Protein AF-0000000076127556 (afdb_homodimer)

Solvent-accessible surface area (backbone atoms only — not comparable to full-atom values): 36153 Å² total; per-residue (Å²): 134,84,79,78,69,67,56,73,74,70,78,69,74,76,74,78,63,84,78,66,74,71,60,83,58,64,96,48,53,73,38,52,38,41,44,49,34,52,76,65,58,58,70,52,42,26,35,33,41,25,13,70,46,88,88,57,52,42,81,45,65,37,43,57,62,50,42,33,60,45,13,58,50,43,29,56,53,56,63,67,45,83,63,72,63,41,45,44,65,38,49,86,40,52,50,73,50,49,49,44,53,49,42,24,54,46,48,75,50,60,88,73,52,81,91,42,39,67,59,41,34,52,52,24,56,73,32,47,21,58,69,58,36,52,50,40,54,57,54,50,63,73,60,62,44,64,64,38,30,45,54,48,32,53,50,17,60,75,66,65,34,62,66,56,32,51,53,31,52,52,48,41,22,72,40,28,64,62,27,50,71,27,72,34,43,43,65,50,49,69,72,54,47,37,61,57,52,66,44,50,59,40,39,64,56,49,61,59,50,48,53,33,52,50,52,26,21,37,45,48,23,54,77,69,75,40,72,79,39,48,57,50,26,44,59,65,40,48,76,47,55,44,50,46,31,67,74,63,32,58,65,69,56,38,60,72,56,52,65,72,39,64,57,58,50,70,70,54,50,51,48,49,49,33,45,73,72,43,93,60,72,63,92,62,88,42,46,76,69,76,40,56,42,59,59,66,71,51,65,81,65,77,72,68,74,68,85,78,77,85,73,83,81,71,76,87,81,83,80,122,134,83,81,78,70,68,58,73,74,68,77,70,75,76,74,76,62,86,80,64,73,72,58,85,56,64,98,47,53,75,38,54,39,41,44,50,33,53,75,64,58,57,70,51,44,27,36,33,40,24,13,67,46,88,88,59,52,41,80,44,64,39,43,58,61,50,44,34,60,46,14,57,50,43,29,56,54,55,64,67,44,83,62,72,64,42,42,45,64,36,49,86,40,52,49,74,52,49,50,44,52,48,42,23,53,45,47,76,50,60,88,73,51,82,91,41,37,67,62,41,32,51,52,25,56,73,32,46,21,58,69,57,34,53,49,38,53,55,54,53,63,74,59,62,42,63,61,38,28,43,54,49,33,53,50,18,58,74,64,65,35,61,68,57,31,51,53,33,51,52,49,40,23,71,40,28,65,63,25,48,70,28,71,33,43,41,65,51,50,68,72,55,48,37,62,57,52,68,44,51,58,41,39,63,55,49,63,59,52,49,52,34,52,48,51,26,20,37,45,48,23,53,77,68,73,41,72,80,38,47,57,49,25,43,58,64,40,48,77,46,55,44,49,46,31,64,75,63,33,58,65,67,54,40,60,71,53,53,66,72,40,63,58,58,50,70,68,55,50,51,48,49,48,33,45,72,74,43,93,61,73,62,92,60,88,43,45,74,67,75,39,55,40,57,60,67,68,52,66,79,68,76,75,71,74,70,89,78,73,84,73,81,69,80,64,76,69,92,64,132

Secondar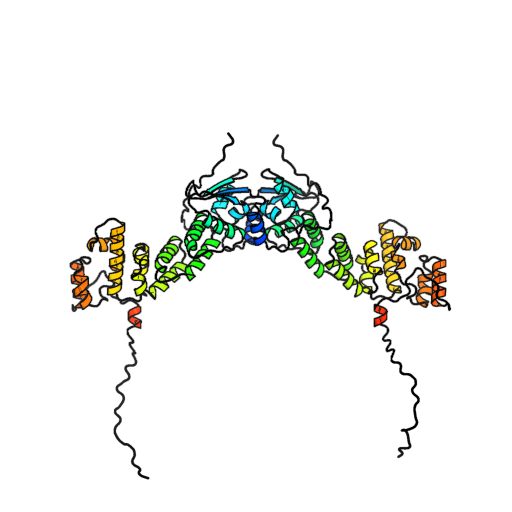y structure (DSSP, 8-state):
-----EE----------S-----TTTT--HHHHHHHHHHTTTT--EEEEE-SSGGG-EEEEE-HHHHHHH-HHHHHHHHH--SSSEEEEETTS-HHHHHHHHHHHHHS-----GGGHHHHHHHHHHTT-HHHHHHHHHHHHTT--TTTHHHHHHHHHHTT-HHHHHHHHHHHHHTHHHHTTSHHHHT--HHHHHHHHT-S---S-HHHHHHHHHHHHHHHHHHTT----HHHHHHHHGGGGGGS-GGGS-HHHIIIIITTSTTS-HHHHHHHHHHHH-SSPPP-SS--S--THHHHH-----------------------/-----EE----------S-----TTTT--HHHHHHHHHHTTTT--EEEEE-SSGGG-EEEEE-HHHHHHH-HHHHHHHHH--SSSEEEEETTS-HHHHHHHHHHHHHS-----GGGHHHHHHHHHHTT-HHHHHHHHHHHHTT--TTTHHHHHHHHHHTT-HHHHHHHHHHHHHTHHHHTTSHHHHT--HHHHHHHHT-S---S-HHHHHHHHHHHHHHHHHHTT----HHHHHHHHGGGGGGS-GGGS-HHHIIIIITTSTTS-HHHHHHHHHHHH-SS----SS--S--HHHHHH--------------SGGGTT---

Sequence (640 aa):
MSGNSVAAFDYVELENGPTVCADWRRNKTLEERHLYMFHNQICCDVSLIVGENTNTTERIDAHSFILASGGSVFEKILTEVTQQNTTINIPDIKPKIFRIVLEYLYSEKAEIAPNTISAVLNAAKKFKIYKLIDECFSLLQGYINDDSVCALLEQAVRFQNERLMGKCLRYIDKETASVIKTKSFKQVSLENILKIVSRDSLIIREDDLFDGLLEWAYAKCQTLSQPKTPQNARKMLGEAFYYIRFPMMNPQNFTNKIANISMLTDSEKIDLFRYFYGSEKPNLPFLDRPRQWNKRASGILFNKPHPDIFTQGNFGSNMFMSGNSVAAFDYVELENGPTVCADWRRNKTLEERHLYMFHNQICCDVSLIVGENTNTTERIDAHSFILASGGSVFEKILTEVTQQNTTINIPDIKPKIFRIVLEYLYSEKAEIAPNTISAVLNAAKKFKIYKLIDECFSLLQGYINDDSVCALLEQAVRFQNERLMGKCLRYIDKETASVIKTKSFKQVSLENILKIVSRDSLIIREDDLFDGLLEWAYAKCQTLSQPKTPQNARKMLGEAFYYIRFPMMNPQNFTNKIANISMLTDSEKIDLFRYFYGSEKPNLPFLDRPRQWNKRASGILFNKPHPDIFTQGNFGSNMF

Organism: Mytilus edulis (NCBI:txid6550)

Foldseek 3Di:
DPDPPDPPPPPPPPPPDPPPVPDPPPPDDQLRVLVVCQVVVPPFWEWEFAEQDPVQTDIGTHHLVLLLVQFVQSVVVVVPDPDTHYYHYHRPAHPVLVVQVRSCSRRVDGDDDPVCLVRNLVVCVVRVRPSSVVVSLVVVLVVDDLQCLLVQCQVCVVVVPVVSVVSSLVVCLVVVLSNLPYPSVLVHALVVLLVNLLALSHQDALVSVVVSLLSSLQSVCVVVVHDSALCSSLVSNDPVVQSRALLRHDPVCCVPPVLPGPNDDPVQSVLSCCCVPNPDRDDHSHDNDHGPNVVVVPPPPVPPPDPDDPPDDDPDDDPD/DPDPPDPPPPPPPPPPDPPPVPDPPPPDDQLRVLVVCQVVVPPFWEWEFAEQDPVQTDIGTHHLVLLLVQFVQSVVVVVPDPDTHYYHYHRPAHPVLVVQVRSCSRRVDGDDDPVCLLRNLVVCVVRVRPSSVVVSLVVLLVVDDLQCLLVQCVSCVVVVPVVSVVSSLVVCLVCVLSNLPYPSVLVHALVVLLVNLQALSRQDALVSVVVSLLSSLQSVCVVVVHDSALCSSLVSNDPVVQSRALLRHDPVCCVPPVLPGPNDDPVQSVLSCCCVPNPDRDDHSHDHDHRPNVVVVPPPPVPPDDPPDPDDDPDPDPDD

Nearest PDB structures (foldseek):
  8h37-assembly1_A  TM=7.660E-01  e=8.043E-12  Homo sapiens
  8h37-assembly1_P  TM=7.650E-01  e=9.959E-12  Homo sapiens
  8h37-assembly1_N  TM=7.617E-01  e=7.228E-12  Homo sapiens
  8h33-assembly1_B  TM=7.906E-01  e=1.611E-11  Homo sapiens
  7x4x-assembly3_F-2  TM=9.149E-01  e=1.030E-07  Homo sapiens

Radius of gyration: 44.25 Å; Cα contacts (8 Å, |Δi|>4): 798; chains: 2; bounding box: 128×136×64 Å

pLDDT: mean 82.69, std 23.22, range [16.91, 97.94]

Structure (mmCIF, N/CA/C/O backbone):
data_AF-0000000076127556-model_v1
#
loop_
_entity.id
_entity.type
_entity.pdbx_description
1 polymer BTBD1_2
#
loop_
_atom_site.group_PDB
_atom_site.id
_atom_site.type_symbol
_atom_site.label_atom_id
_atom_site.label_alt_id
_atom_site.label_comp_id
_atom_site.label_asym_id
_atom_site.label_entity_id
_atom_site.label_seq_id
_atom_site.pdbx_PDB_ins_code
_atom_site.Cartn_x
_atom_site.Cartn_y
_atom_site.Cartn_z
_atom_site.occupancy
_atom_site.B_iso_or_equiv
_atom_site.auth_seq_id
_atom_site.auth_comp_id
_atom_site.auth_asym_id
_atom_site.auth_atom_id
_atom_site.pdbx_PDB_model_num
ATOM 1 N N . MET A 1 1 ? 42.688 -3.988 -3.859 1 22.61 1 MET A N 1
ATOM 2 C CA . MET A 1 1 ? 42.094 -5.191 -4.445 1 22.61 1 MET A CA 1
ATOM 3 C C . MET A 1 1 ? 40.75 -5.527 -3.791 1 22.61 1 MET A C 1
ATOM 5 O O . MET A 1 1 ? 40.719 -6.215 -2.77 1 22.61 1 MET A O 1
ATOM 9 N N . SER A 1 2 ? 39.844 -4.566 -3.592 1 26.16 2 SER A N 1
ATOM 10 C CA . SER A 1 2 ? 38.688 -4.355 -2.734 1 26.16 2 SER A CA 1
ATOM 11 C C . SER A 1 2 ? 37.594 -5.391 -3.01 1 26.16 2 SER A C 1
ATOM 13 O O . SER A 1 2 ? 37.156 -5.539 -4.148 1 26.16 2 SER A O 1
ATOM 15 N N . GLY A 1 3 ? 37.594 -6.629 -2.295 1 24.02 3 GLY A N 1
ATOM 16 C CA . GLY A 1 3 ? 37 -7.945 -2.459 1 24.02 3 GLY A CA 1
ATOM 17 C C . GLY A 1 3 ? 35.5 -7.91 -2.549 1 24.02 3 GLY A C 1
ATOM 18 O O . GLY A 1 3 ? 34.812 -7.449 -1.624 1 24.02 3 GLY A O 1
ATOM 19 N N . ASN A 1 4 ? 34.875 -7.715 -3.705 1 29.73 4 ASN A N 1
ATOM 20 C CA . ASN A 1 4 ? 33.5 -7.754 -4.137 1 29.73 4 ASN A CA 1
ATOM 21 C C . ASN A 1 4 ? 32.812 -9.062 -3.734 1 29.73 4 ASN A C 1
ATOM 23 O O . ASN A 1 4 ? 33.188 -10.133 -4.211 1 29.73 4 ASN A O 1
ATOM 27 N N . SER A 1 5 ? 32.469 -9.242 -2.482 1 33.62 5 SER A N 1
ATOM 28 C CA . SER A 1 5 ? 31.875 -10.477 -1.958 1 33.62 5 SER A CA 1
ATOM 29 C C . SER A 1 5 ? 30.625 -10.867 -2.729 1 33.62 5 SER A C 1
ATOM 31 O O . SER A 1 5 ? 29.641 -10.133 -2.727 1 33.62 5 SER A O 1
ATOM 33 N N . VAL A 1 6 ? 30.75 -11.586 -3.756 1 33.78 6 VAL A N 1
ATOM 34 C CA . VAL A 1 6 ? 29.688 -12.219 -4.531 1 33.78 6 VAL A CA 1
ATOM 35 C C . VAL A 1 6 ? 29 -13.297 -3.688 1 33.78 6 VAL A C 1
ATOM 37 O O . VAL A 1 6 ? 29.656 -14.258 -3.256 1 33.78 6 VAL A O 1
ATOM 40 N N . ALA A 1 7 ? 27.984 -13.047 -3.004 1 37.03 7 ALA A N 1
ATOM 41 C CA . ALA A 1 7 ? 27.234 -14.07 -2.281 1 37.03 7 ALA A CA 1
ATOM 42 C C . ALA A 1 7 ? 26.656 -15.109 -3.242 1 37.03 7 ALA A C 1
ATOM 44 O O . ALA A 1 7 ? 25.922 -14.766 -4.172 1 37.03 7 ALA A O 1
ATOM 45 N N . ALA A 1 8 ? 27.422 -16.234 -3.441 1 32.72 8 ALA A N 1
ATOM 46 C CA . ALA A 1 8 ? 26.938 -17.391 -4.191 1 32.72 8 ALA A CA 1
ATOM 47 C C . ALA A 1 8 ? 25.641 -17.922 -3.604 1 32.72 8 ALA A C 1
ATOM 49 O O . ALA A 1 8 ? 25.5 -18.031 -2.383 1 32.72 8 ALA A O 1
ATOM 50 N N . PHE A 1 9 ? 24.594 -17.922 -4.312 1 30.95 9 PHE A N 1
ATOM 51 C CA . PHE A 1 9 ? 23.297 -18.531 -3.973 1 30.95 9 PHE A CA 1
ATOM 52 C C . PHE A 1 9 ? 23.469 -20 -3.631 1 30.95 9 PHE A C 1
ATOM 54 O O . PHE A 1 9 ? 23.734 -20.812 -4.512 1 30.95 9 PHE A O 1
ATOM 61 N N . ASP A 1 10 ? 24.141 -20.344 -2.555 1 29.06 10 ASP A N 1
ATOM 62 C CA . ASP A 1 10 ? 23.984 -21.766 -2.238 1 29.06 10 ASP A CA 1
ATOM 63 C C . ASP A 1 10 ? 22.516 -22.156 -2.189 1 29.06 10 ASP A C 1
ATOM 65 O O . ASP A 1 10 ? 21.703 -21.484 -1.554 1 29.06 10 ASP A O 1
ATOM 69 N N . TYR A 1 11 ? 22.109 -22.875 -3.141 1 27.67 11 TYR A N 1
ATOM 70 C CA . TYR A 1 11 ? 20.812 -23.531 -3.16 1 27.67 11 TYR A CA 1
ATOM 71 C C . TYR A 1 11 ? 20.5 -24.172 -1.812 1 27.67 11 TYR A C 1
ATOM 73 O O . TYR A 1 11 ? 21.141 -25.156 -1.429 1 27.67 11 TYR A O 1
ATOM 81 N N . VAL A 1 12 ? 20.344 -23.516 -0.777 1 30.92 12 VAL A N 1
ATOM 82 C CA . VAL A 1 12 ? 19.844 -24.188 0.412 1 30.92 12 VAL A CA 1
ATOM 83 C C . VAL A 1 12 ? 18.656 -25.078 0.042 1 30.92 12 VAL A C 1
ATOM 85 O O . VAL A 1 12 ? 17.672 -24.594 -0.524 1 30.92 12 VAL A O 1
ATOM 88 N N . GLU A 1 13 ? 18.828 -26.281 -0.122 1 30.84 13 GLU A N 1
ATOM 89 C CA . GLU A 1 13 ? 17.812 -27.312 -0.184 1 30.84 13 GLU A CA 1
ATOM 90 C C . GLU A 1 13 ? 16.719 -27.078 0.841 1 30.84 13 GLU A C 1
ATOM 92 O O . GLU A 1 13 ? 16.969 -27.062 2.047 1 30.84 13 GLU A O 1
ATOM 97 N N . LEU A 1 14 ? 15.797 -26.234 0.579 1 32.97 14 LEU A N 1
ATOM 98 C CA . LEU A 1 14 ? 14.602 -26.094 1.405 1 32.97 14 LEU A CA 1
ATOM 99 C C . LEU A 1 14 ? 14.055 -27.469 1.8 1 32.97 14 LEU A C 1
ATOM 101 O O . LEU A 1 14 ? 13.672 -28.25 0.937 1 32.97 14 LEU A O 1
ATOM 105 N N . GLU A 1 15 ? 14.656 -28.109 2.787 1 31.12 15 GLU A N 1
ATOM 106 C CA . GLU A 1 15 ? 14.07 -29.312 3.385 1 31.12 15 GLU A CA 1
ATOM 107 C C . GLU A 1 15 ? 12.562 -29.156 3.537 1 31.12 15 GLU A C 1
ATOM 109 O O . GLU A 1 15 ? 12.07 -28.125 3.986 1 31.12 15 GLU A O 1
ATOM 114 N N . ASN A 1 16 ? 11.742 -29.812 2.764 1 32.56 16 ASN A N 1
ATOM 115 C CA . ASN A 1 16 ? 10.328 -30.156 2.836 1 32.56 16 ASN A CA 1
ATOM 116 C C . ASN A 1 16 ? 9.914 -30.547 4.254 1 32.56 16 ASN A C 1
ATOM 118 O O . ASN A 1 16 ? 8.93 -31.266 4.441 1 32.56 16 ASN A O 1
ATOM 122 N N . GLY A 1 17 ? 10.734 -30.516 5.293 1 33.53 17 GLY A N 1
ATOM 123 C CA . GLY A 1 17 ? 10.125 -31.062 6.488 1 33.53 17 GLY A CA 1
ATOM 124 C C . GLY A 1 17 ? 8.766 -30.469 6.797 1 33.53 17 GLY A C 1
ATOM 125 O O . GLY A 1 17 ? 8.406 -29.422 6.258 1 33.53 17 GLY A O 1
ATOM 126 N N . PRO A 1 18 ? 7.812 -31.219 7.473 1 36.84 18 PRO A N 1
ATOM 127 C CA . PRO A 1 18 ? 6.438 -30.953 7.91 1 36.84 18 PRO A CA 1
ATOM 128 C C . PRO A 1 18 ? 6.262 -29.547 8.484 1 36.84 18 PRO A C 1
ATOM 130 O O . PRO A 1 18 ? 5.141 -29.031 8.523 1 36.84 18 PRO A O 1
ATOM 133 N N . THR A 1 19 ? 7.125 -29.188 9.547 1 37.41 19 THR A N 1
ATOM 134 C CA . THR A 1 19 ? 6.766 -28.016 10.359 1 37.41 19 THR A CA 1
ATOM 135 C C . THR A 1 19 ? 6.863 -26.734 9.531 1 37.41 19 THR A C 1
ATOM 137 O O . THR A 1 19 ? 7.961 -26.219 9.305 1 37.41 19 THR A O 1
ATOM 140 N N . VAL A 1 20 ? 6.383 -26.594 8.336 1 43.69 20 VAL A N 1
ATOM 141 C CA . VAL A 1 20 ? 6.383 -25.391 7.504 1 43.69 20 VAL A CA 1
ATOM 142 C C . VAL A 1 20 ? 6.285 -24.141 8.383 1 43.69 20 VAL A C 1
ATOM 144 O O . VAL A 1 20 ? 5.234 -23.875 8.969 1 43.69 20 VAL A O 1
ATOM 147 N N . CYS A 1 21 ? 7.199 -23.938 9.258 1 48.72 21 CYS A N 1
ATOM 148 C CA . CYS A 1 21 ? 7.215 -22.672 9.969 1 48.72 21 CYS A CA 1
ATOM 149 C C . CYS A 1 21 ? 6.711 -21.547 9.07 1 48.72 21 CYS A C 1
ATOM 151 O O . CYS A 1 21 ? 7.254 -21.312 7.992 1 48.72 21 CYS A O 1
ATOM 153 N N . ALA A 1 22 ? 5.453 -21.188 9.211 1 70.75 22 ALA A N 1
ATOM 154 C CA . ALA A 1 22 ? 4.609 -20.25 8.469 1 70.75 22 ALA A CA 1
ATOM 155 C C . ALA A 1 22 ? 5.336 -18.938 8.234 1 70.75 22 ALA A C 1
ATOM 157 O O . ALA A 1 22 ? 5.891 -18.344 9.172 1 70.75 22 ALA A O 1
ATOM 158 N N . ASP A 1 23 ? 6.023 -18.812 7.121 1 87.06 23 ASP A N 1
ATOM 159 C CA . ASP A 1 23 ? 6.562 -17.531 6.715 1 87.06 23 ASP A CA 1
ATOM 160 C C . ASP A 1 23 ? 5.676 -16.375 7.199 1 87.06 23 ASP A C 1
ATOM 162 O O . ASP A 1 23 ? 4.461 -16.391 6.984 1 87.06 23 ASP A O 1
ATOM 166 N N . TRP A 1 24 ? 6.289 -15.547 8.094 1 89.94 24 TRP A N 1
ATOM 167 C CA . TRP A 1 24 ? 5.547 -14.469 8.742 1 89.94 24 TRP A CA 1
ATOM 168 C C . TRP A 1 24 ? 4.844 -13.594 7.715 1 89.94 24 TRP A C 1
ATOM 170 O O . TRP A 1 24 ? 3.934 -12.836 8.055 1 89.94 24 TRP A O 1
ATOM 180 N N . ARG A 1 25 ? 5.246 -13.688 6.461 1 91.44 25 ARG A N 1
ATOM 181 C CA . ARG A 1 25 ? 4.715 -12.844 5.398 1 91.44 25 ARG A CA 1
ATOM 182 C C . ARG A 1 25 ? 3.336 -13.32 4.953 1 91.44 25 ARG A C 1
ATOM 184 O O . ARG A 1 25 ? 2.584 -12.57 4.328 1 91.44 25 ARG A O 1
ATOM 191 N N . ARG A 1 26 ? 3.133 -14.539 5.246 1 87.75 26 ARG A N 1
ATOM 192 C CA . ARG A 1 26 ? 1.89 -15.117 4.746 1 87.75 26 ARG A CA 1
ATOM 193 C C . ARG A 1 26 ? 0.678 -14.383 5.32 1 87.75 26 ARG A C 1
ATOM 195 O O . ARG A 1 26 ? 0.638 -14.086 6.516 1 87.75 26 ARG A O 1
ATOM 202 N N . ASN A 1 27 ? -0.295 -14.023 4.52 1 87.25 27 ASN A N 1
ATOM 203 C CA . ASN A 1 27 ? -1.567 -13.406 4.875 1 87.25 27 ASN A CA 1
ATOM 204 C C . ASN A 1 27 ? -1.37 -11.992 5.422 1 87.25 27 ASN A C 1
ATOM 206 O O . ASN A 1 27 ? -2.111 -11.562 6.309 1 87.25 27 ASN A O 1
ATOM 210 N N . LYS A 1 28 ? -0.293 -11.383 5.078 1 91.75 28 LYS A N 1
ATOM 211 C CA . LYS A 1 28 ? -0.054 -10.008 5.5 1 91.75 28 LYS A CA 1
ATOM 212 C C . LYS A 1 28 ? -0.125 -9.047 4.316 1 91.75 28 LYS A C 1
ATOM 214 O O . LYS A 1 28 ? 0.309 -9.383 3.213 1 91.75 28 LYS A O 1
ATOM 219 N N . THR A 1 29 ? -0.693 -7.938 4.633 1 90.88 29 THR A N 1
ATOM 220 C CA . THR A 1 29 ? -0.688 -6.867 3.643 1 90.88 29 THR A CA 1
ATOM 221 C C . THR A 1 29 ? 0.693 -6.223 3.549 1 90.88 29 THR A C 1
ATOM 223 O O . THR A 1 29 ? 1.578 -6.523 4.352 1 90.88 29 THR A O 1
ATOM 226 N N . LEU A 1 30 ? 0.878 -5.449 2.559 1 92.31 30 LEU A N 1
ATOM 227 C CA . LEU A 1 30 ? 2.137 -4.738 2.369 1 92.31 30 LEU A CA 1
ATOM 228 C C . LEU A 1 30 ? 2.492 -3.922 3.605 1 92.31 30 LEU A C 1
ATOM 230 O O . LEU A 1 30 ? 3.637 -3.945 4.062 1 92.31 30 LEU A O 1
ATOM 234 N N . GLU A 1 31 ? 1.565 -3.189 4.188 1 93.62 31 GLU A N 1
ATOM 235 C CA . GLU A 1 31 ? 1.763 -2.348 5.363 1 93.62 31 GLU A CA 1
ATOM 236 C C . GLU A 1 31 ? 2.139 -3.184 6.582 1 93.62 31 GLU A C 1
ATOM 238 O O . GLU A 1 31 ? 3.018 -2.799 7.355 1 93.62 31 GLU A O 1
ATOM 243 N N . GLU A 1 32 ? 1.411 -4.27 6.707 1 94.31 32 GLU A N 1
ATOM 244 C CA . GLU A 1 32 ? 1.68 -5.148 7.84 1 94.31 32 GLU A CA 1
ATOM 245 C C . GLU A 1 32 ? 3.094 -5.723 7.773 1 94.31 32 GLU A C 1
ATOM 247 O O . GLU A 1 32 ? 3.758 -5.875 8.797 1 94.31 32 GLU A O 1
ATOM 252 N N . ARG A 1 33 ? 3.504 -6.059 6.605 1 95.12 33 ARG A N 1
ATOM 253 C CA . ARG A 1 33 ? 4.855 -6.574 6.434 1 95.12 33 ARG A CA 1
ATOM 254 C C . ARG A 1 33 ? 5.895 -5.508 6.766 1 95.12 33 ARG A C 1
ATOM 256 O O . ARG A 1 33 ? 6.914 -5.801 7.398 1 95.12 33 ARG A O 1
ATOM 263 N N . HIS A 1 34 ? 5.609 -4.293 6.352 1 96.12 34 HIS A N 1
ATOM 264 C CA . HIS A 1 34 ? 6.508 -3.189 6.672 1 96.12 34 HIS A CA 1
ATOM 265 C C . HIS A 1 34 ? 6.633 -3 8.18 1 96.12 34 HIS A C 1
ATOM 267 O O . HIS A 1 34 ? 7.742 -2.863 8.703 1 96.12 34 HIS A O 1
ATOM 273 N N . LEU A 1 35 ? 5.504 -3.025 8.82 1 95.81 35 LEU A N 1
ATOM 274 C CA . LEU A 1 35 ? 5.504 -2.842 10.266 1 95.81 35 LEU A CA 1
ATOM 275 C C . LEU A 1 35 ? 6.219 -3.998 10.961 1 95.81 35 LEU A C 1
ATOM 277 O O . LEU A 1 35 ? 6.91 -3.797 11.961 1 95.81 35 LEU A O 1
ATOM 281 N N . TYR A 1 36 ? 5.977 -5.184 10.422 1 95.94 36 TYR A N 1
ATOM 282 C CA . TYR A 1 36 ? 6.652 -6.348 10.984 1 95.94 36 TYR A CA 1
ATOM 283 C C . TYR A 1 36 ? 8.164 -6.184 10.914 1 95.94 36 TYR A C 1
ATOM 285 O O . TYR A 1 36 ? 8.875 -6.457 11.883 1 95.94 36 TYR A O 1
ATOM 293 N N . MET A 1 37 ? 8.625 -5.754 9.781 1 95.69 37 MET A N 1
ATOM 294 C CA . MET A 1 37 ? 10.055 -5.527 9.594 1 95.69 37 MET A CA 1
ATOM 295 C C . MET A 1 37 ? 10.57 -4.465 10.562 1 95.69 37 MET A C 1
ATOM 297 O O . MET A 1 37 ? 11.656 -4.609 11.133 1 95.69 37 MET A O 1
ATOM 301 N N . PHE A 1 38 ? 9.828 -3.451 10.766 1 96.19 38 PHE A N 1
ATOM 302 C CA . PHE A 1 38 ? 10.188 -2.363 11.672 1 96.19 38 PHE A CA 1
ATOM 303 C C . PHE A 1 38 ? 10.234 -2.854 13.109 1 96.19 38 PHE A C 1
ATOM 305 O O . PHE A 1 38 ? 11.234 -2.658 13.805 1 96.19 38 PHE A O 1
ATOM 312 N N . HIS A 1 39 ? 9.219 -3.523 13.445 1 95.31 39 HIS A N 1
ATOM 313 C CA . HIS A 1 39 ? 9.094 -3.945 14.836 1 95.31 39 HIS A CA 1
ATOM 314 C C . HIS A 1 39 ? 10.133 -5.008 15.188 1 95.31 39 HIS A C 1
ATOM 316 O O . HIS A 1 39 ? 10.594 -5.082 16.328 1 95.31 39 HIS A O 1
ATOM 322 N N . ASN A 1 40 ? 10.539 -5.801 14.219 1 94.75 40 ASN A N 1
ATOM 323 C CA . ASN A 1 40 ? 11.5 -6.867 14.477 1 94.75 40 ASN A CA 1
ATOM 324 C C . ASN A 1 40 ? 12.898 -6.484 14.016 1 94.75 40 ASN A C 1
ATOM 326 O O . ASN A 1 40 ? 13.82 -7.305 14.055 1 94.75 40 ASN A O 1
ATOM 330 N N . GLN A 1 41 ? 13.07 -5.285 13.617 1 93.62 41 GLN A N 1
ATOM 331 C CA . GLN A 1 41 ? 14.344 -4.68 13.227 1 93.62 41 GLN A CA 1
ATOM 332 C C . GLN A 1 41 ? 15.062 -5.535 12.188 1 93.62 41 GLN A C 1
ATOM 334 O O . GLN A 1 41 ? 16.25 -5.852 12.344 1 93.62 41 GLN A O 1
ATOM 339 N N . ILE A 1 42 ? 14.273 -6 11.195 1 92.56 42 ILE A N 1
ATOM 340 C CA . ILE A 1 42 ? 14.836 -6.812 10.125 1 92.56 42 ILE A CA 1
ATOM 341 C C . ILE A 1 42 ? 15.422 -5.91 9.039 1 92.56 42 ILE A C 1
ATOM 343 O O . ILE A 1 42 ? 14.711 -5.094 8.453 1 92.56 42 ILE A O 1
ATOM 347 N N . CYS A 1 43 ? 16.719 -5.945 8.773 1 89.62 43 CYS A N 1
ATOM 348 C CA . CYS A 1 43 ? 17.422 -5.262 7.691 1 89.62 43 CYS A CA 1
ATOM 349 C C . CYS A 1 43 ? 17.406 -3.752 7.898 1 89.62 43 CYS A C 1
ATOM 351 O O . CYS A 1 43 ? 17.234 -2.99 6.945 1 89.62 43 CYS A O 1
ATOM 353 N N . CYS A 1 44 ? 17.484 -3.322 9.148 1 92.12 44 CYS A N 1
ATOM 354 C CA . CYS A 1 44 ? 17.594 -1.893 9.406 1 92.12 44 CYS A CA 1
ATOM 355 C C . CYS A 1 44 ? 18.953 -1.367 8.93 1 92.12 44 CYS A C 1
ATOM 357 O O . CYS A 1 44 ? 19.969 -2.057 9.031 1 92.12 44 CYS A O 1
ATOM 359 N N . ASP A 1 45 ? 18.891 -0.133 8.375 1 89.44 45 ASP A N 1
ATOM 360 C CA . ASP A 1 45 ? 20.141 0.407 7.852 1 89.44 45 ASP A CA 1
ATOM 361 C C . ASP A 1 45 ? 20.359 1.853 8.305 1 89.44 45 ASP A C 1
ATOM 363 O O . ASP A 1 45 ? 21.328 2.5 7.898 1 89.44 45 ASP A O 1
ATOM 367 N N . VAL A 1 46 ? 19.469 2.402 9.078 1 92.94 46 VAL A N 1
ATOM 368 C CA . VAL A 1 46 ? 19.578 3.76 9.594 1 92.94 46 VAL A CA 1
ATOM 369 C C . VAL A 1 46 ? 19.281 3.764 11.094 1 92.94 46 VAL A C 1
ATOM 371 O O . VAL A 1 46 ? 18.391 3.047 11.562 1 92.94 46 VAL A O 1
ATOM 374 N N . SER A 1 47 ? 20.031 4.523 11.812 1 95.06 47 SER A N 1
ATOM 375 C CA . SER A 1 47 ? 19.781 4.73 13.242 1 95.06 47 SER A CA 1
ATOM 376 C C . SER A 1 47 ? 19.406 6.18 13.531 1 95.06 47 SER A C 1
ATOM 378 O O . SER A 1 47 ? 20.156 7.102 13.203 1 95.06 47 SER A O 1
ATOM 380 N N . LEU A 1 48 ? 18.25 6.352 14.148 1 95.88 48 LEU A N 1
ATOM 381 C CA . LEU A 1 48 ? 17.75 7.676 14.508 1 95.88 48 LEU A CA 1
ATOM 382 C C . LEU A 1 48 ? 17.906 7.938 16 1 95.88 48 LEU A C 1
ATOM 384 O O . LEU A 1 48 ? 17.438 7.16 16.828 1 95.88 48 LEU A O 1
ATOM 388 N N . ILE A 1 49 ? 18.625 8.953 16.312 1 96.44 49 ILE A N 1
ATOM 389 C CA . ILE A 1 49 ? 18.75 9.383 17.703 1 96.44 49 ILE A CA 1
ATOM 390 C C . ILE A 1 49 ? 17.75 10.508 17.984 1 96.44 49 ILE A C 1
ATOM 392 O O . ILE A 1 49 ? 17.969 11.656 17.609 1 96.44 49 ILE A O 1
ATOM 396 N N . VAL A 1 50 ? 16.703 10.133 18.688 1 96.31 50 VAL A N 1
ATOM 397 C CA . VAL A 1 50 ? 15.57 11.039 18.875 1 96.31 50 VAL A CA 1
ATOM 398 C C . VAL A 1 50 ? 15.492 11.492 20.328 1 96.31 50 VAL A C 1
ATOM 400 O O . VAL A 1 50 ? 15.617 10.68 21.234 1 96.31 50 VAL A O 1
ATOM 403 N N . GLY A 1 51 ? 15.281 12.836 20.5 1 93.62 51 GLY A N 1
ATOM 404 C CA . GLY A 1 51 ?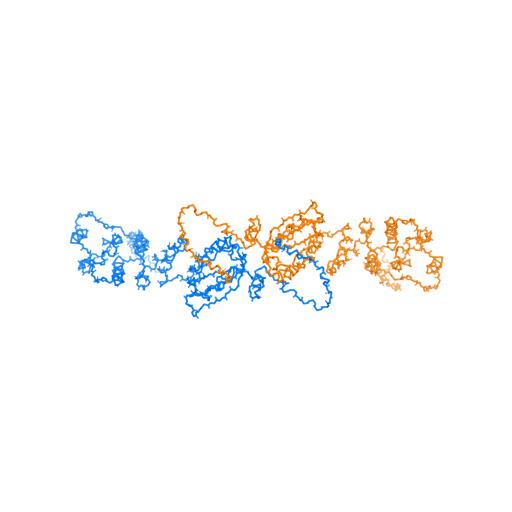 15.102 13.367 21.844 1 93.62 51 GLY A CA 1
ATOM 405 C C . GLY A 1 51 ? 15.711 14.75 22.016 1 93.62 51 GLY A C 1
ATOM 406 O O . GLY A 1 51 ? 16.656 15.109 21.328 1 93.62 51 GLY A O 1
ATOM 407 N N . GLU A 1 52 ? 15.141 15.578 22.922 1 83 52 GLU A N 1
ATOM 408 C CA . GLU A 1 52 ? 15.539 16.969 23.156 1 83 52 GLU A CA 1
ATOM 409 C C . GLU A 1 52 ? 16.719 17.031 24.141 1 83 52 GLU A C 1
ATOM 411 O O . GLU A 1 52 ? 17.594 17.891 24 1 83 52 GLU A O 1
ATOM 416 N N . ASN A 1 53 ? 16.578 16.203 25.156 1 76.88 53 ASN A N 1
ATOM 417 C CA . ASN A 1 53 ? 17.625 16.234 26.172 1 76.88 53 ASN A CA 1
ATOM 418 C C . ASN A 1 53 ? 18.422 14.938 26.188 1 76.88 53 ASN A C 1
ATOM 420 O O . ASN A 1 53 ? 17.922 13.891 25.75 1 76.88 53 ASN A O 1
ATOM 424 N N . THR A 1 54 ? 19.625 15.094 26.469 1 68.12 54 THR A N 1
ATOM 425 C CA . THR A 1 54 ? 20.578 13.984 26.484 1 68.12 54 THR A CA 1
ATOM 426 C C . THR A 1 54 ? 20.047 12.836 27.344 1 68.12 54 THR A C 1
ATOM 428 O O . THR A 1 54 ? 20.312 11.664 27.047 1 68.12 54 THR A O 1
ATOM 431 N N . ASN A 1 55 ? 19.266 13.164 28.266 1 75.38 55 ASN A N 1
ATOM 432 C CA . ASN A 1 55 ? 18.828 12.125 29.203 1 75.38 55 ASN A CA 1
ATOM 433 C C . ASN A 1 55 ? 17.594 11.398 28.688 1 75.38 55 ASN A C 1
ATOM 435 O O . ASN A 1 55 ? 17.203 10.359 29.219 1 75.38 55 ASN A O 1
ATOM 439 N N . THR A 1 56 ? 17.078 11.867 27.672 1 85.31 56 THR A N 1
ATOM 440 C CA . THR A 1 56 ? 15.852 11.25 27.203 1 85.31 56 THR A CA 1
ATOM 441 C C . THR A 1 56 ? 15.953 10.883 25.734 1 85.31 56 THR A C 1
ATOM 443 O O . THR A 1 56 ? 14.938 10.797 25.031 1 85.31 56 THR A O 1
ATOM 446 N N . THR A 1 57 ? 17.141 10.664 25.375 1 90.69 57 THR A N 1
ATOM 447 C CA . THR A 1 57 ? 17.312 10.32 23.969 1 90.69 57 THR A CA 1
ATOM 448 C C . THR A 1 57 ? 17.109 8.82 23.75 1 90.69 57 THR A C 1
ATOM 450 O O . THR A 1 57 ? 17.406 8.016 24.625 1 90.69 57 THR A O 1
ATOM 453 N N . GLU A 1 58 ? 16.469 8.461 22.688 1 94.62 58 GLU A N 1
ATOM 454 C CA . GLU A 1 58 ? 16.219 7.082 22.281 1 94.62 58 GLU A CA 1
ATOM 455 C C . GLU A 1 58 ? 16.766 6.797 20.891 1 94.62 58 GLU A C 1
ATOM 457 O O . GLU A 1 58 ? 16.672 7.637 20 1 94.62 58 GLU A O 1
ATOM 462 N N . ARG A 1 59 ? 17.406 5.664 20.844 1 95.19 59 ARG A N 1
ATOM 463 C CA . ARG A 1 59 ? 17.844 5.199 19.531 1 95.19 59 ARG A CA 1
ATOM 464 C C . ARG A 1 59 ? 16.781 4.332 18.875 1 95.19 59 ARG A C 1
ATOM 466 O O . ARG A 1 59 ? 16.281 3.379 19.484 1 95.19 59 ARG A O 1
ATOM 473 N N . ILE A 1 60 ? 16.438 4.637 17.625 1 96.44 60 ILE A N 1
ATOM 474 C CA . ILE A 1 60 ? 15.453 3.875 16.859 1 96.44 60 ILE A CA 1
ATOM 475 C C . ILE A 1 60 ? 16.047 3.465 15.523 1 96.44 60 ILE A C 1
ATOM 477 O O . ILE A 1 60 ? 16.438 4.316 14.719 1 96.44 60 ILE A O 1
ATOM 481 N N . ASP A 1 61 ? 16.109 2.201 15.32 1 95.88 61 ASP A N 1
ATOM 482 C CA . ASP A 1 61 ? 16.594 1.708 14.031 1 95.88 61 ASP A CA 1
ATOM 483 C C . ASP A 1 61 ? 15.453 1.646 13.008 1 95.88 61 ASP A C 1
ATOM 485 O O . ASP A 1 61 ? 14.344 1.232 13.336 1 95.88 61 ASP A O 1
ATOM 489 N N . ALA A 1 62 ? 15.695 2.178 11.867 1 96.06 62 ALA A N 1
ATOM 490 C CA . ALA A 1 62 ? 14.688 2.27 10.82 1 96.06 62 ALA A CA 1
ATOM 491 C C . ALA A 1 62 ? 15.281 1.915 9.461 1 96.06 62 ALA A C 1
ATOM 493 O O . ALA A 1 62 ? 16.359 1.33 9.375 1 96.06 62 ALA A O 1
ATOM 494 N N . HIS A 1 63 ? 14.57 2.096 8.438 1 94.5 63 HIS A N 1
ATOM 495 C CA . HIS A 1 63 ? 14.977 1.73 7.086 1 94.5 63 HIS A CA 1
ATOM 496 C C . HIS A 1 63 ? 15.047 2.957 6.184 1 94.5 63 HIS A C 1
ATOM 498 O O . HIS A 1 63 ? 14.078 3.713 6.082 1 94.5 63 HIS A O 1
ATOM 504 N N . SER A 1 64 ? 16.156 3.096 5.488 1 94.06 64 SER A N 1
ATOM 505 C CA . SER A 1 64 ? 16.359 4.25 4.625 1 94.06 64 SER A CA 1
ATOM 506 C C . SER A 1 64 ? 15.305 4.328 3.533 1 94.06 64 SER A C 1
ATOM 508 O O . SER A 1 64 ? 14.836 5.414 3.195 1 94.06 64 SER A O 1
ATOM 510 N N . PHE A 1 65 ? 14.953 3.182 3.041 1 94.81 65 PHE A N 1
ATOM 511 C CA . PHE A 1 65 ? 13.977 3.135 1.961 1 94.81 65 PHE A CA 1
ATOM 512 C C . PHE A 1 65 ? 12.664 3.77 2.393 1 94.81 65 PHE A C 1
ATOM 514 O O . PHE A 1 65 ? 12.094 4.586 1.665 1 94.81 65 PHE A O 1
ATOM 521 N N . ILE A 1 66 ? 12.148 3.385 3.531 1 96.75 66 ILE A N 1
ATOM 522 C CA . ILE A 1 66 ? 10.867 3.861 4.043 1 96.75 66 ILE A CA 1
ATOM 523 C C . ILE A 1 66 ? 10.953 5.355 4.34 1 96.75 66 ILE A C 1
ATOM 525 O O . ILE A 1 66 ? 10.062 6.121 3.961 1 96.75 66 ILE A O 1
ATOM 529 N N . LEU A 1 67 ? 12.023 5.75 4.996 1 96.25 67 LEU A N 1
ATOM 530 C CA . LEU A 1 67 ? 12.203 7.152 5.363 1 96.25 67 LEU A CA 1
ATOM 531 C C . LEU A 1 67 ? 12.281 8.031 4.121 1 96.25 67 LEU A C 1
ATOM 533 O O . LEU A 1 67 ? 11.602 9.062 4.039 1 96.25 67 LEU A O 1
ATOM 537 N N . ALA A 1 68 ? 13.055 7.602 3.15 1 95 68 ALA A N 1
ATOM 538 C CA . ALA A 1 68 ? 13.25 8.367 1.923 1 95 68 ALA A CA 1
ATOM 539 C C . ALA A 1 68 ? 11.977 8.391 1.082 1 95 68 ALA A C 1
ATOM 541 O O . ALA A 1 68 ? 11.688 9.383 0.411 1 95 68 ALA A O 1
ATOM 542 N N . SER A 1 69 ? 11.242 7.336 1.107 1 95.88 69 SER A N 1
ATOM 543 C CA . SER A 1 69 ? 10.008 7.254 0.327 1 95.88 69 SER A CA 1
ATOM 544 C C . SER A 1 69 ? 8.93 8.172 0.894 1 95.88 69 SER A C 1
ATOM 546 O O . SER A 1 69 ? 8.055 8.633 0.161 1 95.88 69 SER A O 1
ATOM 548 N N . GLY A 1 70 ? 9 8.438 2.152 1 95.5 70 GLY A N 1
ATOM 549 C CA . GLY A 1 70 ? 7.938 9.164 2.82 1 95.5 70 GLY A CA 1
ATOM 550 C C . GLY A 1 70 ? 8.25 10.633 3.018 1 95.5 70 GLY A C 1
ATOM 551 O O . GLY A 1 70 ? 7.355 11.477 2.986 1 95.5 70 GLY A O 1
ATOM 552 N N . GLY A 1 71 ? 9.516 10.938 3.258 1 95.56 71 GLY A N 1
ATOM 553 C CA . GLY A 1 71 ? 9.898 12.297 3.586 1 95.56 71 GLY A CA 1
ATOM 554 C C . GLY A 1 71 ? 11.016 12.828 2.701 1 95.56 71 GLY A C 1
ATOM 555 O O . GLY A 1 71 ? 12.062 12.195 2.561 1 95.56 71 GLY A O 1
ATOM 556 N N . SER A 1 72 ? 10.773 14.031 2.234 1 94.25 72 SER A N 1
ATOM 557 C CA . SER A 1 72 ? 11.734 14.617 1.312 1 94.25 72 SER A CA 1
ATOM 558 C C . SER A 1 72 ? 13.055 14.938 2.02 1 94.25 72 SER A C 1
ATOM 560 O O . SER A 1 72 ? 14.125 14.82 1.425 1 94.25 72 SER A O 1
ATOM 562 N N . VAL A 1 73 ? 12.953 15.359 3.217 1 94.62 73 VAL A N 1
ATOM 563 C CA . VAL A 1 73 ? 14.148 15.703 3.98 1 94.62 73 VAL A CA 1
ATOM 564 C C . VAL A 1 73 ? 14.992 14.445 4.215 1 94.62 73 VAL A C 1
ATOM 566 O O . VAL A 1 73 ? 16.219 14.469 4.055 1 94.62 73 VAL A O 1
ATOM 569 N N . PHE A 1 74 ? 14.344 13.383 4.566 1 94.88 74 PHE A N 1
ATOM 570 C CA . PHE A 1 74 ? 15.047 12.117 4.742 1 94.88 74 PHE A CA 1
ATOM 571 C C . PHE A 1 74 ? 15.719 11.688 3.443 1 94.88 74 PHE A C 1
ATOM 573 O O . PHE A 1 74 ? 16.859 11.211 3.453 1 94.88 74 PHE A O 1
ATOM 580 N N . GLU A 1 75 ? 14.992 11.828 2.375 1 93.94 75 GLU A N 1
ATOM 581 C CA . GLU A 1 75 ? 15.555 11.461 1.078 1 93.94 75 GLU A CA 1
ATOM 582 C C . GLU A 1 75 ? 16.844 12.227 0.806 1 93.94 75 GLU A C 1
ATOM 584 O O . GLU A 1 75 ? 17.844 11.641 0.367 1 93.94 75 GLU A O 1
ATOM 589 N N . LYS A 1 76 ? 16.844 13.469 1.019 1 92.25 76 LYS A N 1
ATOM 590 C CA . LYS A 1 76 ? 18.016 14.312 0.779 1 92.25 76 LYS A CA 1
ATOM 591 C C . LYS A 1 76 ? 19.188 13.883 1.656 1 92.25 76 LYS A C 1
ATOM 593 O O . LYS A 1 76 ? 20.312 13.75 1.174 1 92.25 76 LYS A O 1
ATOM 598 N N . ILE A 1 77 ? 18.906 13.609 2.896 1 91.44 77 ILE A N 1
ATOM 599 C CA . ILE A 1 77 ? 19.953 13.203 3.838 1 91.44 77 ILE A CA 1
ATOM 600 C C . ILE A 1 77 ? 20.547 11.859 3.406 1 91.44 77 ILE A C 1
ATOM 602 O O . ILE A 1 77 ? 21.766 11.711 3.342 1 91.44 77 ILE A O 1
ATOM 606 N N . LEU A 1 78 ? 19.719 10.984 3.078 1 91.31 78 LEU A N 1
ATOM 607 C CA . LEU A 1 78 ? 20.125 9.602 2.859 1 91.31 78 LEU A CA 1
ATOM 608 C C . LEU A 1 78 ? 20.75 9.43 1.475 1 91.31 78 LEU A C 1
ATOM 610 O O . LEU A 1 78 ? 21.516 8.492 1.239 1 91.31 78 LEU A O 1
ATOM 614 N N . THR A 1 79 ? 20.375 10.242 0.542 1 87.81 79 THR A N 1
ATOM 615 C CA . THR A 1 79 ? 21 10.203 -0.771 1 87.81 79 THR A CA 1
ATOM 616 C C . THR A 1 79 ? 22.406 10.82 -0.714 1 87.81 79 THR A C 1
ATOM 618 O O . THR A 1 79 ? 23.281 10.445 -1.494 1 87.81 79 THR A O 1
ATOM 621 N N . GLU A 1 80 ? 22.609 11.711 0.097 1 84.56 80 GLU A N 1
ATOM 622 C CA . GLU A 1 80 ? 23.891 12.383 0.224 1 84.56 80 GLU A CA 1
ATOM 623 C C . GLU A 1 80 ? 24.891 11.531 1.018 1 84.56 80 GLU A C 1
ATOM 625 O O . GLU A 1 80 ? 26.094 11.578 0.773 1 84.56 80 GLU A O 1
ATOM 630 N N . VAL A 1 81 ? 24.25 10.82 1.907 1 72.12 81 VAL A N 1
ATOM 631 C CA . VAL A 1 81 ? 25.125 10.023 2.764 1 72.12 81 VAL A CA 1
ATOM 632 C C . VAL A 1 81 ? 25.5 8.734 2.049 1 72.12 81 VAL A C 1
ATOM 634 O O . VAL A 1 81 ? 24.641 8.023 1.532 1 72.12 81 VAL A O 1
ATOM 637 N N . THR A 1 82 ? 26.672 8.602 1.714 1 60.97 82 THR A N 1
ATOM 638 C CA . THR A 1 82 ? 27.188 7.449 0.985 1 60.97 82 THR A CA 1
ATOM 639 C C . THR A 1 82 ? 27.422 6.273 1.929 1 60.97 82 THR A C 1
ATOM 641 O O . THR A 1 82 ? 27.609 5.137 1.48 1 60.97 82 THR A O 1
ATOM 644 N N . GLN A 1 83 ? 27.469 6.547 3.248 1 58.75 83 GLN A N 1
ATOM 645 C CA . GLN A 1 83 ? 27.906 5.488 4.148 1 58.75 83 GLN A CA 1
ATOM 646 C C . GLN A 1 83 ? 26.75 4.59 4.566 1 58.75 83 GLN A C 1
ATOM 648 O O . GLN A 1 83 ? 25.594 5.039 4.617 1 58.75 83 GLN A O 1
ATOM 653 N N . GLN A 1 84 ? 27.141 3.312 4.781 1 61.81 84 GLN A N 1
ATOM 654 C CA . GLN A 1 84 ? 26.25 2.326 5.387 1 61.81 84 GLN A CA 1
ATOM 655 C C . GLN A 1 84 ? 25.984 2.648 6.855 1 61.81 84 GLN A C 1
ATOM 657 O O . GLN A 1 84 ? 26.844 3.229 7.527 1 61.81 84 GLN A O 1
ATOM 662 N N . ASN A 1 85 ? 24.828 2.418 7.352 1 71.75 85 ASN A N 1
ATOM 663 C CA . ASN A 1 85 ? 24.422 2.59 8.742 1 71.75 85 ASN A CA 1
ATOM 664 C C . ASN A 1 85 ? 24.516 4.051 9.18 1 71.75 85 ASN A C 1
ATOM 666 O O . ASN A 1 85 ? 25.266 4.391 10.086 1 71.75 85 ASN A O 1
ATOM 670 N N . THR A 1 86 ? 23.844 4.816 8.5 1 83.5 86 THR A N 1
ATOM 671 C CA . THR A 1 86 ? 23.766 6.25 8.734 1 83.5 86 THR A CA 1
ATOM 672 C C . THR A 1 86 ? 23.016 6.543 10.039 1 83.5 86 THR A C 1
ATOM 674 O O . THR A 1 86 ? 22.016 5.887 10.344 1 83.5 86 THR A O 1
ATOM 677 N N . THR A 1 87 ? 23.688 7.41 10.836 1 91.75 87 THR A N 1
ATOM 678 C CA . THR A 1 87 ? 23.016 7.883 12.047 1 91.75 87 THR A CA 1
ATOM 679 C C . THR A 1 87 ? 22.453 9.289 11.844 1 91.75 87 THR A C 1
ATOM 681 O O . THR A 1 87 ? 23.172 10.18 11.375 1 91.75 87 THR A O 1
ATOM 684 N N . ILE A 1 88 ? 21.203 9.5 12.078 1 93.44 88 ILE A N 1
ATOM 685 C CA . ILE A 1 88 ? 20.531 10.789 11.961 1 93.44 88 ILE A CA 1
ATOM 686 C C . ILE A 1 88 ? 20.109 11.281 13.344 1 93.44 88 ILE A C 1
ATOM 688 O O . ILE A 1 88 ? 19.375 10.586 14.055 1 93.44 88 ILE A O 1
ATOM 692 N N . ASN A 1 89 ? 20.5 12.469 13.68 1 93.75 89 ASN A N 1
ATOM 693 C CA . ASN A 1 89 ? 20.141 13.062 14.961 1 93.75 89 ASN A CA 1
ATOM 694 C C . ASN A 1 89 ? 18.891 13.93 14.836 1 93.75 89 ASN A C 1
ATOM 696 O O . ASN A 1 89 ? 18.828 14.812 13.969 1 93.75 89 ASN A O 1
ATOM 700 N N . ILE A 1 90 ? 17.953 13.664 15.68 1 94.81 90 ILE A N 1
ATOM 701 C CA . ILE A 1 90 ? 16.719 14.422 15.75 1 94.81 90 ILE A CA 1
ATOM 702 C C . ILE A 1 90 ? 16.516 14.961 17.172 1 94.81 90 ILE A C 1
ATOM 704 O O . ILE A 1 90 ? 15.758 14.406 17.953 1 94.81 90 ILE A O 1
ATOM 708 N N . PRO A 1 91 ? 17.016 16.094 17.469 1 92.5 91 PRO A N 1
ATOM 709 C CA . PRO A 1 91 ? 17.094 16.562 18.859 1 92.5 91 PRO A CA 1
ATOM 710 C C . PRO A 1 91 ? 15.844 17.328 19.281 1 92.5 91 PRO A C 1
ATOM 712 O O . PRO A 1 91 ? 15.672 17.609 20.469 1 92.5 91 PRO A O 1
ATOM 715 N N . ASP A 1 92 ? 14.93 17.656 18.516 1 92.12 92 ASP A N 1
ATOM 716 C CA . ASP A 1 92 ? 13.859 18.594 18.859 1 92.12 92 ASP A CA 1
ATOM 717 C C . ASP A 1 92 ? 12.5 17.906 18.844 1 92.12 92 ASP A C 1
ATOM 719 O O . ASP A 1 92 ? 11.461 18.562 18.828 1 92.12 92 ASP A O 1
ATOM 723 N N . ILE A 1 93 ? 12.508 16.625 18.828 1 94.94 93 ILE A N 1
ATOM 724 C CA . ILE A 1 93 ? 11.25 15.875 18.812 1 94.94 93 ILE A CA 1
ATOM 725 C C . ILE A 1 93 ? 11.273 14.789 19.891 1 94.94 93 ILE A C 1
ATOM 727 O O . ILE A 1 93 ? 12.281 14.094 20.047 1 94.94 93 ILE A O 1
ATOM 731 N N . LYS A 1 94 ? 10.211 14.703 20.641 1 94.5 94 LYS A N 1
ATOM 732 C CA . LYS A 1 94 ? 10.086 13.641 21.625 1 94.5 94 LYS A CA 1
ATOM 733 C C . LYS A 1 94 ? 9.984 12.273 20.969 1 94.5 94 LYS A C 1
ATOM 735 O O . LYS A 1 94 ? 9.328 12.125 19.938 1 94.5 94 LYS A O 1
ATOM 740 N N . PRO A 1 95 ? 10.547 11.258 21.609 1 95.38 95 PRO A N 1
ATOM 741 C CA . PRO A 1 95 ? 10.531 9.914 21.031 1 95.38 95 PRO A CA 1
ATOM 742 C C . PRO A 1 95 ? 9.117 9.391 20.781 1 95.38 95 PRO A C 1
ATOM 744 O O . PRO A 1 95 ? 8.852 8.781 19.734 1 95.38 95 PRO A O 1
ATOM 747 N N . LYS A 1 96 ? 8.242 9.609 21.672 1 94.81 96 LYS A N 1
ATOM 748 C CA . LYS A 1 96 ? 6.871 9.117 21.531 1 94.81 96 LYS A CA 1
ATOM 749 C C . LYS A 1 96 ? 6.203 9.703 20.297 1 94.81 96 LYS A C 1
ATOM 751 O O . LYS A 1 96 ? 5.477 8.992 19.578 1 94.81 96 LYS A O 1
ATOM 756 N N . ILE A 1 97 ? 6.43 10.945 20.031 1 96.19 97 ILE A N 1
ATOM 757 C CA . ILE A 1 97 ? 5.859 11.625 18.875 1 96.19 97 ILE A CA 1
ATOM 758 C C . ILE A 1 97 ? 6.484 11.078 17.594 1 96.19 97 ILE A C 1
ATOM 760 O O . ILE A 1 97 ? 5.777 10.812 16.625 1 96.19 97 ILE A O 1
ATOM 764 N N . PHE A 1 98 ? 7.77 10.891 17.703 1 97.31 98 PHE A N 1
ATOM 765 C CA . PHE A 1 98 ? 8.453 10.438 16.484 1 97.31 98 PHE A CA 1
ATOM 766 C C . PHE A 1 98 ? 8.047 9.016 16.141 1 97.31 98 PHE A C 1
ATOM 768 O O . PHE A 1 98 ? 7.973 8.656 14.969 1 97.31 98 PHE A O 1
ATOM 775 N N . ARG A 1 99 ? 7.781 8.219 17.109 1 96.31 99 ARG A N 1
ATOM 776 C CA . ARG A 1 99 ? 7.305 6.863 16.859 1 96.31 99 ARG A CA 1
ATOM 777 C C . ARG A 1 99 ? 5.992 6.875 16.078 1 96.31 99 ARG A C 1
ATOM 779 O O . ARG A 1 99 ? 5.754 6.012 15.234 1 96.31 99 ARG A O 1
ATOM 786 N N . ILE A 1 100 ? 5.105 7.777 16.391 1 97.38 100 ILE A N 1
ATOM 787 C CA . ILE A 1 100 ? 3.859 7.918 15.648 1 97.38 100 ILE A CA 1
ATOM 788 C C . ILE A 1 100 ? 4.16 8.242 14.188 1 97.38 100 ILE A C 1
ATOM 790 O O . ILE A 1 100 ? 3.553 7.672 13.281 1 97.38 100 ILE A O 1
ATOM 794 N N . VAL A 1 101 ? 5.113 9.148 14.016 1 97.94 101 VAL A N 1
ATOM 795 C CA . VAL A 1 101 ? 5.516 9.547 12.672 1 97.94 101 VAL A CA 1
ATOM 796 C C . VAL A 1 101 ? 6.074 8.344 11.914 1 97.94 101 VAL A C 1
ATOM 798 O O . VAL A 1 101 ? 5.734 8.117 10.758 1 97.94 101 VAL A O 1
ATOM 801 N N . LEU A 1 102 ? 6.887 7.562 12.609 1 97.5 102 LEU A N 1
ATOM 802 C CA . LEU A 1 102 ? 7.496 6.387 11.992 1 97.5 102 LEU A CA 1
ATOM 803 C C . LEU A 1 102 ? 6.434 5.352 11.625 1 97.5 102 LEU A C 1
ATOM 805 O O . LEU A 1 102 ? 6.473 4.773 10.539 1 97.5 102 LEU A O 1
ATOM 809 N N . GLU A 1 103 ? 5.59 5.141 12.547 1 96.69 103 GLU A N 1
ATOM 810 C CA . GLU A 1 103 ? 4.512 4.195 12.266 1 96.69 103 GLU A CA 1
ATOM 811 C C . GLU A 1 103 ? 3.729 4.605 11.023 1 96.69 103 GLU A C 1
ATOM 813 O O . GLU A 1 103 ? 3.357 3.754 10.211 1 96.69 103 GLU A O 1
ATOM 818 N N . TYR A 1 104 ? 3.473 5.832 10.891 1 97.12 104 TYR A N 1
ATOM 819 C CA . TYR A 1 104 ? 2.756 6.324 9.719 1 97.12 104 TYR A CA 1
ATOM 820 C C . TYR A 1 104 ? 3.578 6.125 8.453 1 97.12 104 TYR A C 1
ATOM 822 O O . TYR A 1 104 ? 3.035 5.762 7.406 1 97.12 104 TYR A O 1
ATOM 830 N N . LEU A 1 105 ? 4.836 6.395 8.57 1 97.38 105 LEU A N 1
ATOM 831 C CA . LEU A 1 105 ? 5.703 6.223 7.406 1 97.38 105 LEU A CA 1
ATOM 832 C C . LEU A 1 105 ? 5.688 4.777 6.926 1 97.38 105 LEU A C 1
ATOM 834 O O . LEU A 1 105 ? 5.75 4.516 5.723 1 97.38 105 LEU A O 1
ATOM 838 N N . TYR A 1 106 ? 5.562 3.85 7.809 1 96.69 106 TYR A N 1
ATOM 839 C CA . TYR A 1 106 ? 5.633 2.432 7.469 1 96.69 106 TYR A CA 1
ATOM 840 C C . TYR A 1 106 ? 4.281 1.922 6.984 1 96.69 106 TYR A C 1
ATOM 842 O O . TYR A 1 106 ? 4.211 0.989 6.18 1 96.69 106 TYR A O 1
ATOM 850 N N . SER A 1 107 ? 3.207 2.473 7.453 1 94.69 107 SER A N 1
ATOM 851 C CA . SER A 1 107 ? 1.926 1.818 7.211 1 94.69 107 SER A CA 1
ATOM 852 C C . SER A 1 107 ? 0.893 2.805 6.68 1 94.69 107 SER A C 1
ATOM 854 O O . SER A 1 107 ? -0.179 2.404 6.223 1 94.69 107 SER A O 1
ATOM 856 N N . GLU A 1 108 ? 1.177 4.098 6.742 1 93 108 GLU A N 1
ATOM 857 C CA . GLU A 1 108 ? 0.249 5.168 6.387 1 93 108 GLU A CA 1
ATOM 858 C C . GLU A 1 108 ? -1.004 5.121 7.258 1 93 108 GLU A C 1
ATOM 860 O O . GLU A 1 108 ? -2.08 5.539 6.828 1 93 108 GLU A O 1
ATOM 865 N N . LYS A 1 109 ? -0.812 4.449 8.367 1 91.38 109 LYS A N 1
ATOM 866 C CA . LYS A 1 109 ? -1.821 4.41 9.422 1 91.38 109 LYS A CA 1
ATOM 867 C C . LYS A 1 109 ? -1.195 4.648 10.789 1 91.38 109 LYS A C 1
ATOM 869 O O . LYS A 1 109 ? -0.106 4.148 11.078 1 91.38 109 LYS A O 1
ATOM 874 N N . ALA A 1 110 ? -1.642 5.598 11.414 1 90 110 ALA A N 1
ATOM 875 C CA . ALA A 1 110 ? -1.17 5.816 12.773 1 90 110 ALA A CA 1
ATOM 876 C C . ALA A 1 110 ? -2.283 6.375 13.656 1 90 110 ALA A C 1
ATOM 878 O O . ALA A 1 110 ? -3.143 7.121 13.188 1 90 110 ALA A O 1
ATOM 879 N N . GLU A 1 111 ? -2.258 5.918 14.805 1 92.69 111 GLU A N 1
ATOM 880 C CA . GLU A 1 111 ? -3.186 6.469 15.789 1 92.69 111 GLU A CA 1
ATOM 881 C C . GLU A 1 111 ? -2.65 7.766 16.391 1 92.69 111 GLU A C 1
ATOM 883 O O . GLU A 1 111 ? -1.666 7.75 17.141 1 92.69 111 GLU A O 1
ATOM 888 N N . ILE A 1 112 ? -3.322 8.789 16.062 1 95.25 112 ILE A N 1
ATOM 889 C CA . ILE A 1 112 ? -2.91 10.094 16.547 1 95.25 112 ILE A CA 1
ATOM 890 C C . ILE A 1 112 ? -3.922 10.602 17.578 1 95.25 112 ILE A C 1
ATOM 892 O O . ILE A 1 112 ? -5.062 10.914 17.234 1 95.25 112 ILE A O 1
ATOM 896 N N . ALA A 1 113 ? -3.496 10.68 18.781 1 93.25 113 ALA A N 1
ATOM 897 C CA . ALA A 1 113 ? -4.352 11.203 19.844 1 93.25 113 ALA A CA 1
ATOM 898 C C . ALA A 1 113 ? -4.543 12.711 19.703 1 93.25 113 ALA A C 1
ATOM 900 O O . ALA A 1 113 ? -3.648 13.414 19.219 1 93.25 113 ALA A O 1
ATOM 901 N N . PRO A 1 114 ? -5.613 13.219 20.188 1 87.56 114 PRO A N 1
ATOM 902 C CA . PRO A 1 114 ? -5.922 14.648 20.047 1 87.56 114 PRO A CA 1
ATOM 903 C C . PRO A 1 114 ? -4.844 15.547 20.641 1 87.56 114 PRO A C 1
ATOM 905 O O . PRO A 1 114 ? -4.504 16.578 20.047 1 87.56 114 PRO A O 1
ATOM 908 N N . ASN A 1 115 ? -4.309 15.18 21.641 1 88.56 115 ASN A N 1
ATOM 909 C CA . ASN A 1 115 ? -3.346 16.031 22.344 1 88.56 115 ASN A CA 1
ATOM 910 C C . ASN A 1 115 ? -1.965 15.953 21.688 1 88.56 115 ASN A C 1
ATOM 912 O O . ASN A 1 115 ? -1.066 16.719 22.047 1 88.56 115 ASN A O 1
ATOM 916 N N . THR A 1 116 ? -1.853 15.055 20.688 1 93.62 116 THR A N 1
ATOM 917 C CA . THR A 1 116 ? -0.548 14.891 20.047 1 93.62 116 THR A CA 1
ATOM 918 C C . THR A 1 116 ? -0.574 15.414 18.625 1 93.62 116 THR A C 1
ATOM 920 O O . THR A 1 116 ? 0.465 15.492 17.953 1 93.62 116 THR A O 1
ATOM 923 N N . ILE A 1 117 ? -1.678 15.852 18.156 1 92.88 117 ILE A N 1
ATOM 924 C CA . ILE A 1 117 ? -1.86 16.203 16.75 1 92.88 117 ILE A CA 1
ATOM 925 C C . ILE A 1 117 ? -0.896 17.328 16.375 1 92.88 117 ILE A C 1
ATOM 927 O O . ILE A 1 117 ? -0.209 17.234 15.352 1 92.88 117 ILE A O 1
ATOM 931 N N . SER A 1 118 ? -0.789 18.344 17.188 1 86.38 118 SER A N 1
ATOM 932 C CA . SER A 1 118 ? 0.057 19.484 16.875 1 86.38 118 SER A CA 1
ATOM 933 C C . SER A 1 118 ? 1.529 19.094 16.828 1 86.38 118 SER A C 1
ATOM 935 O O . SER A 1 118 ? 2.27 19.547 15.945 1 86.38 118 SER A O 1
ATOM 937 N N . ALA A 1 119 ? 1.901 18.281 17.766 1 92 119 ALA A N 1
ATOM 938 C CA . ALA A 1 119 ? 3.289 17.828 17.812 1 92 119 ALA A CA 1
ATOM 939 C C . ALA A 1 119 ? 3.621 16.969 16.609 1 92 119 ALA A C 1
ATOM 941 O O . ALA A 1 119 ? 4.695 17.094 16.016 1 92 119 ALA A O 1
ATOM 942 N N . VAL A 1 120 ? 2.707 16.078 16.219 1 96.19 120 VAL A N 1
ATOM 943 C CA . VAL A 1 120 ? 2.887 15.211 15.062 1 96.19 120 VAL A CA 1
ATOM 944 C C . VAL A 1 120 ? 2.936 16.047 13.789 1 96.19 120 VAL A C 1
ATOM 946 O O . VAL A 1 120 ? 3.748 15.797 12.898 1 96.19 120 VAL A O 1
ATOM 949 N N . LEU A 1 121 ? 2.08 17.016 13.742 1 92.5 121 LEU A N 1
ATOM 950 C CA . LEU A 1 121 ? 2.049 17.922 12.594 1 92.5 121 LEU A CA 1
ATOM 951 C C . LEU A 1 121 ? 3.379 18.656 12.445 1 92.5 121 LEU A C 1
ATOM 953 O O . LEU A 1 121 ? 3.912 18.766 11.336 1 92.5 121 LEU A O 1
ATOM 957 N N . ASN A 1 122 ? 3.896 19.141 13.531 1 91.44 122 ASN A N 1
ATOM 958 C CA . ASN A 1 122 ? 5.18 19.844 13.5 1 91.44 122 ASN A CA 1
ATOM 959 C C . ASN A 1 122 ? 6.301 18.922 13.016 1 91.44 122 ASN A C 1
ATOM 961 O O . ASN A 1 122 ? 7.152 19.344 12.227 1 91.44 122 ASN A O 1
ATOM 965 N N . ALA A 1 123 ? 6.293 17.766 13.477 1 95.69 123 ALA A N 1
ATOM 966 C CA . ALA A 1 123 ? 7.289 16.797 13.047 1 95.69 123 ALA A CA 1
ATOM 967 C C . ALA A 1 123 ? 7.137 16.484 11.562 1 95.69 123 ALA A C 1
ATOM 969 O O . ALA A 1 123 ? 8.133 16.391 10.828 1 95.69 123 ALA A O 1
ATOM 970 N N . ALA A 1 124 ? 5.902 16.25 11.164 1 95.44 124 ALA A N 1
ATOM 971 C CA . ALA A 1 124 ? 5.617 15.945 9.758 1 95.44 124 ALA A CA 1
ATOM 972 C C . ALA A 1 124 ? 6.09 17.078 8.859 1 95.44 124 ALA A C 1
ATOM 974 O O . ALA A 1 124 ? 6.613 16.844 7.766 1 95.44 124 ALA A O 1
ATOM 975 N N . LYS A 1 125 ? 5.895 18.281 9.289 1 90.94 125 LYS A N 1
ATOM 976 C CA . LYS A 1 125 ? 6.336 19.438 8.523 1 90.94 125 LYS A CA 1
ATOM 977 C C . LYS A 1 125 ? 7.859 19.5 8.445 1 90.94 125 LYS A C 1
ATOM 979 O O . LYS A 1 125 ? 8.422 19.812 7.387 1 90.94 125 LYS A O 1
ATOM 984 N N . LYS A 1 126 ? 8.445 19.25 9.539 1 93.5 126 LYS A N 1
ATOM 985 C CA . LYS A 1 126 ? 9.906 19.281 9.602 1 93.5 126 LYS A CA 1
ATOM 986 C C . LYS A 1 126 ? 10.508 18.359 8.539 1 93.5 126 LYS A C 1
ATOM 988 O O . LYS A 1 126 ? 11.508 18.703 7.906 1 93.5 126 LYS A O 1
ATOM 993 N N . PHE A 1 127 ? 9.93 17.234 8.391 1 96.06 127 PHE A N 1
ATOM 994 C CA . PHE A 1 127 ? 10.492 16.25 7.484 1 96.06 127 PHE A CA 1
ATOM 995 C C . PHE A 1 127 ? 9.742 16.234 6.156 1 96.06 127 PHE A C 1
ATOM 997 O O . PHE A 1 127 ? 10.008 15.406 5.289 1 96.06 127 PHE A O 1
ATOM 1004 N N . LYS A 1 128 ? 8.812 17.078 6.031 1 93.44 128 LYS A N 1
ATOM 1005 C CA . LYS A 1 128 ? 8.031 17.266 4.809 1 93.44 128 LYS A CA 1
ATOM 1006 C C . LYS A 1 128 ? 7.336 15.969 4.402 1 93.44 128 LYS A C 1
ATOM 1008 O O . LYS A 1 128 ? 7.48 15.516 3.268 1 93.44 128 LYS A O 1
ATOM 1013 N N . ILE A 1 129 ? 6.637 15.43 5.262 1 95.44 129 ILE A N 1
ATOM 1014 C CA . ILE A 1 129 ? 5.77 14.281 5.023 1 95.44 129 ILE A CA 1
ATOM 1015 C C . ILE A 1 129 ? 4.352 14.758 4.707 1 95.44 129 ILE A C 1
ATOM 1017 O O . ILE A 1 129 ? 3.492 14.789 5.59 1 95.44 129 ILE A O 1
ATOM 1021 N N . TYR A 1 130 ? 4.07 14.93 3.525 1 90.25 130 TYR A N 1
ATOM 1022 C CA . TYR A 1 130 ? 2.924 15.719 3.09 1 90.25 130 TYR A CA 1
ATOM 1023 C C . TYR A 1 130 ? 1.618 14.992 3.375 1 90.25 130 TYR A C 1
ATOM 1025 O O . TYR A 1 130 ? 0.632 15.602 3.787 1 90.25 130 TYR A O 1
ATOM 1033 N N . LYS A 1 131 ? 1.582 13.734 3.154 1 92 131 LYS A N 1
ATOM 1034 C CA . LYS A 1 131 ? 0.352 12.992 3.418 1 92 131 LYS A CA 1
ATOM 1035 C C . LYS A 1 131 ? -0.019 13.055 4.898 1 92 131 LYS A C 1
ATOM 1037 O O . LYS A 1 131 ? -1.198 13.148 5.242 1 92 131 LYS A O 1
ATOM 1042 N N . LEU A 1 132 ? 0.953 12.922 5.699 1 95.06 132 LEU A N 1
ATOM 1043 C CA . LEU A 1 132 ? 0.71 12.992 7.137 1 95.06 132 LEU A CA 1
ATOM 1044 C C . LEU A 1 132 ? 0.286 14.398 7.543 1 95.06 132 LEU A C 1
ATOM 1046 O O . LEU A 1 132 ? -0.556 14.57 8.43 1 95.06 132 LEU A O 1
ATOM 1050 N N . ILE A 1 133 ? 0.885 15.406 6.93 1 91.56 133 ILE A N 1
ATOM 1051 C CA . ILE A 1 133 ? 0.479 16.781 7.16 1 91.56 133 ILE A CA 1
ATOM 1052 C C . ILE A 1 133 ? -1.008 16.938 6.852 1 91.56 133 ILE A C 1
ATOM 1054 O O . ILE A 1 133 ? -1.77 17.453 7.68 1 91.56 133 ILE A O 1
ATOM 1058 N N . ASP A 1 134 ? -1.391 16.453 5.75 1 89.12 134 ASP A N 1
ATOM 1059 C CA . ASP A 1 134 ? -2.789 16.547 5.344 1 89.12 134 ASP A CA 1
ATOM 1060 C C . ASP A 1 134 ? -3.701 15.812 6.316 1 89.12 134 ASP A C 1
ATOM 1062 O O . ASP A 1 134 ? -4.797 16.281 6.633 1 89.12 134 ASP A O 1
ATOM 1066 N N . GLU A 1 135 ? -3.273 14.711 6.738 1 92.69 135 GLU A N 1
ATOM 1067 C CA . GLU A 1 135 ? -4.062 13.93 7.688 1 92.69 135 GLU A CA 1
ATOM 1068 C C . GLU A 1 135 ? -4.23 14.68 9.008 1 92.69 135 GLU A C 1
ATOM 1070 O O . GLU A 1 135 ? -5.309 14.656 9.609 1 92.69 135 GLU A O 1
ATOM 1075 N N . CYS A 1 136 ? -3.199 15.227 9.492 1 94.06 136 CYS A N 1
ATOM 1076 C CA . CYS A 1 136 ? -3.26 15.984 10.734 1 94.06 136 CYS A CA 1
ATOM 1077 C C . CYS A 1 136 ? -4.215 17.172 10.609 1 94.06 136 CYS A C 1
ATOM 1079 O O . CYS A 1 136 ? -5.012 17.422 11.508 1 94.06 136 CYS A O 1
ATOM 1081 N N . PHE A 1 137 ? -4.16 17.828 9.461 1 90 137 PHE A N 1
ATOM 1082 C CA . PHE A 1 137 ? -5.07 18.953 9.242 1 90 137 PHE A CA 1
ATOM 1083 C C . PHE A 1 137 ? -6.516 18.469 9.203 1 90 137 PHE A C 1
ATOM 1085 O O . PHE A 1 137 ? -7.418 19.141 9.703 1 90 137 PHE A O 1
ATOM 1092 N N . SER A 1 138 ? -6.719 17.359 8.648 1 91.5 138 SER A N 1
ATOM 1093 C CA . SER A 1 138 ? -8.062 16.781 8.625 1 91.5 138 SER A CA 1
ATOM 1094 C C . SER A 1 138 ? -8.555 16.469 10.031 1 91.5 138 SER A C 1
ATOM 1096 O O . SER A 1 138 ? -9.727 16.672 10.344 1 91.5 138 SER A O 1
ATOM 1098 N N . LEU A 1 139 ? -7.715 16 10.828 1 93.06 139 LEU A N 1
ATOM 1099 C CA . LEU A 1 139 ? -8.07 15.688 12.211 1 93.06 139 LEU A CA 1
ATOM 1100 C C . LEU A 1 139 ? -8.367 16.969 12.992 1 93.06 139 LEU A C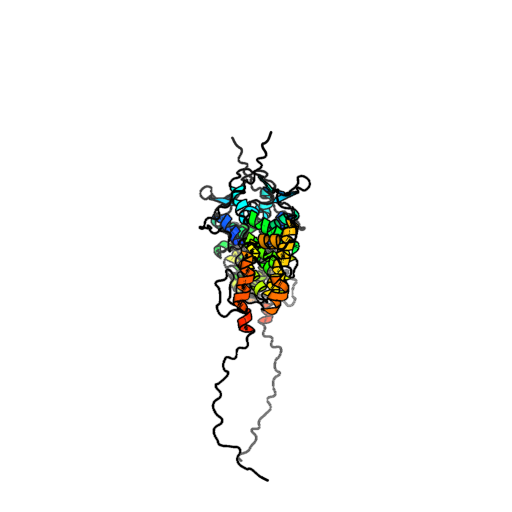 1
ATOM 1102 O O . LEU A 1 139 ? -9.328 17.016 13.766 1 93.06 139 LEU A O 1
ATOM 1106 N N . LEU A 1 140 ? -7.574 17.938 12.781 1 90.44 140 LEU A N 1
ATOM 1107 C CA . LEU A 1 140 ? -7.73 19.203 13.492 1 90.44 140 LEU A CA 1
ATOM 1108 C C . LEU A 1 140 ? -9.07 19.844 13.156 1 90.44 140 LEU A C 1
ATOM 1110 O O . LEU A 1 140 ? -9.68 20.5 14.008 1 90.44 140 LEU A O 1
ATOM 1114 N N . GLN A 1 141 ? -9.5 19.641 11.922 1 89.75 141 GLN A N 1
ATOM 1115 C CA . GLN A 1 141 ? -10.781 20.188 11.5 1 89.75 141 GLN A CA 1
ATOM 1116 C C . GLN A 1 141 ? -11.914 19.672 12.391 1 89.75 141 GLN A C 1
ATOM 1118 O O . GLN A 1 141 ? -12.891 20.391 12.633 1 89.75 141 GLN A O 1
ATOM 1123 N N . GLY A 1 142 ? -11.773 18.531 12.867 1 90.5 142 GLY A N 1
ATOM 1124 C CA . GLY A 1 142 ? -12.797 17.938 13.711 1 90.5 142 GLY A CA 1
ATOM 1125 C C . GLY A 1 142 ? -12.773 18.453 15.141 1 90.5 142 GLY A C 1
ATOM 1126 O O . GLY A 1 142 ? -13.734 18.266 15.891 1 90.5 142 GLY A O 1
ATOM 1127 N N . TYR A 1 143 ? -11.758 19.188 15.492 1 88.62 143 TYR A N 1
ATOM 1128 C CA . TYR A 1 143 ? -11.609 19.625 16.875 1 88.62 143 TYR A CA 1
ATOM 1129 C C . TYR A 1 143 ? -11.805 21.125 17 1 88.62 143 TYR A C 1
ATOM 1131 O O . TYR A 1 143 ? -11.477 21.719 18.031 1 88.62 143 TYR A O 1
ATOM 1139 N N . ILE A 1 144 ? -12.344 21.703 16.016 1 92.94 144 ILE A N 1
ATOM 1140 C CA . ILE A 1 144 ? -12.578 23.141 16.047 1 92.94 144 ILE A CA 1
ATOM 1141 C C . ILE A 1 144 ? -13.656 23.469 17.078 1 92.94 144 ILE A C 1
ATOM 1143 O O . ILE A 1 144 ? -14.75 22.891 17.047 1 92.94 144 ILE A O 1
ATOM 1147 N N . ASN A 1 145 ? -13.406 24.297 17.984 1 94.38 145 ASN A N 1
ATOM 1148 C CA . ASN A 1 145 ? -14.328 24.844 18.96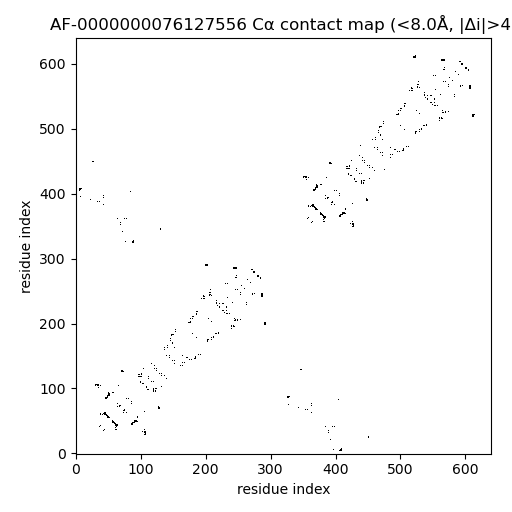9 1 94.38 145 ASN A CA 1
ATOM 1149 C C . ASN A 1 145 ? -13.914 26.25 19.391 1 94.38 145 ASN A C 1
ATOM 1151 O O . ASN A 1 145 ? -12.945 26.797 18.875 1 94.38 145 ASN A O 1
ATOM 1155 N N . ASP A 1 146 ? -14.625 26.844 20.328 1 95.81 146 ASP A N 1
ATOM 1156 C CA . ASP A 1 146 ? -14.391 28.234 20.719 1 95.81 146 ASP A CA 1
ATOM 1157 C C . ASP A 1 146 ? -12.977 28.422 21.266 1 95.81 146 ASP A C 1
ATOM 1159 O O . ASP A 1 146 ? -12.312 29.406 20.953 1 95.81 146 ASP A O 1
ATOM 1163 N N . ASP A 1 147 ? -12.508 27.469 21.953 1 94.25 147 ASP A N 1
ATOM 1164 C CA . ASP A 1 147 ? -11.234 27.609 22.641 1 94.25 147 ASP A CA 1
ATOM 1165 C C . ASP A 1 147 ? -10.07 27.266 21.719 1 94.25 147 ASP A C 1
ATOM 1167 O O . ASP A 1 147 ? -8.945 27.734 21.922 1 94.25 147 ASP A O 1
ATOM 1171 N N . SER A 1 148 ? -10.383 26.484 20.672 1 92.44 148 SER A N 1
ATOM 1172 C CA . SER A 1 148 ? -9.273 25.984 19.891 1 92.44 148 SER A CA 1
ATOM 1173 C C . SER A 1 148 ? -9.156 26.703 18.547 1 92.44 148 SER A C 1
ATOM 1175 O O . SER A 1 148 ? -8.109 26.672 17.906 1 92.44 148 SER A O 1
ATOM 1177 N N . VAL A 1 149 ? -10.156 27.406 18.109 1 96.12 149 VAL A N 1
ATOM 1178 C CA . VAL A 1 149 ? -10.281 27.906 16.75 1 96.12 149 VAL A CA 1
ATOM 1179 C C . VAL A 1 149 ? -9.172 28.906 16.453 1 96.12 149 VAL A C 1
ATOM 1181 O O . VAL A 1 149 ? -8.594 28.906 15.367 1 96.12 149 VAL A O 1
ATOM 1184 N N . CYS A 1 150 ? -8.82 29.734 17.406 1 95.81 150 CYS A N 1
ATOM 1185 C CA . CYS A 1 150 ? -7.805 30.75 17.172 1 95.81 150 CYS A CA 1
ATOM 1186 C C . CYS A 1 150 ? -6.426 30.109 17.031 1 95.81 150 CYS A C 1
ATOM 1188 O O . CYS A 1 150 ? -5.645 30.5 16.172 1 95.81 150 CYS A O 1
ATOM 1190 N N . ALA A 1 151 ? -6.207 29.188 17.906 1 91.81 151 ALA A N 1
ATOM 1191 C CA . ALA A 1 151 ? -4.938 28.469 17.797 1 91.81 151 ALA A CA 1
ATOM 1192 C C . ALA A 1 151 ? -4.836 27.703 16.484 1 91.81 151 ALA A C 1
ATOM 1194 O O . ALA A 1 151 ? -3.771 27.656 15.867 1 91.81 151 ALA A O 1
ATOM 1195 N N . LEU A 1 152 ? -5.875 27.078 16.094 1 92.56 152 LEU A N 1
ATOM 1196 C CA . LEU A 1 152 ? -5.922 26.344 14.844 1 92.56 152 LEU A CA 1
ATOM 1197 C C . LEU A 1 152 ? -5.73 27.266 13.648 1 92.56 152 LEU A C 1
ATOM 1199 O O . LEU A 1 152 ? -5.059 26.906 12.68 1 92.56 152 LEU A O 1
ATOM 1203 N N . LEU A 1 153 ? -6.297 28.453 13.758 1 94.94 153 LEU A N 1
ATOM 1204 C CA . LEU A 1 153 ? -6.125 29.438 12.703 1 94.94 153 LEU A CA 1
ATOM 1205 C C . LEU A 1 153 ? -4.656 29.828 12.555 1 94.94 153 LEU A C 1
ATOM 1207 O O . LEU A 1 153 ? -4.148 29.938 11.43 1 94.94 153 LEU A O 1
ATOM 1211 N N . GLU A 1 154 ? -4.008 29.969 13.664 1 91.56 154 GLU A N 1
ATOM 1212 C CA . GLU A 1 154 ? -2.58 30.281 13.641 1 91.56 154 GLU A CA 1
ATOM 1213 C C . GLU A 1 154 ? -1.795 29.203 12.891 1 91.56 154 GLU A C 1
ATOM 1215 O O . GLU A 1 154 ? -0.915 29.531 12.086 1 91.56 154 GLU A O 1
ATOM 1220 N N . GLN A 1 155 ? -2.148 27.969 13.156 1 84.5 155 GLN A N 1
ATOM 1221 C CA . GLN A 1 155 ? -1.473 26.859 12.516 1 84.5 155 GLN A CA 1
ATOM 1222 C C . GLN A 1 155 ? -1.799 26.797 11.023 1 84.5 155 GLN A C 1
ATOM 1224 O O . GLN A 1 155 ? -0.916 26.547 10.203 1 84.5 155 GLN A O 1
ATOM 1229 N N . ALA A 1 156 ? -3.025 27.016 10.695 1 88.75 156 ALA A N 1
ATOM 1230 C CA . ALA A 1 156 ? -3.467 26.969 9.305 1 88.75 156 ALA A CA 1
ATOM 1231 C C . ALA A 1 156 ? -2.729 28 8.461 1 88.75 156 ALA A C 1
ATOM 1233 O O . ALA A 1 156 ? -2.309 27.719 7.34 1 88.75 156 ALA A O 1
ATOM 1234 N N . VAL A 1 157 ? -2.592 29.219 9.062 1 88.56 157 VAL A N 1
ATOM 1235 C CA . VAL A 1 157 ? -1.905 30.297 8.359 1 88.56 157 VAL A CA 1
ATOM 1236 C C . VAL A 1 157 ? -0.418 29.969 8.242 1 88.56 157 VAL A C 1
ATOM 1238 O O . VAL A 1 157 ? 0.177 30.125 7.172 1 88.56 157 VAL A O 1
ATOM 1241 N N . ARG A 1 158 ? 0.164 29.484 9.266 1 81.5 158 ARG A N 1
ATOM 1242 C CA . ARG A 1 158 ? 1.581 29.125 9.289 1 81.5 158 ARG A CA 1
ATOM 1243 C C . ARG A 1 158 ? 1.905 28.078 8.227 1 81.5 158 ARG A C 1
ATOM 1245 O O . ARG A 1 158 ? 2.943 28.156 7.566 1 81.5 158 ARG A O 1
ATOM 1252 N N . PHE A 1 159 ? 1.024 27.203 8.078 1 77.81 159 PHE A N 1
ATOM 1253 C CA . PHE A 1 159 ? 1.287 26.094 7.172 1 77.81 159 PHE A CA 1
ATOM 1254 C C . PHE A 1 159 ? 0.561 26.281 5.844 1 77.81 159 PHE A C 1
ATOM 1256 O O . PHE A 1 159 ? 0.483 25.359 5.031 1 77.81 159 PHE A O 1
ATOM 1263 N N . GLN A 1 160 ? -0.055 27.406 5.738 1 81.94 160 GLN A N 1
ATOM 1264 C CA . GLN A 1 160 ? -0.723 27.797 4.496 1 81.94 160 GLN A CA 1
ATOM 1265 C C . GLN A 1 160 ? -1.753 26.75 4.082 1 81.94 160 GLN A C 1
ATOM 1267 O O . GLN A 1 160 ? -1.791 26.328 2.92 1 81.94 160 GLN A O 1
ATOM 1272 N N . ASN A 1 161 ? -2.377 26.219 5.031 1 87.81 161 ASN A N 1
ATOM 1273 C CA . ASN A 1 161 ? -3.496 25.312 4.754 1 87.81 161 ASN A CA 1
ATOM 1274 C C . ASN A 1 161 ? -4.797 26.094 4.555 1 87.81 161 ASN A C 1
ATOM 1276 O O . ASN A 1 161 ? -5.488 26.406 5.523 1 87.81 161 ASN A O 1
ATOM 1280 N N . GLU A 1 162 ? -5.176 26.266 3.391 1 90.25 162 GLU A N 1
ATOM 1281 C CA . GLU A 1 162 ? -6.309 27.125 3.039 1 90.25 162 GLU A CA 1
ATOM 1282 C C . GLU A 1 162 ? -7.625 26.516 3.531 1 90.25 162 GLU A C 1
ATOM 1284 O O . GLU A 1 162 ? -8.523 27.25 3.961 1 90.25 162 GLU A O 1
ATOM 1289 N N . ARG A 1 163 ? -7.633 25.328 3.43 1 90.81 163 ARG A N 1
ATOM 1290 C CA . ARG A 1 163 ? -8.867 24.656 3.824 1 90.81 163 ARG A CA 1
ATOM 1291 C C . ARG A 1 163 ? -9.141 24.828 5.312 1 90.81 163 ARG A C 1
ATOM 1293 O O . ARG A 1 163 ? -10.242 25.203 5.707 1 90.81 163 ARG A O 1
ATOM 1300 N N . LEU A 1 164 ? -8.227 24.578 6.074 1 92.12 164 LEU A N 1
ATOM 1301 C CA . LEU A 1 164 ? -8.367 24.734 7.52 1 92.12 164 LEU A CA 1
ATOM 1302 C C . LEU A 1 164 ? -8.586 26.203 7.887 1 92.12 164 LEU A C 1
ATOM 1304 O O . LEU A 1 164 ? -9.375 26.516 8.781 1 92.12 164 LEU A O 1
ATOM 1308 N N . MET A 1 165 ? -7.883 27.062 7.18 1 94.5 165 MET A N 1
ATOM 1309 C CA . MET A 1 165 ? -8.055 28.5 7.402 1 94.5 165 MET A CA 1
ATOM 1310 C C . MET A 1 165 ? -9.5 28.906 7.168 1 94.5 165 MET A C 1
ATOM 1312 O O . MET A 1 165 ? -10.094 29.609 7.992 1 94.5 165 MET A O 1
ATOM 1316 N N . GLY A 1 166 ? -9.984 28.469 6.086 1 95.06 166 GLY A N 1
ATOM 1317 C CA . GLY A 1 166 ? -11.359 28.797 5.746 1 95.06 166 GLY A CA 1
ATOM 1318 C C . GLY A 1 166 ? -12.359 28.297 6.781 1 95.06 166 GLY A C 1
ATOM 1319 O O . GLY A 1 166 ? -13.281 29.031 7.156 1 95.06 166 GLY A O 1
ATOM 1320 N N . LYS A 1 167 ? -12.164 27.156 7.184 1 95.12 167 LYS A N 1
ATOM 1321 C CA . LYS A 1 167 ? -13.078 26.594 8.172 1 95.12 167 LYS A CA 1
ATOM 1322 C C . LYS A 1 167 ? -13 27.359 9.492 1 95.12 167 LYS A C 1
ATOM 1324 O O . LYS A 1 167 ? -14.016 27.578 10.148 1 95.12 167 LYS A O 1
ATOM 1329 N N . CYS A 1 168 ? -11.828 27.656 9.922 1 96.69 168 CYS A N 1
ATOM 1330 C CA . CYS A 1 168 ? -11.648 28.422 11.156 1 96.69 168 CYS A CA 1
ATOM 1331 C C . CYS A 1 168 ? -12.312 29.781 11.062 1 96.69 168 CYS A C 1
ATOM 1333 O O . CYS A 1 168 ? -13.031 30.188 11.977 1 96.69 168 CYS A O 1
ATOM 1335 N N . LEU A 1 169 ? -12.102 30.438 9.953 1 96.56 169 LEU A N 1
ATOM 1336 C CA . LEU A 1 169 ? -12.664 31.766 9.781 1 96.56 169 LEU A CA 1
ATOM 1337 C C . LEU A 1 169 ? -14.188 31.719 9.734 1 96.56 169 LEU A C 1
ATOM 1339 O O . LEU A 1 169 ? -14.867 32.562 10.297 1 96.56 169 LEU A O 1
ATOM 1343 N N . ARG A 1 170 ? -14.672 30.766 9.102 1 95.5 170 ARG A N 1
ATOM 1344 C CA . ARG A 1 170 ? -16.125 30.594 9.07 1 95.5 170 ARG A CA 1
ATOM 1345 C C . ARG A 1 170 ? -16.672 30.344 10.469 1 95.5 170 ARG A C 1
ATOM 1347 O O . ARG A 1 170 ? -17.734 30.859 10.82 1 95.5 170 ARG A O 1
ATOM 1354 N N . TYR A 1 171 ? -16.016 29.531 11.172 1 96.56 171 TYR A N 1
ATOM 1355 C CA . TYR A 1 171 ? -16.438 29.281 12.547 1 96.56 171 TYR A CA 1
ATOM 1356 C C . TYR A 1 171 ? -16.422 30.562 13.375 1 96.56 171 TYR A C 1
ATOM 1358 O O . TYR A 1 171 ? -17.359 30.828 14.133 1 96.56 171 TYR A O 1
ATOM 1366 N N . ILE A 1 172 ? -15.406 31.312 13.219 1 96.88 172 ILE A N 1
ATOM 1367 C CA . ILE A 1 172 ? -15.266 32.562 13.961 1 96.88 172 ILE A CA 1
ATOM 1368 C C . ILE A 1 172 ? -16.391 33.531 13.57 1 96.88 172 ILE A C 1
ATOM 1370 O O . ILE A 1 172 ? -16.938 34.219 14.422 1 96.88 172 ILE A O 1
ATOM 1374 N N . ASP A 1 173 ? -16.703 33.531 12.328 1 94.56 173 ASP A N 1
ATOM 1375 C CA . ASP A 1 173 ? -17.812 34.344 11.867 1 94.56 173 ASP A CA 1
ATOM 1376 C C . ASP A 1 173 ? -19.078 34.062 12.648 1 94.56 173 ASP A C 1
ATOM 1378 O O . ASP A 1 173 ? -19.797 34.969 13.062 1 94.56 173 ASP A O 1
ATOM 1382 N N . LYS A 1 174 ? -19.312 32.844 12.812 1 93.56 174 LYS A N 1
ATOM 1383 C CA . LYS A 1 174 ? -20.578 32.406 13.414 1 93.56 174 LYS A CA 1
ATOM 1384 C C . LYS A 1 174 ? -20.531 32.594 14.938 1 93.56 174 LYS A C 1
ATOM 1386 O O . LYS A 1 174 ? -21.562 32.906 15.555 1 93.56 174 LYS A O 1
ATOM 1391 N N . GLU A 1 175 ? -19.391 32.312 15.523 1 95.38 175 GLU A N 1
ATOM 1392 C CA . GLU A 1 175 ? -19.297 32.312 16.984 1 95.38 175 GLU A CA 1
ATOM 1393 C C . GLU A 1 175 ? -18.391 33.438 17.484 1 95.38 175 GLU A C 1
ATOM 1395 O O . GLU A 1 175 ? -17.641 33.25 18.438 1 95.38 175 GLU A O 1
ATOM 1400 N N . THR A 1 176 ? -18.5 34.562 16.859 1 94.88 176 THR A N 1
ATOM 1401 C CA . THR A 1 176 ? -17.594 35.656 17.125 1 94.88 176 THR A CA 1
ATOM 1402 C C . THR A 1 176 ? -17.641 36.062 18.594 1 94.88 176 THR A C 1
ATOM 1404 O O . THR A 1 176 ? -16.594 36.219 19.234 1 94.88 176 THR A O 1
ATOM 1407 N N . ALA A 1 177 ? -18.781 36.219 19.125 1 93.25 177 ALA A N 1
ATOM 1408 C CA . ALA A 1 177 ? -18.969 36.719 20.484 1 93.25 177 ALA A CA 1
ATOM 1409 C C . ALA A 1 177 ? -18.344 35.812 21.516 1 93.25 177 ALA A C 1
ATOM 1411 O O . ALA A 1 177 ? -17.75 36.281 22.5 1 93.25 177 ALA A O 1
ATOM 1412 N N . SER A 1 178 ? -18.453 34.562 21.281 1 95.94 178 SER A N 1
ATOM 1413 C CA . SER A 1 178 ? -17.891 33.594 22.203 1 95.94 178 SER A CA 1
ATOM 1414 C C . SER A 1 178 ? -16.391 33.438 22.031 1 95.94 178 SER A C 1
ATOM 1416 O O . SER A 1 178 ? -15.656 33.312 23.016 1 95.94 178 SER A O 1
ATOM 1418 N N . VAL A 1 179 ? -15.914 33.5 20.844 1 97.25 179 VAL A N 1
ATOM 1419 C CA . VAL A 1 179 ? -14.508 33.25 20.516 1 97.25 179 VAL A CA 1
ATOM 1420 C C . VAL A 1 179 ? -13.656 34.406 21.047 1 97.25 179 VAL A C 1
ATOM 1422 O O . VAL A 1 179 ? -12.547 34.188 21.547 1 97.25 179 VAL A O 1
ATOM 1425 N N . ILE A 1 180 ? -14.156 35.625 20.984 1 96 180 ILE A N 1
ATOM 1426 C CA . ILE A 1 180 ? -13.391 36.812 21.344 1 96 180 ILE A CA 1
ATOM 1427 C C . ILE A 1 180 ? -13.117 36.812 22.844 1 96 180 ILE A C 1
ATOM 1429 O O . ILE A 1 180 ? -12.18 37.469 23.312 1 96 180 ILE A O 1
ATOM 1433 N N . LYS A 1 181 ? -13.859 36.031 23.578 1 95.25 181 LYS A N 1
ATOM 1434 C CA . LYS A 1 181 ? -13.734 36.031 25.031 1 95.25 181 LYS A CA 1
ATOM 1435 C C . LYS A 1 181 ? -12.781 34.906 25.484 1 95.25 181 LYS A C 1
ATOM 1437 O O . LYS A 1 181 ? -12.453 34.812 26.672 1 95.25 181 LYS A O 1
ATOM 1442 N N . THR A 1 182 ? -12.383 34.188 24.625 1 95.94 182 THR A N 1
ATOM 1443 C CA . THR A 1 182 ? -11.555 33.031 24.953 1 95.94 182 THR A CA 1
ATOM 1444 C C . THR A 1 182 ? -10.102 33.469 25.188 1 95.94 182 THR A C 1
ATOM 1446 O O . THR A 1 182 ? -9.688 34.531 24.719 1 95.94 182 THR A O 1
ATOM 1449 N N . LYS A 1 183 ? -9.367 32.625 25.875 1 94.38 183 LYS A N 1
ATOM 1450 C CA . LYS A 1 183 ? -7.941 32.844 26.094 1 94.38 183 LYS A CA 1
ATOM 1451 C C . LYS A 1 183 ? -7.152 32.719 24.797 1 94.38 183 LYS A C 1
ATOM 1453 O O . LYS A 1 183 ? -6.168 33.438 24.594 1 94.38 183 LYS A O 1
ATOM 1458 N N . SER A 1 184 ? -7.629 31.891 24 1 93.25 184 SER A N 1
ATOM 1459 C CA . SER A 1 184 ? -6.941 31.656 22.734 1 93.25 184 SER A CA 1
ATOM 1460 C C . SER A 1 184 ? -6.973 32.906 21.844 1 93.25 184 SER A C 1
ATOM 1462 O O . SER A 1 184 ? -6.02 33.156 21.109 1 93.25 184 SER A O 1
ATOM 1464 N N . PHE A 1 185 ? -8 33.656 21.969 1 96.56 185 PHE A N 1
ATOM 1465 C CA . PHE A 1 185 ? -8.102 34.875 21.172 1 96.56 185 PHE A CA 1
ATOM 1466 C C . PHE A 1 185 ? -7.047 35.906 21.594 1 96.56 185 PHE A C 1
ATOM 1468 O O . PHE A 1 185 ? -6.48 36.594 20.766 1 96.56 185 PHE A O 1
ATOM 1475 N N . LYS A 1 186 ? -6.727 35.875 22.828 1 95.5 186 LYS A N 1
ATOM 1476 C CA . LYS A 1 186 ? -5.777 36.844 23.391 1 95.5 186 LYS A CA 1
ATOM 1477 C C . LYS A 1 186 ? -4.355 36.531 22.922 1 95.5 186 LYS A C 1
ATOM 1479 O O . LYS A 1 186 ? -3.467 37.406 23.047 1 95.5 186 LYS A O 1
ATOM 1484 N N . GLN A 1 187 ? -4.188 35.406 22.328 1 94.38 187 GLN A N 1
ATOM 1485 C CA . GLN A 1 187 ? -2.848 35 21.938 1 94.38 187 GLN A CA 1
ATOM 1486 C C . GLN A 1 187 ? -2.68 35 20.422 1 94.38 187 GLN A C 1
ATOM 1488 O O . GLN A 1 187 ? -1.605 34.688 19.906 1 94.38 187 GLN A O 1
ATOM 1493 N N . VAL A 1 188 ? -3.637 35.438 19.75 1 95.88 188 VAL A N 1
ATOM 1494 C CA . VAL A 1 188 ? -3.625 35.438 18.281 1 95.88 188 VAL A CA 1
ATOM 1495 C C . VAL A 1 188 ? -2.648 36.5 17.781 1 95.88 188 VAL A C 1
ATOM 1497 O O . VAL A 1 188 ? -2.473 37.562 18.406 1 95.88 188 VAL A O 1
ATOM 1500 N N . SER A 1 189 ? -2.002 36.219 16.75 1 95.88 189 SER A N 1
ATOM 1501 C CA . SER A 1 189 ? -1.079 37.188 16.141 1 95.88 189 SER A CA 1
ATOM 1502 C C . SER A 1 189 ? -1.828 38.344 15.508 1 95.88 189 SER A C 1
ATOM 1504 O O . SER A 1 189 ? -3.006 38.219 15.156 1 95.88 189 SER A O 1
ATOM 1506 N N . LEU A 1 190 ? -1.103 39.469 15.375 1 96.19 190 LEU A N 1
ATOM 1507 C CA . LEU A 1 190 ? -1.699 40.656 14.766 1 96.19 190 LEU A CA 1
ATOM 1508 C C . LEU A 1 190 ? -2.146 40.344 13.336 1 96.19 190 LEU A C 1
ATOM 1510 O O . LEU A 1 190 ? -3.178 40.844 12.891 1 96.19 190 LEU A O 1
ATOM 1514 N N . GLU A 1 191 ? -1.338 39.562 12.688 1 95.56 191 GLU A N 1
ATOM 1515 C CA . GLU A 1 191 ? -1.669 39.188 11.312 1 95.56 191 GLU A CA 1
ATOM 1516 C C . GLU A 1 191 ? -3.035 38.5 11.242 1 95.56 191 GLU A C 1
ATOM 1518 O O . GLU A 1 191 ? -3.844 38.844 10.367 1 95.56 191 GLU A O 1
ATOM 1523 N N . ASN A 1 192 ? -3.254 37.688 12.148 1 96.62 192 ASN A N 1
ATOM 1524 C CA . ASN A 1 192 ? -4.512 36.938 12.125 1 96.62 192 ASN A CA 1
ATOM 1525 C C . ASN A 1 192 ? -5.656 37.75 12.711 1 96.62 192 ASN A C 1
ATOM 1527 O O . ASN A 1 192 ? -6.809 37.625 12.297 1 96.62 192 ASN A O 1
ATOM 1531 N N . ILE A 1 193 ? -5.363 38.656 13.648 1 97.62 193 ILE A N 1
ATOM 1532 C CA . ILE A 1 193 ? -6.371 39.594 14.117 1 97.62 193 ILE A CA 1
ATOM 1533 C C . ILE A 1 193 ? -6.887 40.438 12.945 1 97.62 193 ILE A C 1
ATOM 1535 O O . ILE A 1 193 ? -8.094 40.656 12.805 1 97.62 193 ILE A O 1
ATOM 1539 N N . LEU A 1 194 ? -5.977 40.844 12.133 1 96.81 194 LEU A N 1
ATOM 1540 C CA . LEU A 1 194 ? -6.344 41.625 10.953 1 96.81 194 LEU A CA 1
ATOM 1541 C C . LEU A 1 194 ? -7.246 40.812 10.031 1 96.81 194 LEU A C 1
ATOM 1543 O O . LEU A 1 194 ? -8.227 41.344 9.492 1 96.81 194 LEU A O 1
ATOM 1547 N N . LYS A 1 195 ? -6.93 39.594 9.914 1 95.81 195 LYS A N 1
ATOM 1548 C CA . LYS A 1 195 ? -7.723 38.688 9.062 1 95.81 195 LYS A CA 1
ATOM 1549 C C . LYS A 1 195 ? -9.133 38.531 9.609 1 95.81 195 LYS A C 1
ATOM 1551 O O . LYS A 1 195 ? -10.086 38.375 8.844 1 95.81 195 LYS A O 1
ATOM 1556 N N . ILE A 1 196 ? -9.266 38.531 10.867 1 97.06 196 ILE A N 1
ATOM 1557 C CA . ILE A 1 196 ? -10.555 38.312 11.523 1 97.06 196 ILE A CA 1
ATOM 1558 C C . ILE A 1 196 ? -11.383 39.594 11.453 1 97.06 196 ILE A C 1
ATOM 1560 O O . ILE A 1 196 ? -12.508 39.594 10.953 1 97.06 196 ILE A O 1
ATOM 1564 N N . VAL A 1 197 ? -10.828 40.719 11.844 1 96.19 197 VAL A N 1
ATOM 1565 C CA . VAL A 1 197 ? -11.594 41.938 12.055 1 96.19 197 VAL A CA 1
ATOM 1566 C C . VAL A 1 197 ? -11.922 42.594 10.703 1 96.19 197 VAL A C 1
ATOM 1568 O O . VAL A 1 197 ? -12.836 43.406 10.609 1 96.19 197 VAL A O 1
ATOM 1571 N N . SER A 1 198 ? -11.195 42.25 9.68 1 95.5 198 SER A N 1
ATOM 1572 C CA . SER A 1 198 ? -11.445 42.812 8.359 1 95.5 198 SER A CA 1
ATOM 1573 C C . SER A 1 198 ? -12.68 42.188 7.715 1 95.5 198 SER A C 1
ATOM 1575 O O . SER A 1 198 ? -13.188 42.688 6.711 1 95.5 198 SER A O 1
ATOM 1577 N N . ARG A 1 199 ? -13.109 41.188 8.32 1 94.44 199 ARG A N 1
ATOM 1578 C CA . ARG A 1 199 ? -14.219 40.469 7.723 1 94.44 199 ARG A CA 1
ATOM 1579 C C . ARG A 1 199 ? -15.547 41.156 7.961 1 94.44 199 ARG A C 1
ATOM 1581 O O . ARG A 1 199 ? -15.773 41.719 9.039 1 94.44 199 ARG A O 1
ATOM 1588 N N . ASP A 1 200 ? -16.453 41.031 6.988 1 93.69 200 ASP A N 1
ATOM 1589 C CA . ASP A 1 200 ? -17.781 41.625 7.078 1 93.69 200 ASP A CA 1
ATOM 1590 C C . ASP A 1 200 ? -18.781 40.656 7.691 1 93.69 200 ASP A C 1
ATOM 1592 O O . ASP A 1 200 ? -19.875 41.031 8.094 1 93.69 200 ASP A O 1
ATOM 1596 N N . SER A 1 201 ? -18.391 39.5 7.855 1 92.88 201 SER A N 1
ATOM 1597 C CA . SER A 1 201 ? -19.344 38.438 8.195 1 92.88 201 SER A CA 1
ATOM 1598 C C . SER A 1 201 ? -19.359 38.156 9.695 1 92.88 201 SER A C 1
ATOM 1600 O O . SER A 1 201 ? -20.109 37.312 10.164 1 92.88 201 SER A O 1
ATOM 1602 N N . LEU A 1 202 ? -18.562 38.938 10.445 1 94.38 202 LEU A N 1
ATOM 1603 C CA . LEU A 1 202 ? -18.547 38.719 11.891 1 94.38 202 LEU A CA 1
ATOM 1604 C C . LEU A 1 202 ? -19.922 39 12.5 1 94.38 202 LEU A C 1
ATOM 1606 O O . LEU A 1 202 ? -20.562 40 12.164 1 94.38 202 LEU A O 1
ATOM 1610 N N . ILE A 1 203 ? -20.375 38.125 13.352 1 91.56 203 ILE A N 1
ATOM 1611 C CA . ILE A 1 203 ? -21.656 38.312 14.031 1 91.56 203 ILE A CA 1
ATOM 1612 C C . ILE A 1 203 ? -21.406 38.812 15.453 1 91.56 203 ILE A C 1
ATOM 1614 O O . ILE A 1 203 ? -21.453 38.031 16.406 1 91.56 203 ILE A O 1
ATOM 1618 N N . ILE A 1 204 ? -21.297 40.094 15.602 1 92.38 204 ILE A N 1
ATOM 1619 C CA . ILE A 1 204 ? -21 40.719 16.891 1 92.38 204 ILE A CA 1
ATOM 1620 C C . ILE A 1 204 ? -21.297 42.219 16.844 1 92.38 204 ILE A C 1
ATOM 1622 O O . ILE A 1 204 ? -21.266 42.812 15.766 1 92.38 204 ILE A O 1
ATOM 1626 N N . ARG A 1 205 ? -21.703 42.75 18 1 90.19 205 ARG A N 1
ATOM 1627 C CA . ARG A 1 205 ? -21.812 44.188 18.109 1 90.19 205 ARG A CA 1
ATOM 1628 C C . ARG A 1 205 ? -20.422 44.844 18.141 1 90.19 205 ARG A C 1
ATOM 1630 O O . ARG A 1 205 ? -19.5 44.312 18.75 1 90.19 205 ARG A O 1
ATOM 1637 N N . GLU A 1 206 ? -20.297 46 17.547 1 92.88 206 GLU A N 1
ATOM 1638 C CA . GLU A 1 206 ? -19 46.656 17.453 1 92.88 206 GLU A CA 1
ATOM 1639 C C . GLU A 1 206 ? -18.453 47.031 18.828 1 92.88 206 GLU A C 1
ATOM 1641 O O . GLU A 1 206 ? -17.234 47.031 19.047 1 92.88 206 GLU A O 1
ATOM 1646 N N . ASP A 1 207 ? -19.406 47.25 19.75 1 91.25 207 ASP A N 1
ATOM 1647 C CA . ASP A 1 207 ? -18.984 47.562 21.125 1 91.25 207 ASP A CA 1
ATOM 1648 C C . ASP A 1 207 ? -18.281 46.344 21.75 1 91.25 207 ASP A C 1
ATOM 1650 O O . ASP A 1 207 ? -17.25 46.5 22.406 1 91.25 207 ASP A O 1
ATOM 1654 N N . ASP A 1 208 ? -18.875 45.25 21.547 1 92.69 208 ASP A N 1
ATOM 1655 C CA . ASP A 1 208 ? -18.312 44 22.094 1 92.69 208 ASP A CA 1
ATOM 1656 C C . ASP A 1 208 ? -17 43.656 21.391 1 92.69 208 ASP A C 1
ATOM 1658 O O . ASP A 1 208 ? -16.078 43.156 22.031 1 92.69 208 ASP A O 1
ATOM 1662 N N . LEU A 1 209 ? -16.984 43.906 20.125 1 95.06 209 LEU A N 1
ATOM 1663 C CA . LEU A 1 209 ? -15.758 43.656 19.359 1 95.06 209 LEU A CA 1
ATOM 1664 C C . LEU A 1 209 ? -14.617 44.531 19.891 1 95.06 209 LEU A C 1
ATOM 1666 O O . LEU A 1 209 ? -13.492 44.062 20.047 1 95.06 209 LEU A O 1
ATOM 1670 N N . PHE A 1 210 ? -14.953 45.781 20.172 1 95.12 210 PHE A N 1
ATOM 1671 C CA . PHE A 1 210 ? -13.969 46.719 20.703 1 95.12 210 PHE A CA 1
ATOM 1672 C C . PHE A 1 210 ? -13.422 46.219 22.031 1 95.12 210 PHE A C 1
ATOM 1674 O O . PHE A 1 210 ? -12.211 46.25 22.25 1 95.12 210 PHE A O 1
ATOM 1681 N N . ASP A 1 211 ? -14.297 45.75 22.859 1 94 211 ASP A N 1
ATOM 1682 C CA . ASP A 1 211 ? -13.883 45.25 24.156 1 94 211 ASP A CA 1
ATOM 1683 C C . ASP A 1 211 ? -12.922 44.062 24.016 1 94 211 ASP A C 1
ATOM 1685 O O . ASP A 1 211 ? -11.922 44 24.719 1 94 211 ASP A O 1
ATOM 1689 N N . GLY A 1 212 ? -13.281 43.188 23.141 1 95.56 212 GLY A N 1
ATOM 1690 C CA . GLY A 1 212 ? -12.438 42.031 22.906 1 95.56 212 GLY A CA 1
ATOM 1691 C C . GLY A 1 212 ? -11.062 42.406 22.375 1 95.56 212 GLY A C 1
ATOM 1692 O O . GLY A 1 212 ? -10.047 41.875 22.812 1 95.56 212 GLY A O 1
ATOM 1693 N N . LEU A 1 213 ? -10.984 43.344 21.453 1 96.88 213 LEU A N 1
ATOM 1694 C CA . LEU A 1 213 ? -9.727 43.781 20.844 1 96.88 213 LEU A CA 1
ATOM 1695 C C . LEU A 1 213 ? -8.875 44.562 21.859 1 96.88 213 LEU A C 1
ATOM 1697 O O . LEU A 1 213 ? -7.648 44.469 21.828 1 96.88 213 LEU A O 1
ATOM 1701 N N . LEU A 1 214 ? -9.586 45.25 22.688 1 95.56 214 LEU A N 1
ATOM 1702 C CA . LEU A 1 214 ? -8.875 45.969 23.75 1 95.56 214 LEU A CA 1
ATOM 1703 C C . LEU A 1 214 ? -8.18 44.969 24.672 1 95.56 214 LEU A C 1
ATOM 1705 O O . LEU A 1 214 ? -7.02 45.156 25.047 1 95.56 214 LEU A O 1
ATOM 1709 N N . GLU A 1 215 ? -8.906 43.969 25.031 1 96.06 215 GLU A N 1
ATOM 1710 C CA . GLU A 1 215 ? -8.32 42.938 25.875 1 96.06 215 GLU A CA 1
ATOM 1711 C C . GLU A 1 215 ? -7.141 42.25 25.188 1 96.06 215 GLU A C 1
ATOM 1713 O O . GLU A 1 215 ? -6.141 41.938 25.844 1 96.06 215 GLU A O 1
ATOM 1718 N N . TRP A 1 216 ? -7.32 41.938 24 1 97.56 216 TRP A N 1
ATOM 1719 C CA . TRP A 1 216 ? -6.23 41.375 23.219 1 97.56 216 TRP A CA 1
ATOM 1720 C C . TRP A 1 216 ? -5.008 42.281 23.219 1 97.56 216 TRP A C 1
ATOM 1722 O O . TRP A 1 216 ? -3.881 41.812 23.406 1 97.56 216 TRP A O 1
ATOM 1732 N N . ALA A 1 217 ? -5.117 43.594 23.016 1 97.25 217 ALA A N 1
ATOM 1733 C CA . ALA A 1 217 ? -4.031 44.562 22.969 1 97.25 217 ALA A CA 1
ATOM 1734 C C . ALA A 1 217 ? -3.316 44.656 24.312 1 97.25 217 ALA A C 1
ATOM 1736 O O . ALA A 1 217 ? -2.088 44.75 24.375 1 97.25 217 ALA A O 1
ATOM 1737 N N . TYR A 1 218 ? -4.109 44.594 25.312 1 96.56 218 TYR A N 1
ATOM 1738 C CA . TYR A 1 218 ? -3.52 44.656 26.656 1 96.56 218 TYR A CA 1
ATOM 1739 C C . TYR A 1 218 ? -2.699 43.375 26.922 1 96.56 218 TYR A C 1
ATOM 1741 O O . TYR A 1 218 ? -1.638 43.438 27.547 1 96.56 218 TYR A O 1
ATOM 1749 N N . ALA A 1 219 ? -3.215 42.281 26.5 1 96.62 219 ALA A N 1
ATOM 1750 C CA . ALA A 1 219 ? -2.461 41.031 26.641 1 96.62 219 ALA A CA 1
ATOM 1751 C C . ALA A 1 219 ? -1.145 41.094 25.875 1 96.62 219 ALA A C 1
ATOM 1753 O O . ALA A 1 219 ? -0.115 40.625 26.344 1 96.62 219 ALA A O 1
ATOM 1754 N N . LYS A 1 220 ? -1.181 41.719 24.719 1 96.38 220 LYS A N 1
ATOM 1755 C CA . LYS A 1 220 ? 0.021 41.875 23.906 1 96.38 220 LYS A CA 1
ATOM 1756 C C . LYS A 1 220 ? 1.013 42.812 24.594 1 96.38 220 LYS A C 1
ATOM 1758 O O . LYS A 1 220 ? 2.223 42.594 24.547 1 96.38 220 LYS A O 1
ATOM 1763 N N . CYS A 1 221 ? 0.508 43.844 25.203 1 96.56 221 CYS A N 1
ATOM 1764 C CA . CYS A 1 221 ? 1.361 44.75 25.969 1 96.56 221 CYS A CA 1
ATOM 1765 C C . CYS A 1 221 ? 2.072 44 27.094 1 96.56 221 CYS A C 1
ATOM 1767 O O . CYS A 1 221 ? 3.264 44.219 27.312 1 96.56 221 CYS A O 1
ATOM 1769 N N . GLN A 1 222 ? 1.333 43.125 27.656 1 96 222 GLN A N 1
ATOM 1770 C CA . GLN A 1 222 ? 1.886 42.344 28.766 1 96 222 GLN A CA 1
ATOM 1771 C C . GLN A 1 222 ? 2.996 41.438 28.266 1 96 222 GLN A C 1
ATOM 1773 O O . GLN A 1 222 ? 4.047 41.312 28.906 1 96 222 GLN A O 1
ATOM 1778 N N . THR A 1 223 ? 2.762 40.812 27.219 1 94.69 223 THR A N 1
ATOM 1779 C CA . THR A 1 223 ? 3.736 39.906 26.641 1 94.69 223 THR A CA 1
ATOM 1780 C C . THR A 1 223 ? 5.012 40.656 26.25 1 94.69 223 THR A C 1
ATOM 1782 O O . THR A 1 223 ? 6.109 40.094 26.344 1 94.69 223 THR A O 1
ATOM 1785 N N . LEU A 1 224 ? 4.883 41.938 25.828 1 94.88 224 LEU A N 1
ATOM 1786 C CA . LEU A 1 224 ? 6.016 42.75 25.391 1 94.88 224 LEU A CA 1
ATOM 1787 C C . LEU A 1 224 ? 6.562 43.594 26.516 1 94.88 224 LEU A C 1
ATOM 1789 O O . LEU A 1 224 ? 7.41 44.469 26.297 1 94.88 224 LEU A O 1
ATOM 1793 N N . SER A 1 225 ? 6.086 43.438 27.703 1 95.38 225 SER A N 1
ATOM 1794 C CA . SER A 1 225 ? 6.52 44.188 28.891 1 95.38 225 SER A CA 1
ATOM 1795 C C . SER A 1 225 ? 6.336 45.688 28.719 1 95.38 225 SER A C 1
ATOM 1797 O O . SER A 1 225 ? 7.238 46.469 29.031 1 95.38 225 SER A O 1
ATOM 1799 N N . GLN A 1 226 ? 5.273 45.969 28.125 1 95.5 226 GLN A N 1
ATOM 1800 C CA . GLN A 1 226 ? 4.875 47.375 27.984 1 95.5 226 GLN A CA 1
ATOM 1801 C C . GLN A 1 226 ? 3.699 47.719 28.891 1 95.5 226 GLN A C 1
ATOM 1803 O O . GLN A 1 226 ? 2.898 46.844 29.234 1 95.5 226 GLN A O 1
ATOM 1808 N N . PRO A 1 227 ? 3.568 48.969 29.328 1 95.94 227 PRO A N 1
ATOM 1809 C CA . PRO A 1 227 ? 2.43 49.344 30.172 1 95.94 227 PRO A CA 1
ATOM 1810 C C . PRO A 1 227 ? 1.091 49.188 29.453 1 95.94 227 PRO A C 1
ATOM 1812 O O . PRO A 1 227 ? 0.985 49.5 28.266 1 95.94 227 PRO A O 1
ATOM 1815 N N . LYS A 1 228 ? 0.206 48.781 30.234 1 94.56 228 LYS A N 1
ATOM 1816 C CA . LYS A 1 228 ? -1.145 48.594 29.719 1 94.56 228 LYS A CA 1
ATOM 1817 C C . LYS A 1 228 ? -1.875 49.938 29.641 1 94.56 228 LYS A C 1
ATOM 1819 O O . LYS A 1 228 ? -2.732 50.25 30.484 1 94.56 228 LYS A O 1
ATOM 1824 N N . THR A 1 229 ? -1.606 50.688 28.672 1 94.5 229 THR A N 1
ATOM 1825 C CA . THR A 1 229 ? -2.264 51.969 28.453 1 94.5 229 THR A CA 1
ATOM 1826 C C . THR A 1 229 ? -3.041 51.969 27.141 1 94.5 229 THR A C 1
ATOM 1828 O O . THR A 1 229 ? -2.719 51.188 26.234 1 94.5 229 THR A O 1
ATOM 1831 N N . PRO A 1 230 ? -4.047 52.719 27.109 1 93.38 230 PRO A N 1
ATOM 1832 C CA . PRO A 1 230 ? -4.82 52.781 25.859 1 93.38 230 PRO A CA 1
ATOM 1833 C C . PRO A 1 230 ? -3.977 53.219 24.672 1 93.38 230 PRO A C 1
ATOM 1835 O O . PRO A 1 230 ? -4.211 52.75 23.547 1 93.38 230 PRO A O 1
ATOM 1838 N N . GLN A 1 231 ? -3.07 54.062 24.875 1 93.38 231 GLN A N 1
ATOM 1839 C CA . GLN A 1 231 ? -2.193 54.5 23.781 1 93.38 231 GLN A CA 1
ATOM 1840 C C . GLN A 1 231 ? -1.358 53.344 23.266 1 93.38 231 GLN A C 1
ATOM 1842 O O . GLN A 1 231 ? -1.211 53.156 22.047 1 93.38 231 GLN A O 1
ATOM 1847 N N . ASN A 1 232 ? -0.841 52.625 24.188 1 96.19 232 ASN A N 1
ATOM 1848 C CA . ASN A 1 232 ? -0.074 51.438 23.797 1 96.19 232 ASN A CA 1
ATOM 1849 C C . ASN A 1 232 ? -0.958 50.406 23.141 1 96.19 232 ASN A C 1
ATOM 1851 O O . ASN A 1 232 ? -0.521 49.719 22.219 1 96.19 232 ASN A O 1
ATOM 1855 N N . ALA A 1 233 ? -2.125 50.25 23.672 1 96.5 233 ALA A N 1
ATOM 1856 C CA . ALA A 1 233 ? -3.076 49.312 23.094 1 96.5 233 ALA A CA 1
ATOM 1857 C C . ALA A 1 233 ? -3.361 49.656 21.625 1 96.5 233 ALA A C 1
ATOM 1859 O O . ALA A 1 233 ? -3.434 48.781 20.781 1 96.5 233 ALA A O 1
ATOM 1860 N N . ARG A 1 234 ? -3.607 50.906 21.375 1 95.56 234 ARG A N 1
ATOM 1861 C CA . ARG A 1 234 ? -3.816 51.344 19.984 1 95.56 234 ARG A CA 1
ATOM 1862 C C . ARG A 1 234 ? -2.611 51.031 19.125 1 95.56 234 ARG A C 1
ATOM 1864 O O . ARG A 1 234 ? -2.768 50.594 17.969 1 95.56 234 ARG A O 1
ATOM 1871 N N . LYS A 1 235 ? -1.48 51.281 19.656 1 96.12 235 LYS A N 1
ATOM 1872 C CA . LYS A 1 235 ? -0.249 50.969 18.938 1 96.12 235 LYS A CA 1
ATOM 1873 C C . LYS A 1 235 ? -0.158 49.5 18.609 1 96.12 235 LYS A C 1
ATOM 1875 O O . LYS A 1 235 ? 0.277 49.125 17.516 1 96.12 235 LYS A O 1
ATOM 1880 N N . MET A 1 236 ? -0.495 48.656 19.578 1 96.81 236 MET A N 1
ATOM 1881 C CA . MET A 1 236 ? -0.449 47.219 19.391 1 96.81 236 MET A CA 1
ATOM 1882 C C . MET A 1 236 ? -1.406 46.781 18.281 1 96.81 236 MET A C 1
ATOM 1884 O O . MET A 1 236 ? -1.104 45.875 17.5 1 96.81 236 MET A O 1
ATOM 1888 N N . LEU A 1 237 ? -2.57 47.375 18.188 1 96.56 237 LEU A N 1
ATOM 1889 C CA . LEU A 1 237 ? -3.584 47.031 17.203 1 96.56 237 LEU A CA 1
ATOM 1890 C C . LEU A 1 237 ? -3.176 47.5 15.812 1 96.56 237 LEU A C 1
ATOM 1892 O O . LEU A 1 237 ? -3.564 46.906 14.812 1 96.56 237 LEU A O 1
ATOM 1896 N N . GLY A 1 238 ? -2.467 48.562 15.75 1 94.81 238 GLY A N 1
ATOM 1897 C CA . GLY A 1 238 ? -2.008 49.062 14.477 1 94.81 238 GLY A CA 1
ATOM 1898 C C . GLY A 1 238 ? -3.131 49.25 13.469 1 94.81 238 GLY A C 1
ATOM 1899 O O . GLY A 1 238 ? -4.129 49.906 13.766 1 94.81 238 GLY A O 1
ATOM 1900 N N . GLU A 1 239 ? -3.002 48.625 12.312 1 95.56 239 GLU A N 1
ATOM 1901 C CA . GLU A 1 239 ? -3.973 48.75 11.234 1 95.56 239 GLU A CA 1
ATOM 1902 C C . GLU A 1 239 ? -5.309 48.094 11.609 1 95.56 239 GLU A C 1
ATOM 1904 O O . GLU A 1 239 ? -6.355 48.5 11.094 1 95.56 239 GLU A O 1
ATOM 1909 N N . ALA A 1 240 ? -5.27 47.219 12.516 1 96.56 240 ALA A N 1
ATOM 1910 C CA . ALA A 1 240 ? -6.48 46.5 12.906 1 96.56 240 ALA A CA 1
ATOM 1911 C C . ALA A 1 240 ? -7.477 47.438 13.578 1 96.56 240 ALA A C 1
ATOM 1913 O O . ALA A 1 240 ? -8.688 47.219 13.531 1 96.56 240 ALA A O 1
ATOM 1914 N N . PHE A 1 241 ? -6.961 48.5 14.18 1 96.31 241 PHE A N 1
ATOM 1915 C CA . PHE A 1 241 ? -7.785 49.5 14.883 1 96.31 241 PHE A CA 1
ATOM 1916 C C . PHE A 1 241 ? -8.781 50.156 13.93 1 96.31 241 PHE A C 1
ATOM 1918 O O . PHE A 1 241 ? -9.906 50.438 14.312 1 96.31 241 PHE A O 1
ATOM 1925 N N . TYR A 1 242 ? -8.414 50.219 12.719 1 95.38 242 TYR A N 1
ATOM 1926 C CA . TYR A 1 242 ? -9.211 50.938 11.742 1 95.38 242 TYR A CA 1
ATOM 1927 C C . TYR A 1 242 ? -10.32 50.062 11.18 1 95.38 242 TYR A C 1
ATOM 1929 O O . TYR A 1 242 ? -11.211 50.562 10.477 1 95.38 242 TYR A O 1
ATOM 1937 N N . TYR A 1 243 ? -10.32 48.844 11.555 1 95.75 243 TYR A N 1
ATOM 1938 C CA . TYR A 1 243 ? -11.375 47.938 11.102 1 95.75 243 TYR A CA 1
ATOM 1939 C C . TYR A 1 243 ? -12.516 47.906 12.109 1 95.75 243 TYR A C 1
ATOM 1941 O O . TYR A 1 243 ? -13.562 47.312 11.836 1 95.75 243 TYR A O 1
ATOM 1949 N N . ILE A 1 244 ? -12.273 48.5 13.234 1 95.31 244 ILE A N 1
ATOM 1950 C CA . ILE A 1 244 ? -13.391 48.688 14.148 1 95.31 244 ILE A CA 1
ATOM 1951 C C . ILE A 1 244 ? -14.359 49.719 13.586 1 95.31 244 ILE A C 1
ATOM 1953 O O . ILE A 1 244 ? -13.945 50.844 13.219 1 95.31 244 ILE A O 1
ATOM 1957 N N . ARG A 1 245 ? -15.547 49.375 13.547 1 94.69 245 ARG A N 1
ATOM 1958 C CA . ARG A 1 245 ? -16.531 50.281 12.961 1 94.69 245 ARG A CA 1
ATOM 1959 C C . ARG A 1 245 ? -17.219 51.125 14.031 1 94.69 245 ARG A C 1
ATOM 1961 O O . ARG A 1 245 ? -18.422 50.938 14.297 1 94.69 245 ARG A O 1
ATOM 1968 N N . PHE A 1 246 ? -16.578 52.125 14.484 1 94.56 246 PHE A N 1
ATOM 1969 C CA . PHE A 1 246 ? -17.031 52.969 15.562 1 94.56 246 PHE A CA 1
ATOM 1970 C C . PHE A 1 246 ? -18.359 53.656 15.195 1 94.56 246 PHE A C 1
ATOM 1972 O O . PHE A 1 246 ? -19.25 53.75 16.031 1 94.56 246 PHE A O 1
ATOM 1979 N N . PRO A 1 247 ? -18.438 54.062 13.898 1 92.88 247 PRO A N 1
ATOM 1980 C CA . PRO A 1 247 ? -19.688 54.719 13.508 1 92.88 247 PRO A CA 1
ATOM 1981 C C . PRO A 1 247 ? -20.906 53.812 13.641 1 92.88 247 PRO A C 1
ATOM 1983 O O . PRO A 1 247 ? -22.047 54.281 13.703 1 92.88 247 PRO A O 1
ATOM 1986 N N . MET A 1 248 ? -20.656 52.531 13.625 1 91.94 248 MET A N 1
ATOM 1987 C CA . MET A 1 248 ? -21.766 51.594 13.688 1 91.94 248 MET A CA 1
ATOM 1988 C C . MET A 1 248 ? -22.078 51.219 15.133 1 91.94 248 MET A C 1
ATOM 1990 O O . MET A 1 248 ? -23.016 50.469 15.391 1 91.94 248 MET A O 1
ATOM 1994 N N . MET A 1 249 ? -21.484 51.875 16.062 1 91.94 249 MET A N 1
ATOM 1995 C CA . MET A 1 249 ? -21.75 51.625 17.469 1 91.94 249 MET A CA 1
ATOM 1996 C C . MET A 1 249 ? -22.953 52.438 17.938 1 91.94 249 MET A C 1
ATOM 1998 O O . MET A 1 249 ? -23.359 53.406 17.266 1 91.94 249 MET A O 1
ATOM 2002 N N . ASN A 1 250 ? -23.453 51.969 19.094 1 89.56 250 ASN A N 1
ATOM 2003 C CA . ASN A 1 250 ? -24.453 52.781 19.75 1 89.56 250 ASN A CA 1
ATOM 2004 C C . ASN A 1 250 ? -23.859 54.094 20.234 1 89.56 250 ASN A C 1
ATOM 2006 O O . ASN A 1 250 ? -22.906 54.125 21.016 1 89.56 250 ASN A O 1
ATOM 2010 N N . PRO A 1 251 ? -24.484 55.219 19.797 1 91.12 251 PRO A N 1
ATOM 2011 C CA . PRO A 1 251 ? -23.922 56.531 20.125 1 91.12 251 PRO A CA 1
ATOM 2012 C C . PRO A 1 251 ? -23.828 56.781 21.641 1 91.12 251 PRO A C 1
ATOM 2014 O O . PRO A 1 251 ? -22.844 57.375 22.109 1 91.12 251 PRO A O 1
ATOM 2017 N N . GLN A 1 252 ? -24.812 56.344 22.344 1 91.5 252 GLN A N 1
ATOM 2018 C CA . GLN A 1 252 ? -24.812 56.562 23.781 1 91.5 252 GLN A CA 1
ATOM 2019 C C . GLN A 1 252 ? -23.688 55.75 24.453 1 91.5 252 GLN A C 1
ATOM 2021 O O . GLN A 1 252 ? -22.984 56.281 25.328 1 91.5 252 GLN A O 1
ATOM 2026 N N . ASN A 1 253 ? -23.578 54.594 23.984 1 88.94 253 ASN A N 1
ATOM 2027 C CA . ASN A 1 253 ? -22.531 53.719 24.516 1 88.94 253 ASN A CA 1
ATOM 2028 C C . ASN A 1 253 ? -21.141 54.25 24.156 1 88.94 253 ASN A C 1
ATOM 2030 O O . ASN A 1 253 ? -20.234 54.219 24.984 1 88.94 253 ASN A O 1
ATOM 2034 N N . PHE A 1 254 ? -21.016 54.688 22.938 1 92.19 254 PHE A N 1
ATOM 2035 C CA . PHE A 1 254 ? -19.75 55.281 22.484 1 92.19 254 PHE A CA 1
ATOM 2036 C C . PHE A 1 254 ? -19.375 56.469 23.359 1 92.19 254 PHE A C 1
ATOM 2038 O O . PHE A 1 254 ? -18.234 56.562 23.812 1 92.19 254 PHE A O 1
ATOM 2045 N N . THR A 1 255 ? -20.266 57.312 23.641 1 90.12 255 THR A N 1
ATOM 2046 C CA . THR A 1 255 ? -20.047 58.531 24.406 1 90.12 255 THR A CA 1
ATOM 2047 C C . THR A 1 255 ? -19.672 58.188 25.844 1 90.12 255 THR A C 1
ATOM 2049 O O . THR A 1 255 ? -18.766 58.812 26.406 1 90.12 255 THR A O 1
ATOM 2052 N N . ASN A 1 256 ? -20.297 57.219 26.422 1 88.56 256 ASN A N 1
ATOM 2053 C CA . ASN A 1 256 ? -20.156 56.969 27.844 1 88.56 256 ASN A CA 1
ATOM 2054 C C . ASN A 1 256 ? -18.938 56.094 28.141 1 88.56 256 ASN A C 1
ATOM 2056 O O . ASN A 1 256 ? -18.312 56.219 29.188 1 88.56 256 ASN A O 1
ATOM 2060 N N . LYS A 1 257 ? -18.625 55.312 27.234 1 85.44 257 LYS A N 1
ATOM 2061 C CA . LYS A 1 257 ? -17.609 54.281 27.531 1 85.44 257 LYS A CA 1
ATOM 2062 C C . LYS A 1 257 ? -16.375 54.469 26.672 1 85.44 257 LYS A C 1
ATOM 2064 O O . LYS A 1 257 ? -15.258 54.594 27.172 1 85.44 257 LYS A O 1
ATOM 2069 N N . ILE A 1 258 ? -16.5 54.625 25.422 1 86.62 258 ILE A N 1
ATOM 2070 C CA . ILE A 1 258 ? -15.398 54.531 24.469 1 86.62 258 ILE A CA 1
ATOM 2071 C C . ILE A 1 258 ? -14.719 55.875 24.312 1 86.62 258 ILE A C 1
ATOM 2073 O O . ILE A 1 258 ? -13.5 55.969 24.188 1 86.62 258 ILE A O 1
ATOM 2077 N N . ALA A 1 259 ? -15.508 56.875 24.328 1 86.69 259 ALA A N 1
ATOM 2078 C CA . ALA A 1 259 ? -14.984 58.219 24.141 1 86.69 259 ALA A CA 1
ATOM 2079 C C . ALA A 1 259 ? -14.016 58.625 25.266 1 86.69 259 ALA A C 1
ATOM 2081 O O . ALA A 1 259 ? -13.133 59.438 25.062 1 86.69 259 ALA A O 1
ATOM 2082 N N . ASN A 1 260 ? -14.18 57.938 26.328 1 85.38 260 ASN A N 1
ATOM 2083 C CA . ASN A 1 260 ? -13.359 58.281 27.484 1 85.38 260 ASN A CA 1
ATOM 2084 C C . ASN A 1 260 ? -12.039 57.531 27.5 1 85.38 260 ASN A C 1
ATOM 2086 O O . ASN A 1 260 ? -11.156 57.812 28.312 1 85.38 260 ASN A O 1
ATOM 2090 N N . ILE A 1 261 ? -12.023 56.594 26.609 1 84.94 261 ILE A N 1
ATOM 2091 C CA . ILE A 1 261 ? -10.789 55.844 26.516 1 84.94 261 ILE A CA 1
ATOM 2092 C C . ILE A 1 261 ? -9.805 56.531 25.578 1 84.94 261 ILE A C 1
ATOM 2094 O O . ILE A 1 261 ? -10.18 56.969 24.484 1 84.94 261 ILE A O 1
ATOM 2098 N N . SER A 1 262 ? -8.68 56.75 25.953 1 86.31 262 SER A N 1
ATOM 2099 C CA . SER A 1 262 ? -7.668 57.531 25.234 1 86.31 262 SER A CA 1
ATOM 2100 C C . SER A 1 262 ? -7.086 56.75 24.078 1 86.31 262 SER A C 1
ATOM 2102 O O . SER A 1 262 ? -5.887 56.812 23.797 1 86.31 262 SER A O 1
ATOM 2104 N N . MET A 1 263 ? -7.855 55.969 23.422 1 91.62 263 MET A N 1
ATOM 2105 C CA . MET A 1 263 ? -7.398 55.25 22.234 1 91.62 263 MET A CA 1
ATOM 2106 C C . MET A 1 263 ? -7.66 56.062 20.969 1 91.62 263 MET A C 1
ATOM 2108 O O . MET A 1 263 ? -6.922 55.938 19.984 1 91.62 263 MET A O 1
ATOM 2112 N N . LEU A 1 264 ? -8.688 56.781 21.094 1 93.12 264 LEU A N 1
ATOM 2113 C CA . LEU A 1 264 ? -9.023 57.656 19.984 1 93.12 264 LEU A CA 1
ATOM 2114 C C . LEU A 1 264 ? -8.391 59.031 20.172 1 93.12 264 LEU A C 1
ATOM 2116 O O . LEU A 1 264 ? -8.32 59.562 21.297 1 93.12 264 LEU A O 1
ATOM 2120 N N . THR A 1 265 ? -7.938 59.594 19.125 1 91.69 265 THR A N 1
ATOM 2121 C CA . THR A 1 265 ? -7.453 60.969 19.172 1 91.69 265 THR A CA 1
ATOM 2122 C C . THR A 1 265 ? -8.617 61.938 19.328 1 91.69 265 THR A C 1
ATOM 2124 O O . THR A 1 265 ? -9.766 61.594 19.047 1 91.69 265 THR A O 1
ATOM 2127 N N . ASP A 1 266 ? -8.266 63.062 19.797 1 91.88 266 ASP A N 1
ATOM 2128 C CA . ASP A 1 266 ? -9.297 64.062 19.969 1 91.88 266 ASP A CA 1
ATOM 2129 C C . ASP A 1 266 ? -9.977 64.438 18.641 1 91.88 266 ASP A C 1
ATOM 2131 O O . ASP A 1 266 ? -11.195 64.625 18.594 1 91.88 266 ASP A O 1
ATOM 2135 N N . SER A 1 267 ? -9.18 64.5 17.609 1 93.25 267 SER A N 1
ATOM 2136 C CA . SER A 1 267 ? -9.742 64.75 16.297 1 93.25 267 SER A CA 1
ATOM 2137 C C . SER A 1 267 ? -10.703 63.656 15.859 1 93.25 267 SER A C 1
ATOM 2139 O O . SER A 1 267 ? -11.773 63.938 15.32 1 93.25 267 SER A O 1
ATOM 2141 N N . GLU A 1 268 ? -10.344 62.469 16.125 1 93.56 268 GLU A N 1
ATOM 2142 C CA . GLU A 1 268 ? -11.188 61.344 15.773 1 93.56 268 GLU A CA 1
ATOM 2143 C C . GLU A 1 268 ? -12.492 61.344 16.578 1 93.56 268 GLU A C 1
ATOM 2145 O O . GLU A 1 268 ? -13.562 61.062 16.031 1 93.56 268 GLU A O 1
ATOM 2150 N N . LYS A 1 269 ? -12.438 61.625 17.859 1 93.12 269 LYS A N 1
ATOM 2151 C CA . LYS A 1 269 ? -13.625 61.719 18.703 1 93.12 269 LYS A CA 1
ATOM 2152 C C . LYS A 1 269 ? -14.602 62.75 18.172 1 93.12 269 LYS A C 1
ATOM 2154 O O . LYS A 1 269 ? -15.797 62.5 18.062 1 93.12 269 LYS A O 1
ATOM 2159 N N . ILE A 1 270 ? -14.016 63.844 17.891 1 92.38 270 ILE A N 1
ATOM 2160 C CA . ILE A 1 270 ? -14.836 64.938 17.391 1 92.38 270 ILE A CA 1
ATOM 2161 C C . ILE A 1 270 ? -15.539 64.5 16.094 1 92.38 270 ILE A C 1
ATOM 2163 O O . ILE A 1 270 ? -16.734 64.75 15.93 1 92.38 270 ILE A O 1
ATOM 2167 N N . ASP A 1 271 ? -14.781 63.969 15.25 1 93.69 271 ASP A N 1
ATOM 2168 C CA . ASP A 1 271 ? -15.328 63.531 13.969 1 93.69 271 ASP A CA 1
ATOM 2169 C C . ASP A 1 271 ? -16.438 62.5 14.172 1 93.69 271 ASP A C 1
ATOM 2171 O O . ASP A 1 271 ? -17.438 62.5 13.461 1 93.69 271 ASP A O 1
ATOM 2175 N N . LEU A 1 272 ? -16.266 61.656 15.078 1 94 272 LEU A N 1
ATOM 2176 C CA . LEU A 1 272 ? -17.266 60.625 15.344 1 94 272 LEU A CA 1
ATOM 2177 C C . LEU A 1 272 ? -18.516 61.25 15.977 1 94 272 LEU A C 1
ATOM 2179 O O . LEU A 1 272 ? -19.641 60.844 15.648 1 94 272 LEU A O 1
ATOM 2183 N N . PHE A 1 273 ? -18.344 62.188 16.859 1 93 273 PHE A N 1
ATOM 2184 C CA . PHE A 1 273 ? -19.484 62.875 17.422 1 93 273 PHE A CA 1
ATOM 2185 C C . PHE A 1 273 ? -20.266 63.625 16.328 1 93 273 PHE A C 1
ATOM 2187 O O . PHE A 1 273 ? -21.5 63.625 16.328 1 93 273 PHE A O 1
ATOM 2194 N N . ARG A 1 274 ? -19.453 64.25 15.477 1 93.88 274 ARG A N 1
ATOM 2195 C CA . ARG A 1 274 ? -20.094 64.875 14.344 1 93.88 274 ARG A CA 1
ATOM 2196 C C . ARG A 1 274 ? -20.875 63.906 13.484 1 93.88 274 ARG A C 1
ATOM 2198 O O . ARG A 1 274 ? -21.938 64.25 12.953 1 93.88 274 ARG A O 1
ATOM 2205 N N . TYR A 1 275 ? -20.375 62.812 13.336 1 93.69 275 TYR A N 1
ATOM 2206 C CA . TYR A 1 275 ? -21.031 61.75 12.562 1 93.69 275 TYR A CA 1
ATOM 2207 C C . TYR A 1 275 ? -22.328 61.312 13.219 1 93.69 275 TYR A C 1
ATOM 2209 O O . TYR A 1 275 ? -23.344 61.125 12.539 1 93.69 275 TYR A O 1
ATOM 2217 N N . PHE A 1 276 ? -22.344 61.156 14.523 1 92.12 276 PHE A N 1
ATOM 2218 C CA . PHE A 1 276 ? -23.484 60.656 15.258 1 92.12 276 PHE A CA 1
ATOM 2219 C C . PHE A 1 276 ? -24.578 61.719 15.359 1 92.12 276 PHE A C 1
ATOM 2221 O O . PHE A 1 276 ? -25.766 61.438 15.234 1 92.12 276 PHE A O 1
ATOM 2228 N N . TYR A 1 277 ? -24.094 62.875 15.641 1 89.19 277 TYR A N 1
ATOM 2229 C CA . TYR A 1 277 ? -25.062 63.875 16.078 1 89.19 277 TYR A CA 1
ATOM 2230 C C . TYR A 1 277 ? -25.141 65.062 15.102 1 89.19 277 TYR A C 1
ATOM 2232 O O . TYR A 1 277 ? -26.031 65.875 15.188 1 89.19 277 TYR A O 1
ATOM 2240 N N . GLY A 1 278 ? -24.219 65.062 14.18 1 88.5 278 GLY A N 1
ATOM 2241 C CA . GLY A 1 278 ? -24.203 66.188 13.227 1 88.5 278 GLY A CA 1
ATOM 2242 C C . GLY A 1 278 ? -25.109 65.938 12.039 1 88.5 278 GLY A C 1
ATOM 2243 O O . GLY A 1 278 ? -25.594 64.812 11.82 1 88.5 278 GLY A O 1
ATOM 2244 N N . SER A 1 279 ? -25.281 67 11.242 1 87.81 279 SER A N 1
ATOM 2245 C CA . SER A 1 279 ? -26.141 67 10.055 1 87.81 279 SER A CA 1
ATOM 2246 C C . SER A 1 279 ? -25.359 66.5 8.836 1 87.81 279 SER A C 1
ATOM 2248 O O . SER A 1 279 ? -25.922 65.812 7.953 1 87.81 279 SER A O 1
ATOM 2250 N N . GLU A 1 280 ? -24.094 66.812 8.852 1 87.69 280 GLU A N 1
ATOM 2251 C CA . GLU A 1 280 ? -23.219 66.375 7.762 1 87.69 280 GLU A CA 1
ATOM 2252 C C . GLU A 1 280 ? -22.281 65.25 8.219 1 87.69 280 GLU A C 1
ATOM 2254 O O . GLU A 1 280 ? -21.656 65.375 9.281 1 87.69 280 GLU A O 1
ATOM 2259 N N . LYS A 1 281 ? -22.219 64.312 7.469 1 87.88 281 LYS A N 1
ATOM 2260 C CA . LYS A 1 281 ? -21.344 63.188 7.805 1 87.88 281 LYS A CA 1
ATOM 2261 C C . LYS A 1 281 ? -19.922 63.438 7.309 1 87.88 281 LYS A C 1
ATOM 2263 O O . LYS A 1 281 ? -19.688 63.594 6.109 1 87.88 281 LYS A O 1
ATOM 2268 N N . PRO A 1 282 ? -19.047 63.469 8.273 1 90.75 282 PRO A N 1
ATOM 2269 C CA . PRO A 1 282 ? -17.656 63.688 7.863 1 90.75 282 PRO A CA 1
ATOM 2270 C C . PRO A 1 282 ? -17.016 62.438 7.254 1 90.75 282 PRO A C 1
ATOM 2272 O O . PRO A 1 282 ? -17.578 61.344 7.359 1 90.75 282 PRO A O 1
ATOM 2275 N N . ASN A 1 283 ? -15.914 62.781 6.574 1 90.38 283 ASN A N 1
ATOM 2276 C CA . ASN A 1 283 ? -15.094 61.656 6.125 1 90.38 283 ASN A CA 1
ATOM 2277 C C . ASN A 1 283 ? -14.312 61.031 7.277 1 90.38 283 ASN A C 1
ATOM 2279 O O . ASN A 1 283 ? -13.57 61.719 7.977 1 90.38 283 ASN A O 1
ATOM 2283 N N . LEU A 1 284 ? -14.57 59.812 7.562 1 91.56 284 LEU A N 1
ATOM 2284 C CA . LEU A 1 284 ? -13.938 59.125 8.68 1 91.56 284 LEU A CA 1
ATOM 2285 C C . LEU A 1 284 ? -12.914 58.125 8.18 1 91.56 284 LEU A C 1
ATOM 2287 O O . LEU A 1 284 ? -13.055 57.562 7.082 1 91.56 284 LEU A O 1
ATOM 2291 N N . PRO A 1 285 ? -11.859 57.906 8.938 1 93 285 PRO A N 1
ATOM 2292 C CA . PRO A 1 285 ? -10.922 56.812 8.617 1 93 285 PRO A CA 1
ATOM 2293 C C . PRO A 1 285 ? -11.469 55.438 8.961 1 93 285 PRO A C 1
ATOM 2295 O O . PRO A 1 285 ? -10.867 54.406 8.609 1 93 285 PRO A O 1
ATOM 2298 N N . PHE A 1 286 ? -12.578 55.406 9.586 1 95 286 PHE A N 1
ATOM 2299 C CA . PHE A 1 286 ? -13.219 54.188 10 1 95 286 PHE A CA 1
ATOM 2300 C C . PHE A 1 286 ? -14.352 53.812 9.047 1 95 286 PHE A C 1
ATOM 2302 O O . PHE A 1 286 ? -14.953 54.688 8.422 1 95 286 PHE A O 1
ATOM 2309 N N . LEU A 1 287 ? -14.586 52.531 8.984 1 92.06 287 LEU A N 1
ATOM 2310 C CA . LEU A 1 287 ? -15.68 52.031 8.141 1 92.06 287 LEU A CA 1
ATOM 2311 C C . LEU A 1 287 ? -17.031 52.406 8.742 1 92.06 287 LEU A C 1
ATOM 2313 O O . LEU A 1 287 ? -17.203 52.344 9.961 1 92.06 287 LEU A O 1
ATOM 2317 N N . ASP A 1 288 ? -17.953 52.812 7.883 1 90.25 288 ASP A N 1
ATOM 2318 C CA . ASP A 1 288 ? -19.266 53.25 8.367 1 90.25 288 ASP A CA 1
ATOM 2319 C C . ASP A 1 288 ? -20.375 52.375 7.793 1 90.25 288 ASP A C 1
ATOM 2321 O O . ASP A 1 288 ? -21.516 52.812 7.645 1 90.25 288 ASP A O 1
ATOM 2325 N N . ARG A 1 289 ? -20.062 51.188 7.406 1 89.69 289 ARG A N 1
ATOM 2326 C CA . ARG A 1 289 ? -21.062 50.219 6.961 1 89.69 289 ARG A CA 1
ATOM 2327 C C . ARG A 1 289 ? -21.203 49.094 7.965 1 89.69 289 ARG A C 1
ATOM 2329 O O . ARG A 1 289 ? -20.203 48.625 8.539 1 89.69 289 ARG A O 1
ATOM 2336 N N . PRO A 1 290 ? -22.406 48.688 8.203 1 88.94 290 PRO A N 1
ATOM 2337 C CA . PRO A 1 290 ? -22.609 47.625 9.156 1 88.94 290 PRO A CA 1
ATOM 2338 C C . PRO A 1 290 ? -22.078 46.281 8.641 1 88.94 290 PRO A C 1
ATOM 2340 O O . PRO A 1 290 ? -22 46.062 7.43 1 88.94 290 PRO A O 1
ATOM 2343 N N . ARG A 1 291 ? -21.719 45.406 9.5 1 89.31 291 ARG A N 1
ATOM 2344 C CA . ARG A 1 291 ? -21.375 44.031 9.133 1 89.31 291 ARG A CA 1
ATOM 2345 C C . ARG A 1 291 ? -22.625 43.25 8.805 1 89.31 291 ARG A C 1
ATOM 2347 O O . ARG A 1 291 ? -23.75 43.719 8.992 1 89.31 291 ARG A O 1
ATOM 2354 N N . GLN A 1 292 ? -22.547 42.125 8.102 1 73.81 292 GLN A N 1
ATOM 2355 C CA . GLN A 1 292 ? -23.672 41.344 7.617 1 73.81 292 GLN A CA 1
ATOM 2356 C C . GLN A 1 292 ? -24.578 40.906 8.766 1 73.81 292 GLN A C 1
ATOM 2358 O O . GLN A 1 292 ? -25.766 40.625 8.555 1 73.81 292 GLN A O 1
ATOM 2363 N N . TRP A 1 293 ? -24.156 40.719 10.039 1 58.09 293 TRP A N 1
ATOM 2364 C CA . TRP A 1 293 ? -25.031 40.375 11.156 1 58.09 293 TRP A CA 1
ATOM 2365 C C . TRP A 1 293 ? -26.25 41.281 11.203 1 58.09 293 TRP A C 1
ATOM 2367 O O . TRP A 1 293 ? -27.359 40.844 11.484 1 58.09 293 TRP A O 1
ATOM 2377 N N . ASN A 1 294 ? -26 42.594 11.023 1 55.47 294 ASN A N 1
ATOM 2378 C CA . ASN A 1 294 ? -27.031 43.594 11.195 1 55.47 294 ASN A CA 1
ATOM 2379 C C . ASN A 1 294 ? -28.156 43.438 10.172 1 55.47 294 ASN A C 1
ATOM 2381 O O . ASN A 1 294 ? -29.297 43.812 10.43 1 55.47 294 ASN A O 1
ATOM 2385 N N . LYS A 1 295 ? -27.859 42.844 9.078 1 52.47 295 LYS A N 1
ATOM 2386 C CA . LYS A 1 295 ? -28.938 42.594 8.133 1 52.47 295 LYS A CA 1
ATOM 2387 C C . LYS A 1 295 ? -29.891 41.531 8.656 1 52.47 295 LYS A C 1
ATOM 2389 O O . LYS A 1 295 ? -31.094 41.594 8.445 1 52.47 295 LYS A O 1
ATOM 2394 N N . ARG A 1 296 ? -29.344 40.5 9.242 1 48.12 296 ARG A N 1
ATOM 2395 C CA . ARG A 1 296 ? -30.234 39.438 9.688 1 48.12 296 ARG A CA 1
ATOM 2396 C C . ARG A 1 296 ? -31 39.875 10.945 1 48.12 296 ARG A C 1
ATOM 2398 O O . ARG A 1 296 ? -32.125 39.438 11.164 1 48.12 296 ARG A O 1
ATOM 2405 N N . ALA A 1 297 ? -30.469 40.594 11.875 1 43.44 297 ALA A N 1
ATOM 2406 C CA . ALA A 1 297 ? -31.203 41.031 13.055 1 43.44 297 ALA A CA 1
ATOM 2407 C C . ALA A 1 297 ? -32.344 41.969 12.656 1 43.44 297 ALA A C 1
ATOM 2409 O O . ALA A 1 297 ? -33.375 42.031 13.359 1 43.44 297 ALA A O 1
ATOM 2410 N N . SER A 1 298 ? -32.188 42.969 11.695 1 37.59 298 SER A N 1
ATOM 2411 C CA . SER A 1 298 ? -33.375 43.688 11.25 1 37.59 298 SER A CA 1
ATOM 2412 C C . SER A 1 298 ? -34.344 42.719 10.547 1 37.59 298 SER A C 1
ATOM 2414 O O . SER A 1 298 ? -33.969 42.031 9.609 1 37.59 298 SER A O 1
ATOM 2416 N N . GLY A 1 299 ? -35.219 41.906 11.125 1 37.75 299 GLY A N 1
ATOM 2417 C CA . GLY A 1 299 ? -36.531 41.5 10.664 1 37.75 299 GLY A CA 1
ATOM 2418 C C . GLY A 1 299 ? -37.125 42.5 9.672 1 37.75 299 GLY A C 1
ATOM 2419 O O . GLY A 1 299 ? -38.344 42.531 9.484 1 37.75 299 GLY A O 1
ATOM 2420 N N . ILE A 1 300 ? -36.656 43.531 9.172 1 34.19 300 ILE A N 1
ATOM 2421 C CA . ILE A 1 300 ? -37.406 44.188 8.086 1 34.19 300 ILE A CA 1
ATOM 2422 C C . ILE A 1 300 ? -38 43.125 7.184 1 34.19 300 ILE A C 1
ATOM 2424 O O . ILE A 1 300 ? -37.312 42.375 6.508 1 34.19 300 ILE A O 1
ATOM 2428 N N . LEU A 1 301 ? -39.156 42.406 7.73 1 31.55 301 LEU A N 1
ATOM 2429 C CA . LEU A 1 301 ? -40.531 42.25 7.211 1 31.55 301 LEU A CA 1
ATOM 2430 C C . LEU A 1 301 ? -40.906 43.438 6.348 1 31.55 301 LEU A C 1
ATOM 2432 O O . LEU A 1 301 ? -41.094 44.562 6.859 1 31.55 301 LEU A O 1
ATOM 2436 N N . PHE A 1 302 ? -40.469 43.812 5.254 1 28.73 302 PHE A N 1
ATOM 2437 C CA . PHE A 1 302 ? -41.094 44.594 4.195 1 28.73 302 PHE A CA 1
ATOM 2438 C C . PHE A 1 302 ? -42.594 44.281 4.098 1 28.73 302 PHE A C 1
ATOM 2440 O O . PHE A 1 302 ? -43.312 44.938 3.336 1 28.73 302 PHE A O 1
ATOM 2447 N N . ASN A 1 303 ? -43.219 43.156 4.371 1 26.97 303 ASN A N 1
ATOM 2448 C CA . ASN A 1 303 ? -44.688 43.219 4.262 1 26.97 303 ASN A CA 1
ATOM 2449 C C . ASN A 1 303 ? -45.281 44.094 5.375 1 26.97 303 ASN A C 1
ATOM 2451 O O . ASN A 1 303 ? -45.312 43.656 6.535 1 26.97 303 ASN A O 1
ATOM 2455 N N . LYS A 1 304 ? -44.938 45.344 5.672 1 25.5 304 LYS A N 1
ATOM 2456 C CA . LYS A 1 304 ? -46.031 46.062 6.297 1 25.5 304 LYS A CA 1
ATOM 2457 C C . LYS A 1 304 ? -47.375 45.719 5.664 1 25.5 304 LYS A C 1
ATOM 2459 O O . LYS A 1 304 ? -47.531 45.844 4.453 1 25.5 304 LYS A O 1
ATOM 2464 N N . PRO A 1 305 ? -48.094 44.625 6.141 1 24.36 305 PRO A N 1
ATOM 2465 C CA . PRO A 1 305 ? -49.531 44.625 5.895 1 24.36 305 PRO A CA 1
ATOM 2466 C C . PRO A 1 305 ? -50.156 46.031 6.02 1 24.36 305 PRO A C 1
ATOM 2468 O O . PRO A 1 305 ? -49.656 46.844 6.789 1 24.36 305 PRO A O 1
ATOM 2471 N N . HIS A 1 306 ? -50.594 46.594 4.992 1 22.86 306 HIS A N 1
ATOM 2472 C CA . HIS A 1 306 ? -51.656 47.594 4.875 1 22.86 306 HIS A CA 1
ATOM 2473 C C . HIS A 1 306 ? -52.688 47.406 5.973 1 22.86 306 HIS A C 1
ATOM 2475 O O . HIS A 1 306 ? -52.906 46.312 6.453 1 22.86 306 HIS A O 1
ATOM 2481 N N . PRO A 1 307 ? -52.969 48.469 6.805 1 23.91 307 PRO A N 1
ATOM 2482 C CA . PRO A 1 307 ? -54.25 48.625 7.488 1 23.91 307 PRO A CA 1
ATOM 2483 C C . PRO A 1 307 ? -55.406 48.031 6.695 1 23.91 307 PRO A C 1
ATOM 2485 O O . PRO A 1 307 ? -55.625 48.438 5.539 1 23.91 307 PRO A O 1
ATOM 2488 N N . ASP A 1 308 ? -55.656 46.656 6.695 1 20.48 308 ASP A N 1
ATOM 2489 C CA . ASP A 1 308 ? -57 46.125 6.621 1 20.48 308 ASP A CA 1
ATOM 2490 C C . ASP A 1 308 ? -58.031 47.062 7.254 1 20.48 308 ASP A C 1
ATOM 2492 O O . ASP A 1 308 ? -57.719 47.719 8.266 1 20.48 308 ASP A O 1
ATOM 2496 N N . ILE A 1 309 ? -59.094 47.281 6.484 1 21.38 309 ILE A N 1
ATOM 2497 C CA . ILE A 1 309 ? -60.469 47.594 6.227 1 21.38 309 ILE A CA 1
ATOM 2498 C C . ILE A 1 309 ? -61.375 47.031 7.328 1 21.38 309 ILE A C 1
ATOM 2500 O O . ILE A 1 309 ? -61.438 45.781 7.477 1 21.38 309 ILE A O 1
ATOM 2504 N N . PHE A 1 310 ? -61.406 47.781 8.547 1 19.98 310 PHE A N 1
ATOM 2505 C CA . PHE A 1 310 ? -62.594 47.844 9.391 1 19.98 310 PHE A CA 1
ATOM 2506 C C . PHE A 1 310 ? -63.844 47.812 8.555 1 19.98 310 PHE A C 1
ATOM 2508 O O . PHE A 1 310 ? -64.25 48.812 7.977 1 19.98 310 PHE A O 1
ATOM 2515 N N . THR A 1 311 ? -63.906 46.688 7.559 1 19.58 311 THR A N 1
ATOM 2516 C CA . THR A 1 311 ? -65.312 46.5 7.238 1 19.58 311 THR A CA 1
ATOM 2517 C C . THR A 1 311 ? -66.125 46.312 8.508 1 19.58 311 THR A C 1
ATOM 2519 O O . THR A 1 311 ? -65.688 45.625 9.445 1 19.58 311 THR A O 1
ATOM 2522 N N . GLN A 1 312 ? -67.188 47.094 8.688 1 19.5 312 GLN A N 1
ATOM 2523 C CA . GLN A 1 312 ? -68.438 47.344 9.398 1 19.5 312 GLN A CA 1
ATOM 2524 C C . GLN A 1 312 ? -69.125 46.031 9.727 1 19.5 312 GLN A C 1
ATOM 2526 O O . GLN A 1 312 ? -68.875 45 9.141 1 19.5 312 GLN A O 1
ATOM 2531 N N . GLY A 1 313 ? -70.438 46.094 10.258 1 20.95 313 GLY A N 1
ATOM 2532 C CA . GLY A 1 313 ? -71.312 45.625 11.336 1 20.95 313 GLY A CA 1
ATOM 2533 C C . GLY A 1 313 ? -71.812 44.219 11.141 1 20.95 313 GLY A C 1
ATOM 2534 O O . GLY A 1 313 ? -71.812 43.406 12.07 1 20.95 313 GLY A O 1
ATOM 2535 N N . ASN A 1 314 ? -72.438 43.656 10.086 1 19.59 314 ASN A N 1
ATOM 2536 C CA . ASN A 1 314 ? -73.812 43.25 10.336 1 19.59 314 ASN A CA 1
ATOM 2537 C C . ASN A 1 314 ? -73.875 41.781 10.727 1 19.59 314 ASN A C 1
ATOM 2539 O O . ASN A 1 314 ? -73.375 40.938 10.039 1 19.59 314 ASN A O 1
ATOM 2543 N N . PHE A 1 315 ? -73.75 41.219 12.078 1 20.28 315 PHE A N 1
ATOM 2544 C CA . PHE A 1 315 ? -74.312 39.906 11.977 1 20.28 315 PHE A CA 1
ATOM 2545 C C . PHE A 1 315 ? -75.562 39.906 11.125 1 20.28 315 PHE A C 1
ATOM 2547 O O . PHE A 1 315 ? -76.25 40.969 11.008 1 20.28 315 PHE A O 1
ATOM 2554 N N . GLY A 1 316 ? -75.625 39.281 9.727 1 18.22 316 GLY A N 1
ATOM 2555 C CA . GLY A 1 316 ? -77 38.844 9.414 1 18.22 316 GLY A CA 1
ATOM 2556 C C . GLY A 1 316 ? -77.75 38.406 10.641 1 18.22 316 GLY A C 1
ATOM 2557 O O . GLY A 1 316 ? -77.188 38.156 11.695 1 18.22 316 GLY A O 1
ATOM 2558 N N . SER A 1 317 ? -79.188 38.5 10.648 1 20.64 317 SER A N 1
ATOM 2559 C CA . SER A 1 317 ? -80.5 38.531 11.172 1 20.64 317 SER A CA 1
ATOM 2560 C C . SER A 1 317 ? -80.875 37.281 11.945 1 20.64 317 SER A C 1
ATOM 2562 O O . SER A 1 317 ? -81.312 37.344 13.086 1 20.64 317 SER A O 1
ATOM 2564 N N . ASN A 1 318 ? -81.125 36.125 11.188 1 19.52 318 ASN A N 1
ATOM 2565 C CA . ASN A 1 318 ? -82.312 35.312 11.492 1 19.52 318 ASN A CA 1
ATOM 2566 C C . ASN A 1 318 ? -82.062 34.406 12.68 1 19.52 318 ASN A C 1
ATOM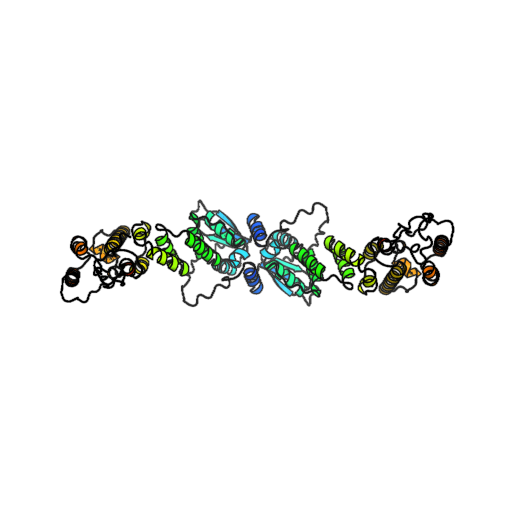 2568 O O . ASN A 1 318 ? -81 33.844 12.836 1 19.52 318 ASN A O 1
ATOM 2572 N N . MET A 1 319 ? -83.062 34.594 13.797 1 19.88 319 MET A N 1
ATOM 2573 C CA . MET A 1 319 ? -84.125 33.812 14.406 1 19.88 319 MET A CA 1
ATOM 2574 C C . MET A 1 319 ? -84.5 32.656 13.492 1 19.88 319 MET A C 1
ATOM 2576 O O . MET A 1 319 ? -85.25 31.781 13.914 1 19.88 319 MET A O 1
ATOM 2580 N N . PHE A 1 320 ? -84.5 32.469 12.133 1 20.81 320 PHE A N 1
ATOM 2581 C CA . PHE A 1 320 ? -85.438 31.375 12.086 1 20.81 320 PHE A CA 1
ATOM 2582 C C . PHE A 1 320 ? -84.812 30.078 12.594 1 20.81 320 PHE A C 1
ATOM 2584 O O . PHE A 1 320 ? -83.625 29.859 12.461 1 20.81 320 PHE A O 1
ATOM 2591 N N . MET B 1 1 ? 40.281 5.062 15 1 22.47 1 MET B N 1
ATOM 2592 C CA . MET B 1 1 ? 39.5 6.207 15.438 1 22.47 1 MET B CA 1
ATOM 2593 C C . MET B 1 1 ? 38.344 6.488 14.469 1 22.47 1 MET B C 1
ATOM 2595 O O . MET B 1 1 ? 38.531 7.195 13.477 1 22.47 1 MET B O 1
ATOM 2599 N N . SER B 1 2 ? 37.562 5.484 14.031 1 25.69 2 SER B N 1
ATOM 2600 C CA . SER B 1 2 ? 36.688 5.23 12.906 1 25.69 2 SER B CA 1
ATOM 2601 C C . SER B 1 2 ? 35.5 6.203 12.906 1 25.69 2 SER B C 1
ATOM 2603 O O . SER B 1 2 ? 34.781 6.32 13.898 1 25.69 2 SER B O 1
ATOM 2605 N N . GLY B 1 3 ? 35.594 7.457 12.219 1 23.81 3 GLY B N 1
ATOM 2606 C CA . GLY B 1 3 ? 34.906 8.742 12.234 1 23.81 3 GLY B CA 1
ATOM 2607 C C . GLY B 1 3 ? 33.438 8.633 11.945 1 23.81 3 GLY B C 1
ATOM 2608 O O . GLY B 1 3 ? 33.031 8.141 10.883 1 23.81 3 GLY B O 1
ATOM 2609 N N . ASN B 1 4 ? 32.562 8.391 12.93 1 29.66 4 ASN B N 1
ATOM 2610 C CA . ASN B 1 4 ? 31.125 8.336 12.992 1 29.66 4 ASN B CA 1
ATOM 2611 C C . ASN B 1 4 ? 30.484 9.602 12.422 1 29.66 4 ASN B C 1
ATOM 2613 O O . ASN B 1 4 ? 30.672 10.695 12.969 1 29.66 4 ASN B O 1
ATOM 2617 N N . SER B 1 5 ? 30.469 9.773 11.125 1 32.78 5 SER B N 1
ATOM 2618 C CA . SER B 1 5 ? 29.969 10.977 10.469 1 32.78 5 SER B CA 1
ATOM 2619 C C . SER B 1 5 ? 28.531 11.289 10.883 1 32.78 5 SER B C 1
ATOM 2621 O O . SER B 1 5 ? 27.625 10.5 10.617 1 32.78 5 SER B O 1
ATOM 2623 N N . VAL B 1 6 ? 28.344 12.008 11.906 1 33.19 6 VAL B N 1
ATOM 2624 C CA . VAL B 1 6 ? 27.078 12.562 12.383 1 33.19 6 VAL B CA 1
ATOM 2625 C C . VAL B 1 6 ? 26.562 13.609 11.398 1 33.19 6 VAL B C 1
ATOM 2627 O O . VAL B 1 6 ? 27.234 14.617 11.148 1 33.19 6 VAL B O 1
ATOM 2630 N N . ALA B 1 7 ? 25.766 13.305 10.469 1 35.88 7 ALA B N 1
ATOM 2631 C CA . ALA B 1 7 ? 25.172 14.289 9.578 1 35.88 7 ALA B CA 1
ATOM 2632 C C . ALA B 1 7 ? 24.297 15.281 10.352 1 35.88 7 ALA B C 1
ATOM 2634 O O . ALA B 1 7 ? 23.391 14.875 11.086 1 35.88 7 ALA B O 1
ATOM 2635 N N . ALA B 1 8 ? 24.891 16.438 10.711 1 32.53 8 ALA B N 1
ATOM 2636 C CA . ALA B 1 8 ? 24.156 17.562 11.312 1 32.53 8 ALA B CA 1
ATOM 2637 C C . ALA B 1 8 ? 23.016 18.016 10.422 1 32.53 8 ALA B C 1
ATOM 2639 O O . ALA B 1 8 ? 23.172 18.125 9.203 1 32.53 8 ALA B O 1
ATOM 2640 N N . PHE B 1 9 ? 21.828 17.922 10.844 1 31.27 9 PHE B N 1
ATOM 2641 C CA . PHE B 1 9 ? 20.625 18.453 10.188 1 31.27 9 PHE B CA 1
ATOM 2642 C C . PHE B 1 9 ? 20.766 19.938 9.914 1 31.27 9 PHE B C 1
ATOM 2644 O O . PHE B 1 9 ? 20.797 20.75 10.844 1 31.27 9 PHE B O 1
ATOM 2651 N N . ASP B 1 10 ? 21.656 20.359 9.031 1 28.23 10 ASP B N 1
ATOM 2652 C CA . ASP B 1 10 ? 21.5 21.766 8.711 1 28.23 10 ASP B CA 1
ATOM 2653 C C . ASP B 1 10 ? 20.062 22.094 8.305 1 28.23 10 ASP B C 1
ATOM 2655 O O . ASP B 1 10 ? 19.469 21.359 7.508 1 28.23 10 ASP B O 1
ATOM 2659 N N . TYR B 1 11 ? 19.422 22.766 9.109 1 26.78 11 TYR B N 1
ATOM 2660 C CA . TYR B 1 11 ? 18.125 23.359 8.805 1 26.78 11 TYR B CA 1
ATOM 2661 C C . TYR B 1 11 ? 18.125 23.984 7.41 1 26.78 11 TYR B C 1
ATOM 2663 O O . TYR B 1 11 ? 18.828 24.953 7.152 1 26.78 11 TYR B O 1
ATOM 2671 N N . VAL B 1 12 ? 18.203 23.312 6.387 1 30.97 12 VAL B N 1
ATOM 2672 C CA . VAL B 1 12 ? 17.984 23.953 5.098 1 30.97 12 VAL B CA 1
ATOM 2673 C C . VAL B 1 12 ? 16.719 24.812 5.164 1 30.97 12 VAL B C 1
ATOM 2675 O O . VAL B 1 12 ? 15.641 24.297 5.5 1 30.97 12 VAL B O 1
ATOM 2678 N N . GLU B 1 13 ? 16.812 26 5.305 1 30.42 13 GLU B N 1
ATOM 2679 C CA . GLU B 1 13 ? 15.781 27.016 5.102 1 30.42 13 GLU B CA 1
ATOM 2680 C C . GLU B 1 13 ? 14.938 26.703 3.869 1 30.42 13 GLU B C 1
ATOM 2682 O O . GLU B 1 13 ? 15.469 26.578 2.764 1 30.42 13 GLU B O 1
ATOM 2687 N N . LEU B 1 14 ? 13.906 25.984 3.998 1 32.44 14 LEU B N 1
ATOM 2688 C CA . LEU B 1 14 ? 12.898 25.797 2.953 1 32.44 14 LEU B CA 1
ATOM 2689 C C . LEU B 1 14 ? 12.578 27.141 2.279 1 32.44 14 LEU B C 1
ATOM 2691 O O . LEU B 1 14 ? 12.055 28.047 2.92 1 32.44 14 LEU B O 1
ATOM 2695 N N . GLU B 1 15 ? 13.469 27.688 1.476 1 30.73 15 GLU B N 1
ATOM 2696 C CA . GLU B 1 15 ? 13.07 28.828 0.654 1 30.73 15 GLU B CA 1
ATOM 2697 C C . GLU B 1 15 ? 11.664 28.625 0.086 1 30.73 15 GLU B C 1
ATOM 2699 O O . GLU B 1 15 ? 11.344 27.562 -0.44 1 30.73 15 GLU B O 1
ATOM 2704 N N . ASN B 1 16 ? 10.641 29.297 0.575 1 32.47 16 ASN B N 1
ATOM 2705 C CA . ASN B 1 16 ? 9.289 29.578 0.114 1 32.47 16 ASN B CA 1
ATOM 2706 C C . ASN B 1 16 ? 9.258 29.906 -1.377 1 32.47 16 ASN B C 1
ATOM 2708 O O . ASN B 1 16 ? 8.352 30.578 -1.852 1 32.47 16 ASN B O 1
ATOM 2712 N N . GLY B 1 17 ? 10.328 29.891 -2.164 1 33.25 17 GLY B N 1
ATOM 2713 C CA . GLY B 1 17 ? 10.023 30.406 -3.494 1 33.25 17 GLY B CA 1
ATOM 2714 C C . GLY B 1 17 ? 8.797 29.75 -4.113 1 33.25 17 GLY B C 1
ATOM 2715 O O . GLY B 1 17 ? 8.352 28.688 -3.652 1 33.25 17 GLY B O 1
ATOM 2716 N N . PRO B 1 18 ? 8.008 30.469 -4.996 1 36.31 18 PRO B N 1
ATOM 2717 C CA . PRO B 1 18 ? 6.801 30.141 -5.762 1 36.31 18 PRO B CA 1
ATOM 2718 C C . PRO B 1 18 ? 6.828 28.719 -6.332 1 36.31 18 PRO B C 1
ATOM 2720 O O . PRO B 1 18 ? 5.777 28.172 -6.66 1 36.31 18 PRO B O 1
ATOM 2723 N N . THR B 1 19 ? 7.949 28.375 -7.121 1 36.97 19 THR B N 1
ATOM 2724 C CA . THR B 1 19 ? 7.871 27.172 -7.938 1 36.97 19 THR B CA 1
ATOM 2725 C C . THR B 1 19 ? 7.805 25.922 -7.059 1 36.97 19 THR B C 1
ATOM 2727 O O . THR B 1 19 ? 8.828 25.469 -6.535 1 36.97 19 THR B O 1
ATOM 2730 N N . VAL B 1 20 ? 7.082 25.812 -5.988 1 43.34 20 VAL B N 1
ATOM 2731 C CA . VAL B 1 20 ? 6.926 24.641 -5.129 1 43.34 20 VAL B CA 1
ATOM 2732 C C . VAL B 1 20 ? 7.074 23.375 -5.961 1 43.34 20 VAL B C 1
ATOM 2734 O O . VAL B 1 20 ? 6.207 23.047 -6.777 1 43.34 20 VAL B O 1
ATOM 2737 N N . CYS B 1 21 ? 8.164 23.172 -6.586 1 48.78 21 CYS B N 1
ATOM 2738 C CA . CYS B 1 21 ? 8.414 21.891 -7.242 1 48.78 21 CYS B CA 1
ATOM 2739 C C . CYS B 1 21 ? 7.738 20.75 -6.48 1 48.78 21 CYS B C 1
ATOM 2741 O O . CYS B 1 21 ? 8 20.547 -5.293 1 48.78 21 CYS B O 1
ATOM 2743 N N . ALA B 1 22 ? 6.551 20.359 -6.902 1 70.38 22 ALA B N 1
ATOM 2744 C CA . ALA B 1 22 ? 5.586 19.391 -6.395 1 70.38 22 ALA B CA 1
ATOM 2745 C C . ALA B 1 22 ? 6.281 18.109 -5.965 1 70.38 22 ALA B C 1
ATOM 2747 O O . ALA B 1 22 ? 7.078 17.547 -6.723 1 70.38 22 ALA B O 1
ATOM 2748 N N . ASP B 1 23 ? 6.656 18.016 -4.715 1 86.5 23 ASP B N 1
ATOM 2749 C CA . ASP B 1 23 ? 7.129 16.75 -4.172 1 86.5 23 ASP B CA 1
ATOM 2750 C C . ASP B 1 23 ? 6.441 15.57 -4.855 1 86.5 23 ASP B C 1
ATOM 2752 O O . ASP B 1 23 ? 5.211 15.531 -4.949 1 86.5 23 ASP B O 1
ATOM 2756 N N . TRP B 1 24 ? 7.293 14.758 -5.551 1 89.69 24 TRP B N 1
ATOM 2757 C CA . TRP B 1 24 ? 6.785 13.656 -6.363 1 89.69 24 TRP B CA 1
ATOM 2758 C C . TRP B 1 24 ? 5.887 12.742 -5.539 1 89.69 24 TRP B C 1
ATOM 2760 O O . TRP B 1 24 ? 5.125 11.945 -6.094 1 89.69 24 TRP B O 1
ATOM 2770 N N . ARG B 1 25 ? 5.957 12.867 -4.215 1 90.81 25 ARG B N 1
ATOM 2771 C CA . ARG B 1 25 ? 5.219 11.984 -3.316 1 90.81 25 ARG B CA 1
ATOM 2772 C C . ARG B 1 25 ? 3.754 12.398 -3.225 1 90.81 25 ARG B C 1
ATOM 2774 O O . ARG B 1 25 ? 2.906 11.609 -2.795 1 90.81 25 ARG B O 1
ATOM 2781 N N . ARG B 1 26 ? 3.564 13.617 -3.553 1 86.94 26 ARG B N 1
ATOM 2782 C CA . ARG B 1 26 ? 2.213 14.141 -3.369 1 86.94 26 ARG B CA 1
ATOM 2783 C C . ARG B 1 26 ? 1.211 13.367 -4.223 1 86.94 26 ARG B C 1
ATOM 2785 O O . ARG B 1 26 ? 1.478 13.07 -5.391 1 86.94 26 ARG B O 1
ATOM 2792 N N . ASN B 1 27 ? 0.085 12.953 -3.68 1 86.44 27 ASN B N 1
ATOM 2793 C CA . ASN B 1 27 ? -1.035 12.281 -4.332 1 86.44 27 ASN B CA 1
ATOM 2794 C C . ASN B 1 27 ? -0.649 10.883 -4.812 1 86.44 27 ASN B C 1
ATOM 2796 O O . ASN B 1 27 ? -1.137 10.422 -5.844 1 86.44 27 ASN B O 1
ATOM 2800 N N . LYS B 1 28 ? 0.346 10.297 -4.203 1 91.38 28 LYS B N 1
ATOM 2801 C CA . LYS B 1 28 ? 0.74 8.938 -4.555 1 91.38 28 LYS B CA 1
ATOM 2802 C C . LYS B 1 28 ? 0.428 7.961 -3.42 1 91.38 28 LYS B C 1
ATOM 2804 O O . LYS B 1 28 ? 0.566 8.305 -2.244 1 91.38 28 LYS B O 1
ATOM 2809 N N . THR B 1 29 ? 0.005 6.844 -3.85 1 90.88 29 THR B N 1
ATOM 2810 C CA . THR B 1 29 ? -0.181 5.766 -2.887 1 90.88 29 THR B CA 1
ATOM 2811 C C . THR B 1 29 ? 1.163 5.18 -2.463 1 90.88 29 THR B C 1
ATOM 2813 O O . THR B 1 29 ? 2.203 5.527 -3.027 1 90.88 29 THR B O 1
ATOM 2816 N N . LEU B 1 30 ? 1.134 4.41 -1.445 1 92.25 30 LEU B N 1
ATOM 2817 C CA . LEU B 1 30 ? 2.34 3.754 -0.953 1 92.25 30 LEU B CA 1
ATOM 2818 C C . LEU B 1 30 ? 3.018 2.961 -2.064 1 92.25 30 LEU B C 1
ATOM 2820 O O . LEU B 1 30 ? 4.238 3.035 -2.23 1 92.25 30 LEU B O 1
ATOM 2824 N N . GLU B 1 31 ? 2.312 2.195 -2.855 1 93.56 31 GLU B N 1
ATOM 2825 C CA . GLU B 1 31 ? 2.824 1.373 -3.947 1 93.56 31 GLU B CA 1
ATOM 2826 C C . GLU B 1 31 ? 3.453 2.232 -5.039 1 93.56 31 GLU B C 1
ATOM 2828 O O . GLU B 1 31 ? 4.512 1.893 -5.574 1 93.56 31 GLU B O 1
ATOM 2833 N N . GLU B 1 32 ? 2.729 3.285 -5.348 1 94.25 32 GLU B N 1
ATOM 2834 C CA . GLU B 1 32 ? 3.227 4.188 -6.383 1 94.25 32 GLU B CA 1
ATOM 2835 C C . GLU B 1 32 ? 4.551 4.82 -5.973 1 94.25 32 GLU B C 1
ATOM 2837 O O . GLU B 1 32 ? 5.441 5.008 -6.805 1 94.25 32 GLU B O 1
ATOM 2842 N N . ARG B 1 33 ? 4.637 5.164 -4.734 1 94.94 33 ARG B N 1
ATOM 2843 C CA . ARG B 1 33 ? 5.887 5.734 -4.234 1 94.94 33 ARG B CA 1
ATOM 2844 C C . ARG B 1 33 ? 7.02 4.719 -4.305 1 94.94 33 ARG B C 1
ATOM 2846 O O . ARG B 1 33 ? 8.148 5.062 -4.668 1 94.94 33 ARG B O 1
ATOM 2853 N N . HIS B 1 34 ? 6.703 3.492 -3.967 1 96 34 HIS B N 1
ATOM 2854 C CA . HIS B 1 34 ? 7.699 2.43 -4.055 1 96 34 HIS B CA 1
ATOM 2855 C C . HIS B 1 34 ? 8.195 2.258 -5.484 1 96 34 HIS B C 1
ATOM 2857 O O . HIS B 1 34 ? 9.406 2.174 -5.719 1 96 34 HIS B O 1
ATOM 2863 N N . LEU B 1 35 ? 7.262 2.234 -6.375 1 95.69 35 LEU B N 1
ATOM 2864 C CA . LEU B 1 35 ? 7.625 2.061 -7.777 1 95.69 35 LEU B CA 1
ATOM 2865 C C . LEU B 1 35 ? 8.438 3.252 -8.281 1 95.69 35 LEU B C 1
ATOM 2867 O O . LEU B 1 35 ? 9.359 3.086 -9.078 1 95.69 35 LEU B O 1
ATOM 2871 N N . TYR B 1 36 ? 8.016 4.43 -7.828 1 95.81 36 TYR B N 1
ATOM 2872 C CA . TYR B 1 36 ? 8.766 5.625 -8.211 1 95.81 36 TYR B CA 1
ATOM 2873 C C . TYR B 1 36 ? 10.219 5.527 -7.77 1 95.81 36 TYR B C 1
ATOM 2875 O O . TYR B 1 36 ? 11.125 5.84 -8.539 1 95.81 36 TYR B O 1
ATOM 2883 N N . MET B 1 37 ? 10.398 5.105 -6.551 1 95.69 37 MET B N 1
ATOM 2884 C CA . MET B 1 37 ? 11.75 4.934 -6.023 1 95.69 37 MET B CA 1
ATOM 2885 C C . MET B 1 37 ? 12.523 3.904 -6.836 1 95.69 37 MET B C 1
ATOM 2887 O O . MET B 1 37 ? 13.711 4.098 -7.121 1 95.69 37 MET B O 1
ATOM 2891 N N . PHE B 1 38 ? 11.914 2.865 -7.203 1 96.12 38 PHE B N 1
ATOM 2892 C CA . PHE B 1 38 ? 12.523 1.799 -7.984 1 96.12 38 PHE B CA 1
ATOM 2893 C C . PHE B 1 38 ? 12.906 2.299 -9.375 1 96.12 38 PHE B C 1
ATOM 2895 O O . PHE B 1 38 ? 14.047 2.146 -9.805 1 96.12 38 PHE B O 1
ATOM 2902 N N . HIS B 1 39 ? 11.969 2.93 -9.961 1 95.12 39 HIS B N 1
ATOM 2903 C CA . HIS B 1 39 ? 12.172 3.355 -11.344 1 95.12 39 HIS B CA 1
ATOM 2904 C C . HIS B 1 39 ? 13.211 4.465 -11.43 1 95.12 39 HIS B C 1
ATOM 2906 O O . HIS B 1 39 ? 13.93 4.566 -12.43 1 95.12 39 HIS B O 1
ATOM 2912 N N . ASN B 1 40 ? 13.32 5.27 -10.398 1 94.56 40 ASN B N 1
ATOM 2913 C CA . ASN B 1 40 ? 14.266 6.383 -10.414 1 94.56 40 ASN B CA 1
ATOM 2914 C C . ASN B 1 40 ? 15.531 6.059 -9.617 1 94.56 40 ASN B C 1
ATOM 2916 O O . ASN B 1 40 ? 16.391 6.918 -9.445 1 94.56 40 ASN B O 1
ATOM 2920 N N . GLN B 1 41 ? 15.648 4.855 -9.195 1 93.44 41 GLN B N 1
ATOM 2921 C CA . GLN B 1 41 ? 16.812 4.309 -8.508 1 93.44 41 GLN B CA 1
ATOM 2922 C C . GLN B 1 41 ? 17.234 5.188 -7.332 1 93.44 41 GLN B C 1
ATOM 2924 O O . GLN B 1 41 ? 18.391 5.562 -7.203 1 93.44 41 GLN B O 1
ATOM 2929 N N . ILE B 1 42 ? 16.203 5.613 -6.562 1 92.5 42 ILE B N 1
ATOM 2930 C CA . ILE B 1 42 ? 16.453 6.445 -5.391 1 92.5 42 ILE B CA 1
ATOM 2931 C C . ILE B 1 42 ? 16.797 5.562 -4.191 1 92.5 42 ILE B C 1
ATOM 2933 O O . ILE B 1 42 ? 16 4.711 -3.793 1 92.5 42 ILE B O 1
ATOM 2937 N N . CYS B 1 43 ? 17.984 5.656 -3.613 1 89.56 43 CYS B N 1
ATOM 2938 C CA . CYS B 1 43 ? 18.438 5 -2.391 1 89.56 43 CYS B CA 1
ATOM 2939 C C . CYS B 1 43 ? 18.531 3.492 -2.584 1 89.56 43 CYS B C 1
ATOM 2941 O O . CYS B 1 43 ? 18.172 2.723 -1.692 1 89.56 43 CYS B O 1
ATOM 2943 N N . CYS B 1 44 ? 18.922 3.07 -3.768 1 92 44 CYS B N 1
ATOM 2944 C CA . CYS B 1 44 ? 19.172 1.648 -3.977 1 92 44 CYS B CA 1
ATOM 2945 C C . CYS B 1 44 ? 20.375 1.181 -3.18 1 92 44 CYS B C 1
ATOM 2947 O O . CYS B 1 44 ? 21.359 1.919 -3.033 1 92 44 CYS B O 1
ATOM 2949 N N . ASP B 1 45 ? 20.25 -0.05 -2.658 1 89.38 45 ASP B N 1
ATOM 2950 C CA . ASP B 1 45 ? 21.359 -0.536 -1.841 1 89.38 45 ASP B CA 1
ATOM 2951 C C . ASP B 1 45 ? 21.734 -1.968 -2.217 1 89.38 45 ASP B C 1
ATOM 2953 O O . ASP B 1 45 ? 22.609 -2.576 -1.584 1 89.38 45 ASP B O 1
ATOM 2957 N N . VAL B 1 46 ? 21.094 -2.553 -3.178 1 92.88 46 VAL B N 1
ATOM 2958 C CA . VAL B 1 46 ? 21.375 -3.902 -3.652 1 92.88 46 VAL B CA 1
ATOM 2959 C C . VAL B 1 46 ? 21.469 -3.908 -5.176 1 92.88 46 VAL B C 1
ATOM 2961 O O . VAL B 1 46 ? 20.688 -3.225 -5.848 1 92.88 46 VAL B O 1
ATOM 2964 N N . SER B 1 47 ? 22.406 -4.637 -5.695 1 94.94 47 SER B N 1
ATOM 2965 C CA . SER B 1 47 ? 22.516 -4.84 -7.137 1 94.94 47 SER B CA 1
ATOM 2966 C C . SER B 1 47 ? 22.281 -6.301 -7.508 1 94.94 47 SER B C 1
ATOM 2968 O O . SER B 1 47 ? 22.969 -7.191 -7.008 1 94.94 47 SER B O 1
ATOM 2970 N N . LEU B 1 48 ? 21.312 -6.52 -8.383 1 95.81 48 LEU B N 1
ATOM 2971 C CA . LEU B 1 48 ? 20.969 -7.859 -8.844 1 95.81 48 LEU B CA 1
ATOM 2972 C C . LEU B 1 48 ? 21.516 -8.102 -10.25 1 95.81 48 LEU B C 1
ATOM 2974 O O . LEU B 1 48 ? 21.219 -7.34 -11.172 1 95.81 48 LEU B O 1
ATOM 2978 N N . ILE B 1 49 ? 22.328 -9.086 -10.383 1 96.38 49 ILE B N 1
ATOM 2979 C CA . ILE B 1 49 ? 22.797 -9.5 -11.695 1 96.38 49 ILE B CA 1
ATOM 2980 C C . ILE B 1 49 ? 21.953 -10.664 -12.203 1 96.38 49 ILE B C 1
ATOM 2982 O O . ILE B 1 49 ? 22.125 -11.805 -11.773 1 96.38 49 ILE B O 1
ATOM 2986 N N . VAL B 1 50 ? 21.078 -10.336 -13.133 1 96.19 50 VAL B N 1
ATOM 2987 C CA . VAL B 1 50 ? 20.078 -11.297 -13.578 1 96.19 50 VAL B CA 1
ATOM 2988 C C . VAL B 1 50 ? 20.375 -11.742 -15.008 1 96.19 50 VAL B C 1
ATOM 2990 O O . VAL B 1 50 ? 20.672 -10.922 -15.867 1 96.19 50 VAL B O 1
ATOM 2993 N N . GLY B 1 51 ? 20.297 -13.07 -15.219 1 93.5 51 GLY B N 1
ATOM 2994 C CA . GLY B 1 51 ? 20.469 -13.602 -16.562 1 93.5 51 GLY B CA 1
ATOM 2995 C C . GLY B 1 51 ? 21.156 -14.961 -16.578 1 93.5 51 GLY B C 1
ATOM 2996 O O . GLY B 1 51 ? 21.922 -15.281 -15.664 1 93.5 51 GLY B O 1
ATOM 2997 N N . GLU B 1 52 ? 20.844 -15.82 -17.578 1 82.69 52 GLU B N 1
ATOM 2998 C CA . GLU B 1 52 ? 21.344 -17.188 -17.703 1 82.69 52 GLU B CA 1
ATOM 2999 C C . GLU B 1 52 ? 22.719 -17.203 -18.375 1 82.69 52 GLU B C 1
ATOM 3001 O O . GLU B 1 52 ? 23.562 -18.031 -18.016 1 82.69 52 GLU B O 1
ATOM 3006 N N . ASN B 1 53 ? 22.797 -16.375 -19.391 1 76.81 53 ASN B N 1
ATOM 3007 C CA . ASN B 1 53 ? 24.062 -16.359 -20.125 1 76.81 53 ASN B CA 1
ATOM 3008 C C . ASN B 1 53 ? 24.797 -15.031 -19.953 1 76.81 53 ASN B C 1
ATOM 3010 O O . ASN B 1 53 ? 24.172 -14.016 -19.641 1 76.81 53 ASN B O 1
ATOM 3014 N N . THR B 1 54 ? 26.047 -15.125 -19.906 1 68.12 54 THR B N 1
ATOM 3015 C CA . THR B 1 54 ? 26.922 -13.977 -19.688 1 68.12 54 THR B CA 1
ATOM 3016 C C . THR B 1 54 ? 26.578 -12.852 -20.672 1 68.12 54 THR B C 1
ATOM 3018 O O . THR B 1 54 ? 26.734 -11.672 -20.328 1 68.12 54 THR B O 1
ATOM 3021 N N . ASN B 1 55 ? 26.047 -13.211 -21.766 1 75.25 55 ASN B N 1
ATOM 3022 C CA . ASN B 1 55 ? 25.812 -12.188 -22.781 1 75.25 55 ASN B CA 1
ATOM 3023 C C . ASN B 1 55 ? 24.469 -11.508 -22.594 1 75.25 55 ASN B C 1
ATOM 3025 O O . ASN B 1 55 ? 24.188 -10.492 -23.234 1 75.25 55 ASN B O 1
ATOM 3029 N N . THR B 1 56 ? 23.734 -12.008 -21.75 1 85.19 56 THR B N 1
ATOM 3030 C CA . THR B 1 56 ? 22.406 -11.438 -21.609 1 85.19 56 THR B CA 1
ATOM 3031 C C . THR B 1 56 ? 22.109 -11.078 -20.141 1 85.19 56 THR B C 1
ATOM 3033 O O . THR B 1 56 ? 20.953 -11.047 -19.719 1 85.19 56 THR B O 1
ATOM 3036 N N . THR B 1 57 ? 23.172 -10.805 -19.484 1 90.56 57 THR B N 1
ATOM 3037 C CA . THR B 1 57 ? 22.984 -10.469 -18.078 1 90.56 57 THR B CA 1
ATOM 3038 C C . THR B 1 57 ? 22.656 -8.984 -17.922 1 90.56 57 THR B C 1
ATOM 3040 O O . THR B 1 57 ? 23.125 -8.156 -18.719 1 90.56 57 THR B O 1
ATOM 3043 N N . GLU B 1 58 ? 21.75 -8.656 -17.062 1 94.44 58 GLU B N 1
ATOM 3044 C CA . GLU B 1 58 ? 21.359 -7.289 -16.766 1 94.44 58 GLU B CA 1
ATOM 3045 C C . GLU B 1 58 ? 21.531 -6.984 -15.273 1 94.44 58 GLU B C 1
ATOM 3047 O O . GLU B 1 58 ? 21.266 -7.832 -14.422 1 94.44 58 GLU B O 1
ATOM 3052 N N . ARG B 1 59 ? 22.094 -5.84 -15.078 1 95.06 59 ARG B N 1
ATOM 3053 C CA . ARG B 1 59 ? 22.188 -5.363 -13.703 1 95.06 59 ARG B CA 1
ATOM 3054 C C . ARG B 1 59 ? 20.953 -4.547 -13.328 1 95.06 59 ARG B C 1
ATOM 3056 O O . ARG B 1 59 ? 20.578 -3.613 -14.039 1 95.06 59 ARG B O 1
ATOM 3063 N N . ILE B 1 60 ? 20.328 -4.883 -12.195 1 96.25 60 ILE B N 1
ATOM 3064 C CA . ILE B 1 60 ? 19.156 -4.168 -11.695 1 96.25 60 ILE B CA 1
ATOM 3065 C C . ILE B 1 60 ? 19.391 -3.738 -10.25 1 96.25 60 ILE B C 1
ATOM 3067 O O . ILE B 1 60 ? 19.594 -4.578 -9.375 1 96.25 60 ILE B O 1
ATOM 3071 N N . ASP B 1 61 ? 19.344 -2.475 -10.039 1 95.75 61 ASP B N 1
ATOM 3072 C CA . ASP B 1 61 ? 19.469 -1.97 -8.672 1 95.75 61 ASP B CA 1
ATOM 3073 C C . ASP B 1 61 ? 18.125 -1.965 -7.961 1 95.75 61 ASP B C 1
ATOM 3075 O O . ASP B 1 61 ? 17.109 -1.602 -8.555 1 95.75 61 ASP B O 1
ATOM 3079 N N . ALA B 1 62 ? 18.109 -2.496 -6.801 1 96 62 ALA B N 1
ATOM 3080 C CA . ALA B 1 62 ? 16.875 -2.639 -6.023 1 96 62 ALA B CA 1
ATOM 3081 C C . ALA B 1 62 ? 17.109 -2.264 -4.562 1 96 62 ALA B C 1
ATOM 3083 O O . ALA B 1 62 ? 18.109 -1.637 -4.227 1 96 62 ALA B O 1
ATOM 3084 N N . HIS B 1 63 ? 16.188 -2.471 -3.76 1 94.44 63 HIS B N 1
ATOM 3085 C CA . HIS B 1 63 ? 16.234 -2.096 -2.35 1 94.44 63 HIS B CA 1
ATOM 3086 C C . HIS B 1 63 ? 16.125 -3.322 -1.45 1 94.44 63 HIS B C 1
ATOM 3088 O O . HIS B 1 63 ? 15.203 -4.125 -1.59 1 94.44 63 HIS B O 1
ATOM 3094 N N . SER B 1 64 ? 17.047 -3.416 -0.508 1 94.06 64 SER B N 1
ATOM 3095 C CA . SER B 1 64 ? 17.094 -4.566 0.388 1 94.06 64 SER B CA 1
ATOM 3096 C C . SER B 1 64 ? 15.797 -4.699 1.188 1 94.06 64 SER B C 1
ATOM 3098 O O . SER B 1 64 ? 15.305 -5.809 1.405 1 94.06 64 SER B O 1
ATOM 3100 N N . PHE B 1 65 ? 15.289 -3.582 1.586 1 94.88 65 PHE B N 1
ATOM 3101 C CA . PHE B 1 65 ? 14.078 -3.586 2.395 1 94.88 65 PHE B CA 1
ATOM 3102 C C . PHE B 1 65 ? 12.938 -4.273 1.656 1 94.88 65 PHE B C 1
ATOM 3104 O O . PHE B 1 65 ? 12.242 -5.121 2.225 1 94.88 65 PHE B O 1
ATOM 3111 N N . ILE B 1 66 ? 12.695 -3.904 0.417 1 96.75 66 ILE B N 1
ATOM 3112 C CA . ILE B 1 66 ? 11.594 -4.434 -0.387 1 96.75 66 ILE B CA 1
ATOM 3113 C C . ILE B 1 66 ? 11.82 -5.922 -0.648 1 96.75 66 ILE B C 1
ATOM 3115 O O . ILE B 1 66 ? 10.906 -6.73 -0.493 1 96.75 66 ILE B O 1
ATOM 3119 N N . LEU B 1 67 ? 13.039 -6.254 -1.027 1 96.31 67 LEU B N 1
ATOM 3120 C CA . LEU B 1 67 ? 13.359 -7.645 -1.334 1 96.31 67 LEU B CA 1
ATOM 3121 C C . LEU B 1 67 ? 13.164 -8.531 -0.106 1 96.31 67 LEU B C 1
ATOM 3123 O O . LEU B 1 67 ? 12.539 -9.586 -0.188 1 96.31 67 LEU B O 1
ATOM 3127 N N . ALA B 1 68 ? 13.672 -8.07 1.024 1 95.12 68 ALA B N 1
ATOM 3128 C CA . ALA B 1 68 ? 13.594 -8.836 2.264 1 95.12 68 ALA B CA 1
ATOM 3129 C C . ALA B 1 68 ? 12.156 -8.922 2.771 1 95.12 68 ALA B C 1
ATOM 3131 O O . ALA B 1 68 ? 11.758 -9.93 3.357 1 95.12 68 ALA B O 1
ATOM 3132 N N . SER B 1 69 ? 11.398 -7.902 2.564 1 96 69 SER B N 1
ATOM 3133 C CA . SER B 1 69 ? 10.016 -7.879 3.021 1 96 69 SER B CA 1
ATOM 3134 C C . SER B 1 69 ? 9.148 -8.836 2.213 1 96 69 SER B C 1
ATOM 3136 O O . SER B 1 69 ? 8.133 -9.336 2.711 1 96 69 SER B O 1
ATOM 3138 N N . GLY B 1 70 ? 9.531 -9.086 1.008 1 95.62 70 GLY B N 1
ATOM 3139 C CA . GLY B 1 70 ? 8.695 -9.859 0.105 1 95.62 70 GLY B CA 1
ATOM 3140 C C . GLY B 1 70 ? 9.117 -11.312 -0.009 1 95.62 70 GLY B C 1
ATOM 3141 O O . GLY B 1 70 ? 8.281 -12.195 -0.204 1 95.62 70 GLY B O 1
ATOM 3142 N N . GLY B 1 71 ? 10.414 -11.547 0.074 1 95.88 71 GLY B N 1
ATOM 3143 C CA . GLY B 1 71 ? 10.93 -12.891 -0.142 1 95.88 71 GLY B CA 1
ATOM 3144 C C . GLY B 1 71 ? 11.82 -13.375 0.989 1 95.88 71 GLY B C 1
ATOM 3145 O O . GLY B 1 71 ? 12.766 -12.688 1.38 1 95.88 71 GLY B O 1
ATOM 3146 N N . SER B 1 72 ? 11.523 -14.602 1.391 1 94.5 72 SER B N 1
ATOM 3147 C CA . SER B 1 72 ? 12.266 -15.156 2.521 1 94.5 72 SER B CA 1
ATOM 3148 C C . SER B 1 72 ? 13.727 -15.414 2.154 1 94.5 72 SER B C 1
ATOM 3150 O O . SER B 1 72 ? 14.617 -15.25 2.988 1 94.5 72 SER B O 1
ATOM 3152 N N . VAL B 1 73 ? 13.945 -15.82 0.966 1 94.81 73 VAL B N 1
ATOM 3153 C CA . VAL B 1 73 ? 15.305 -16.109 0.517 1 94.81 73 VAL B CA 1
ATOM 3154 C C . VAL B 1 73 ? 16.125 -14.812 0.486 1 94.81 73 VAL B C 1
ATOM 3156 O O . VAL B 1 73 ? 17.266 -14.789 0.939 1 94.81 73 VAL B O 1
ATOM 3159 N N . PHE B 1 74 ? 15.531 -13.781 -0.011 1 94.94 74 PHE B N 1
ATOM 3160 C CA . PHE B 1 74 ? 16.203 -12.484 -0.014 1 94.94 74 PHE B CA 1
ATOM 3161 C C . PHE B 1 74 ? 16.516 -12.039 1.408 1 94.94 74 PHE B C 1
ATOM 3163 O O . PHE B 1 74 ? 17.594 -11.508 1.673 1 94.94 74 PHE B O 1
ATOM 3170 N N . GLU B 1 75 ? 15.539 -12.219 2.27 1 94.06 75 GLU B N 1
ATOM 3171 C CA . GLU B 1 75 ? 15.758 -11.836 3.662 1 94.06 75 GLU B CA 1
ATOM 3172 C C . GLU B 1 75 ? 16.969 -12.547 4.246 1 94.06 75 GLU B C 1
ATOM 3174 O O . GLU B 1 75 ? 17.797 -11.914 4.914 1 94.06 75 GLU B O 1
ATOM 3179 N N . LYS B 1 76 ? 17.094 -13.773 4.039 1 92.25 76 LYS B N 1
ATOM 3180 C CA . LYS B 1 76 ? 18.203 -14.562 4.559 1 92.25 76 LYS B CA 1
ATOM 3181 C C . LYS B 1 76 ? 19.531 -14.078 3.992 1 92.25 76 LYS B C 1
ATOM 3183 O O . LYS B 1 76 ? 20.5 -13.891 4.734 1 92.25 76 LYS B O 1
ATOM 3188 N N . ILE B 1 77 ? 19.547 -13.812 2.723 1 91.44 77 ILE B N 1
ATOM 3189 C CA . ILE B 1 77 ? 20.766 -13.359 2.059 1 91.44 77 ILE B CA 1
ATOM 3190 C C . ILE B 1 77 ? 21.172 -12 2.611 1 91.44 77 ILE B C 1
ATOM 3192 O O . ILE B 1 77 ? 22.344 -11.789 2.967 1 91.44 77 ILE B O 1
ATOM 3196 N N . LEU B 1 78 ? 20.25 -11.156 2.729 1 91.38 78 LEU B N 1
ATOM 3197 C CA . LEU B 1 78 ? 20.547 -9.758 3.033 1 91.38 78 LEU B CA 1
ATOM 3198 C C . LEU B 1 78 ? 20.797 -9.562 4.523 1 91.38 78 LEU B C 1
ATOM 3200 O O . LEU B 1 78 ? 21.438 -8.594 4.93 1 91.38 78 LEU B O 1
ATOM 3204 N N . THR B 1 79 ? 20.234 -10.398 5.348 1 87.94 79 THR B N 1
ATOM 3205 C CA . THR B 1 79 ? 20.531 -10.336 6.777 1 87.94 79 THR B CA 1
ATOM 3206 C C . THR B 1 79 ? 21.922 -10.891 7.066 1 87.94 79 THR B C 1
ATOM 3208 O O . THR B 1 79 ? 22.562 -10.477 8.031 1 87.94 79 THR B O 1
ATOM 3211 N N . GLU B 1 80 ? 22.344 -11.766 6.328 1 84.5 80 GLU B N 1
ATOM 3212 C CA . GLU B 1 80 ? 23.656 -12.375 6.523 1 84.5 80 GLU B CA 1
ATOM 3213 C C . GLU B 1 80 ? 24.766 -11.477 5.988 1 84.5 80 GLU B C 1
ATOM 3215 O O . GLU B 1 80 ? 25.891 -11.477 6.516 1 84.5 80 GLU B O 1
ATOM 3220 N N . VAL B 1 81 ? 24.344 -10.797 4.973 1 71.56 81 VAL B N 1
ATOM 3221 C CA . VAL B 1 81 ? 25.375 -9.953 4.352 1 71.56 81 VAL B CA 1
ATOM 3222 C C . VAL B 1 81 ? 25.516 -8.648 5.129 1 71.56 81 VAL B C 1
ATOM 3224 O O . VAL B 1 81 ? 24.516 -7.98 5.414 1 71.56 81 VAL B O 1
ATOM 3227 N N . THR B 1 82 ? 26.547 -8.469 5.758 1 60.91 82 THR B N 1
ATOM 3228 C CA . THR B 1 82 ? 26.812 -7.301 6.582 1 60.91 82 THR B CA 1
ATOM 3229 C C . THR B 1 82 ? 27.219 -6.109 5.719 1 60.91 82 THR B C 1
ATOM 3231 O O . THR B 1 82 ? 27.234 -4.969 6.191 1 60.91 82 THR B O 1
ATOM 3234 N N . GLN B 1 83 ? 27.578 -6.355 4.441 1 58.56 83 GLN B N 1
ATOM 3235 C CA . GLN B 1 83 ? 28.188 -5.273 3.674 1 58.56 83 GLN B CA 1
ATOM 3236 C C . GLN B 1 83 ? 27.125 -4.434 2.973 1 58.56 83 GLN B C 1
ATOM 3238 O O . GLN B 1 83 ? 26.047 -4.938 2.641 1 58.56 83 GLN B O 1
ATOM 3243 N N . GLN B 1 84 ? 27.484 -3.127 2.857 1 61.66 84 GLN B N 1
ATOM 3244 C CA . GLN B 1 84 ? 26.734 -2.178 2.043 1 61.66 84 GLN B CA 1
ATOM 3245 C C . GLN B 1 84 ? 26.859 -2.506 0.558 1 61.66 84 GLN B C 1
ATOM 3247 O O . GLN B 1 84 ? 27.875 -3.047 0.121 1 61.66 84 GLN B O 1
ATOM 3252 N N . ASN B 1 85 ? 25.844 -2.344 -0.221 1 71 85 ASN B N 1
ATOM 3253 C CA . ASN B 1 85 ? 25.812 -2.529 -1.668 1 71 85 ASN B CA 1
ATOM 3254 C C . ASN B 1 85 ? 26.062 -3.984 -2.053 1 71 85 ASN B C 1
ATOM 3256 O O . ASN B 1 85 ? 27.047 -4.285 -2.74 1 71 85 ASN B O 1
ATOM 3260 N N . THR B 1 86 ? 25.281 -4.77 -1.562 1 83.5 86 THR B N 1
ATOM 3261 C CA . THR B 1 86 ? 25.328 -6.207 -1.804 1 83.5 86 THR B CA 1
ATOM 3262 C C . THR B 1 86 ? 24.938 -6.527 -3.242 1 83.5 86 THR B C 1
ATOM 3264 O O . THR B 1 86 ? 24.016 -5.918 -3.791 1 83.5 86 THR B O 1
ATOM 3267 N N . THR B 1 87 ? 25.812 -7.359 -3.848 1 91.62 87 THR B N 1
ATOM 3268 C CA . THR B 1 87 ? 25.484 -7.852 -5.18 1 91.62 87 THR B CA 1
ATOM 3269 C C . THR B 1 87 ? 24.953 -9.281 -5.113 1 91.62 87 THR B C 1
ATOM 3271 O O . THR B 1 87 ? 25.562 -10.148 -4.48 1 91.62 87 THR B O 1
ATOM 3274 N N . ILE B 1 88 ? 23.797 -9.539 -5.645 1 93.31 88 ILE B N 1
ATOM 3275 C CA . ILE B 1 88 ? 23.188 -10.859 -5.688 1 93.31 88 ILE B CA 1
ATOM 3276 C C . ILE B 1 88 ? 23.125 -11.359 -7.129 1 93.31 88 ILE B C 1
ATOM 3278 O O . ILE B 1 88 ? 22.578 -10.695 -8 1 93.31 88 ILE B O 1
ATOM 3282 N N . ASN B 1 89 ? 23.656 -12.531 -7.348 1 93.62 89 ASN B N 1
ATOM 3283 C CA . ASN B 1 89 ? 23.641 -13.133 -8.68 1 93.62 89 ASN B CA 1
ATOM 3284 C C . ASN B 1 89 ? 22.438 -14.055 -8.859 1 93.62 89 ASN B C 1
ATOM 3286 O O . ASN B 1 89 ? 22.203 -14.938 -8.031 1 93.62 89 ASN B O 1
ATOM 3290 N N . ILE B 1 90 ? 21.719 -13.812 -9.898 1 94.69 90 ILE B N 1
ATOM 3291 C CA . ILE B 1 90 ? 20.578 -14.633 -10.273 1 94.69 90 ILE B CA 1
ATOM 3292 C C . ILE B 1 90 ? 20.75 -15.172 -11.688 1 94.69 90 ILE B C 1
ATOM 3294 O O . ILE B 1 90 ? 20.188 -14.641 -12.641 1 94.69 90 ILE B O 1
ATOM 3298 N N . PRO B 1 91 ? 21.359 -16.266 -11.852 1 92.31 91 PRO B N 1
ATOM 3299 C CA . PRO B 1 91 ? 21.797 -16.734 -13.164 1 92.31 91 PRO B CA 1
ATOM 3300 C C . PRO B 1 91 ? 20.734 -17.547 -13.891 1 92.31 91 PRO B C 1
ATOM 3302 O O . PRO B 1 91 ? 20.859 -17.828 -15.078 1 92.31 91 PRO B O 1
ATOM 3305 N N . ASP B 1 92 ? 19.656 -17.938 -13.375 1 91.75 92 ASP B N 1
ATOM 3306 C CA . ASP B 1 92 ? 18.75 -18.906 -13.961 1 91.75 92 ASP B CA 1
ATOM 3307 C C . ASP B 1 92 ? 17.406 -18.281 -14.297 1 91.75 92 ASP B C 1
ATOM 3309 O O . ASP B 1 92 ? 16.422 -19 -14.539 1 91.75 92 ASP B O 1
ATOM 3313 N N . ILE B 1 93 ? 17.344 -17.016 -14.281 1 94.69 93 ILE B N 1
ATOM 3314 C CA . ILE B 1 93 ? 16.094 -16.328 -14.578 1 94.69 93 ILE B CA 1
ATOM 3315 C C . ILE B 1 93 ? 16.328 -15.234 -15.617 1 94.69 93 ILE B C 1
ATOM 3317 O O . ILE B 1 93 ? 17.312 -14.5 -15.531 1 94.69 93 ILE B O 1
ATOM 3321 N N . LYS B 1 94 ? 15.461 -15.172 -16.609 1 94.31 94 LYS B N 1
ATOM 3322 C CA . LYS B 1 94 ? 15.539 -14.109 -17.609 1 94.31 94 LYS B CA 1
ATOM 3323 C C . LYS B 1 94 ? 15.219 -12.75 -16.984 1 94.31 94 LYS B C 1
ATOM 3325 O O . LYS B 1 94 ? 14.328 -12.633 -16.156 1 94.31 94 LYS B O 1
ATOM 3330 N N . PRO B 1 95 ? 15.883 -11.719 -17.469 1 95.19 95 PRO B N 1
ATOM 3331 C CA . PRO B 1 95 ? 15.664 -10.383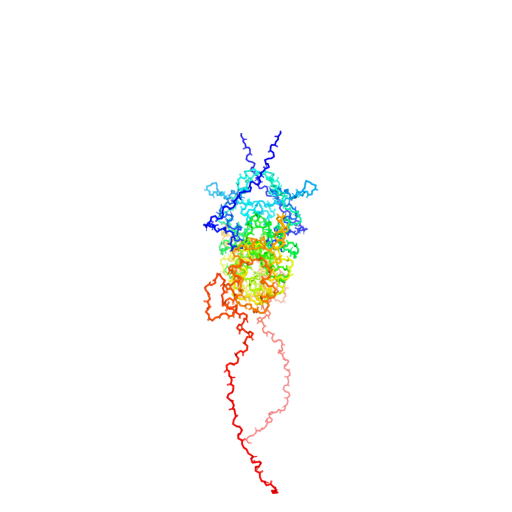 -16.922 1 95.19 95 PRO B CA 1
ATOM 3332 C C . PRO B 1 95 ? 14.219 -9.922 -17.031 1 95.19 95 PRO B C 1
ATOM 3334 O O . PRO B 1 95 ? 13.68 -9.336 -16.078 1 95.19 95 PRO B O 1
ATOM 3337 N N . LYS B 1 96 ? 13.578 -10.164 -18.109 1 94.69 96 LYS B N 1
ATOM 3338 C CA . LYS B 1 96 ? 12.195 -9.742 -18.312 1 94.69 96 LYS B CA 1
ATOM 3339 C C . LYS B 1 96 ? 11.273 -10.359 -17.266 1 94.69 96 LYS B C 1
ATOM 3341 O O . LYS B 1 96 ? 10.367 -9.688 -16.75 1 94.69 96 LYS B O 1
ATOM 3346 N N . ILE B 1 97 ? 11.492 -11.594 -16.953 1 96 97 ILE B N 1
ATOM 3347 C CA . ILE B 1 97 ? 10.68 -12.305 -15.969 1 96 97 ILE B CA 1
ATOM 3348 C C . ILE B 1 97 ? 10.953 -11.742 -14.578 1 96 97 ILE B C 1
ATOM 3350 O O . ILE B 1 97 ? 10.023 -11.508 -13.805 1 96 97 ILE B O 1
ATOM 3354 N N . PHE B 1 98 ? 12.227 -11.508 -14.352 1 97.25 98 PHE B N 1
ATOM 3355 C CA . PHE B 1 98 ? 12.578 -11.039 -13.016 1 97.25 98 PHE B CA 1
ATOM 3356 C C . PHE B 1 98 ? 12.039 -9.633 -12.781 1 97.25 98 PHE B C 1
ATOM 3358 O O . PHE B 1 98 ? 11.664 -9.281 -11.664 1 97.25 98 PHE B O 1
ATOM 3365 N N . ARG B 1 99 ? 11.984 -8.836 -13.781 1 96.12 99 ARG B N 1
ATOM 3366 C CA . ARG B 1 99 ? 11.406 -7.504 -13.656 1 96.12 99 ARG B CA 1
ATOM 3367 C C . ARG B 1 99 ? 9.945 -7.574 -13.227 1 96.12 99 ARG B C 1
ATOM 3369 O O . ARG B 1 99 ? 9.469 -6.73 -12.469 1 96.12 99 ARG B O 1
ATOM 3376 N N . ILE B 1 100 ? 9.188 -8.516 -13.742 1 97.31 100 ILE B N 1
ATOM 3377 C CA . ILE B 1 100 ? 7.805 -8.719 -13.32 1 97.31 100 ILE B CA 1
ATOM 3378 C C . ILE B 1 100 ? 7.758 -9.039 -11.836 1 97.31 100 ILE B C 1
ATOM 3380 O O . ILE B 1 100 ? 6.922 -8.5 -11.102 1 97.31 100 ILE B O 1
ATOM 3384 N N . VAL B 1 101 ? 8.68 -9.898 -11.438 1 97.94 101 VAL B N 1
ATOM 3385 C CA . VAL B 1 101 ? 8.766 -10.289 -10.031 1 97.94 101 VAL B CA 1
ATOM 3386 C C . VAL B 1 101 ? 9.07 -9.062 -9.172 1 97.94 101 VAL B C 1
ATOM 3388 O O . VAL B 1 101 ? 8.445 -8.859 -8.125 1 97.94 101 VAL B O 1
ATOM 3391 N N . LEU B 1 102 ? 10.008 -8.25 -9.641 1 97.38 102 LEU B N 1
ATOM 3392 C CA . LEU B 1 102 ? 10.391 -7.059 -8.898 1 97.38 102 LEU B CA 1
ATOM 3393 C C . LEU B 1 102 ? 9.234 -6.074 -8.812 1 97.38 102 LEU B C 1
ATOM 3395 O O . LEU B 1 102 ? 8.984 -5.5 -7.746 1 97.38 102 LEU B O 1
ATOM 3399 N N . GLU B 1 103 ? 8.617 -5.891 -9.891 1 96.62 103 GLU B N 1
ATOM 3400 C CA . GLU B 1 103 ? 7.457 -5 -9.891 1 96.62 103 GLU B CA 1
ATOM 3401 C C . GLU B 1 103 ? 6.414 -5.449 -8.867 1 96.62 103 GLU B C 1
ATOM 3403 O O . GLU B 1 103 ? 5.816 -4.625 -8.18 1 96.62 103 GLU B O 1
ATOM 3408 N N . TYR B 1 104 ? 6.199 -6.688 -8.812 1 97.06 104 TYR B N 1
ATOM 3409 C CA . TYR B 1 104 ? 5.242 -7.223 -7.848 1 97.06 104 TYR B CA 1
ATOM 3410 C C . TYR B 1 104 ? 5.719 -6.996 -6.418 1 97.06 104 TYR B C 1
ATOM 3412 O O . TYR B 1 104 ? 4.918 -6.668 -5.535 1 97.06 104 TYR B O 1
ATOM 3420 N N . LEU B 1 105 ? 6.977 -7.207 -6.223 1 97.31 105 LEU B N 1
ATOM 3421 C CA . LEU B 1 105 ? 7.523 -7.004 -4.887 1 97.31 105 LEU B CA 1
ATOM 3422 C C . LEU B 1 105 ? 7.328 -5.559 -4.434 1 97.31 105 LEU B C 1
ATOM 3424 O O . LEU B 1 105 ? 7.078 -5.305 -3.252 1 97.31 105 LEU B O 1
ATOM 3428 N N . TYR B 1 106 ? 7.379 -4.633 -5.324 1 96.62 106 TYR B N 1
ATOM 3429 C CA . TYR B 1 106 ? 7.301 -3.217 -4.984 1 96.62 106 TYR B CA 1
ATOM 3430 C C . TYR B 1 106 ? 5.852 -2.768 -4.852 1 96.62 106 TYR B C 1
ATOM 3432 O O . TYR B 1 106 ? 5.547 -1.843 -4.094 1 96.62 106 TYR B O 1
ATOM 3440 N N . SER B 1 107 ? 4.953 -3.357 -5.566 1 94.69 107 SER B N 1
ATOM 3441 C CA . SER B 1 107 ? 3.621 -2.762 -5.652 1 94.69 107 SER B CA 1
ATOM 3442 C C . SER B 1 107 ? 2.535 -3.797 -5.383 1 94.69 107 SER B C 1
ATOM 3444 O O . SER B 1 107 ? 1.365 -3.445 -5.211 1 94.69 107 SER B O 1
ATOM 3446 N N . GLU B 1 108 ? 2.881 -5.07 -5.355 1 92.88 108 GLU B N 1
ATOM 3447 C CA . GLU B 1 108 ? 1.943 -6.184 -5.23 1 92.88 108 GLU B CA 1
ATOM 3448 C C . GLU B 1 108 ? 0.936 -6.188 -6.379 1 92.88 108 GLU B C 1
ATOM 3450 O O . GLU B 1 108 ? -0.191 -6.66 -6.219 1 92.88 108 GLU B O 1
ATOM 3455 N N . LYS B 1 109 ? 1.363 -5.496 -7.402 1 91.31 109 LYS B N 1
ATOM 3456 C CA . LYS B 1 109 ? 0.637 -5.492 -8.664 1 91.31 109 LYS B CA 1
ATOM 3457 C C . LYS B 1 109 ? 1.586 -5.695 -9.844 1 91.31 109 LYS B C 1
ATOM 3459 O O . LYS B 1 109 ? 2.686 -5.137 -9.867 1 91.31 109 LYS B O 1
ATOM 3464 N N . ALA B 1 110 ? 1.354 -6.664 -10.539 1 89.94 110 ALA B N 1
ATOM 3465 C CA . ALA B 1 110 ? 2.152 -6.855 -11.742 1 89.94 110 ALA B CA 1
ATOM 3466 C C . ALA B 1 110 ? 1.309 -7.453 -12.867 1 89.94 110 ALA B C 1
ATOM 3468 O O . ALA B 1 110 ? 0.398 -8.242 -12.617 1 89.94 110 ALA B O 1
ATOM 3469 N N . GLU B 1 111 ? 1.589 -6.973 -13.977 1 92.31 111 GLU B N 1
ATOM 3470 C CA . GLU B 1 111 ? 0.951 -7.551 -15.156 1 92.31 111 GLU B CA 1
ATOM 3471 C C . GLU B 1 111 ? 1.668 -8.82 -15.602 1 92.31 111 GLU B C 1
ATOM 3473 O O . GLU B 1 111 ? 2.807 -8.766 -16.078 1 92.31 111 GLU B O 1
ATOM 3478 N N . ILE B 1 112 ? 0.964 -9.875 -15.438 1 94.69 112 ILE B N 1
ATOM 3479 C CA . ILE B 1 112 ? 1.536 -11.164 -15.82 1 94.69 112 ILE B CA 1
ATOM 3480 C C . ILE B 1 112 ? 0.82 -11.703 -17.047 1 94.69 112 ILE B C 1
ATOM 3482 O O . ILE B 1 112 ? -0.36 -12.055 -16.984 1 94.69 112 ILE B O 1
ATOM 3486 N N . ALA B 1 113 ? 1.553 -11.75 -18.109 1 91.69 113 ALA B N 1
ATOM 3487 C CA . ALA B 1 113 ? 0.998 -12.305 -19.344 1 91.69 113 ALA B CA 1
ATOM 3488 C C . ALA B 1 113 ? 0.839 -13.82 -19.25 1 91.69 113 ALA B C 1
ATOM 3490 O O . ALA B 1 113 ? 1.619 -14.484 -18.562 1 91.69 113 ALA B O 1
ATOM 3491 N N . PRO B 1 114 ? -0.074 -14.367 -19.984 1 84.88 114 PRO B N 1
ATOM 3492 C CA . PRO B 1 114 ? -0.347 -15.805 -19.906 1 84.88 114 PRO B CA 1
ATOM 3493 C C . PRO B 1 114 ? 0.88 -16.656 -20.234 1 84.88 114 PRO B C 1
ATOM 3495 O O . PRO B 1 114 ? 1.111 -17.672 -19.578 1 84.88 114 PRO B O 1
ATOM 3498 N N . ASN B 1 115 ? 1.616 -16.25 -21.078 1 85.81 115 ASN B N 1
ATOM 3499 C CA . ASN B 1 115 ? 2.752 -17.047 -21.531 1 85.81 115 ASN B CA 1
ATOM 3500 C C . ASN B 1 115 ? 3.936 -16.922 -20.578 1 85.81 115 ASN B C 1
ATOM 3502 O O . ASN B 1 115 ? 4.938 -17.625 -20.734 1 85.81 115 ASN B O 1
ATOM 3506 N N . THR B 1 116 ? 3.76 -16.031 -19.578 1 92.5 116 THR B N 1
ATOM 3507 C CA . THR B 1 116 ? 4.867 -15.82 -18.641 1 92.5 116 THR B CA 1
ATOM 3508 C C . THR B 1 116 ? 4.523 -16.359 -17.266 1 92.5 116 THR B C 1
ATOM 3510 O O . THR B 1 116 ? 5.379 -16.391 -16.375 1 92.5 116 THR B O 1
ATOM 3513 N N . ILE B 1 117 ? 3.359 -16.844 -17.078 1 91.75 117 ILE B N 1
ATOM 3514 C CA . ILE B 1 117 ? 2.861 -17.219 -15.766 1 91.75 117 ILE B CA 1
ATOM 3515 C C . ILE B 1 117 ? 3.752 -18.297 -15.164 1 91.75 117 ILE B C 1
ATOM 3517 O O . ILE B 1 117 ? 4.168 -18.203 -14.008 1 91.75 117 ILE B O 1
ATOM 3521 N N . SER B 1 118 ? 4.117 -19.297 -15.922 1 85.75 118 SER B N 1
ATOM 3522 C CA . SER B 1 118 ? 4.914 -20.406 -15.414 1 85.75 118 SER B CA 1
ATOM 3523 C C . SER B 1 118 ? 6.309 -19.953 -15.008 1 85.75 118 SER B C 1
ATOM 3525 O O . SER B 1 118 ? 6.832 -20.375 -13.969 1 85.75 118 SER B O 1
ATOM 3527 N N . ALA B 1 119 ? 6.855 -19.125 -15.844 1 91.44 119 ALA B N 1
ATOM 3528 C CA . ALA B 1 119 ? 8.188 -18.609 -15.555 1 91.44 119 ALA B CA 1
ATOM 3529 C C . ALA B 1 119 ? 8.18 -17.734 -14.297 1 91.44 119 ALA B C 1
ATOM 3531 O O . ALA B 1 119 ? 9.086 -17.828 -13.461 1 91.44 119 ALA B O 1
ATOM 3532 N N . VAL B 1 120 ? 7.176 -16.891 -14.148 1 96.19 120 VAL B N 1
ATOM 3533 C CA . VAL B 1 120 ? 7.031 -16.031 -12.977 1 96.19 120 VAL B CA 1
ATOM 3534 C C . VAL B 1 120 ? 6.809 -16.875 -11.727 1 96.19 120 VAL B C 1
ATOM 3536 O O . VAL B 1 120 ? 7.371 -16.594 -10.672 1 96.19 120 VAL B O 1
ATOM 3539 N N . LEU B 1 121 ? 6.02 -17.875 -11.891 1 92.88 121 LEU B N 1
ATOM 3540 C CA . LEU B 1 121 ? 5.754 -18.797 -10.789 1 92.88 121 LEU B CA 1
ATOM 3541 C C . LEU B 1 121 ? 7.043 -19.469 -10.32 1 92.88 121 LEU B C 1
ATOM 3543 O O . LEU B 1 121 ? 7.293 -19.562 -9.117 1 92.88 121 LEU B O 1
ATOM 3547 N N . ASN B 1 122 ? 7.816 -19.938 -11.25 1 91.81 122 ASN B N 1
ATOM 3548 C CA . ASN B 1 122 ? 9.086 -20.578 -10.906 1 91.81 122 ASN B CA 1
ATOM 3549 C C . ASN B 1 122 ? 10.016 -19.625 -10.164 1 91.81 122 ASN B C 1
ATOM 3551 O O . ASN B 1 122 ? 10.664 -20.016 -9.195 1 91.81 122 ASN B O 1
ATOM 3555 N N . ALA B 1 123 ? 10.078 -18.453 -10.625 1 95.81 123 ALA B N 1
ATOM 3556 C CA . ALA B 1 123 ? 10.898 -17.438 -9.961 1 95.81 123 ALA B CA 1
ATOM 3557 C C . ALA B 1 123 ? 10.375 -17.141 -8.562 1 95.81 123 ALA B C 1
ATOM 3559 O O . ALA B 1 123 ? 11.156 -17.016 -7.613 1 95.81 123 ALA B O 1
ATOM 3560 N N . ALA B 1 124 ? 9.07 -16.969 -8.461 1 95.81 124 ALA B N 1
ATOM 3561 C CA . ALA B 1 124 ? 8.445 -16.703 -7.172 1 95.81 124 ALA B CA 1
ATOM 3562 C C . ALA B 1 124 ? 8.734 -17.828 -6.176 1 95.81 124 ALA B C 1
ATOM 3564 O O . ALA B 1 124 ? 8.977 -17.562 -4.996 1 95.81 124 ALA B O 1
ATOM 3565 N N . LYS B 1 125 ? 8.719 -19.016 -6.637 1 90.94 125 LYS B N 1
ATOM 3566 C CA . LYS B 1 125 ? 9.016 -20.156 -5.777 1 90.94 125 LYS B CA 1
ATOM 3567 C C . LYS B 1 125 ? 10.477 -20.156 -5.336 1 90.94 125 LYS B C 1
ATOM 3569 O O . LYS B 1 125 ? 10.781 -20.438 -4.176 1 90.94 125 LYS B O 1
ATOM 3574 N N . LYS B 1 126 ? 11.281 -19.875 -6.258 1 93.81 126 LYS B N 1
ATOM 3575 C CA . LYS B 1 126 ? 12.711 -19.828 -5.965 1 93.81 126 LYS B CA 1
ATOM 3576 C C . LYS B 1 126 ? 13 -18.891 -4.797 1 93.81 126 LYS B C 1
ATOM 3578 O O . LYS B 1 126 ? 13.828 -19.203 -3.938 1 93.81 126 LYS B O 1
ATOM 3583 N N . PHE B 1 127 ? 12.359 -17.781 -4.793 1 96.31 127 PHE B N 1
ATOM 3584 C CA . PHE B 1 127 ? 12.641 -16.781 -3.779 1 96.31 127 PHE B CA 1
ATOM 3585 C C . PHE B 1 127 ? 11.586 -16.812 -2.676 1 96.31 127 PHE B C 1
ATOM 3587 O O . PHE B 1 127 ? 11.602 -15.977 -1.772 1 96.31 127 PHE B O 1
ATOM 3594 N N . LYS B 1 128 ? 10.695 -17.719 -2.771 1 94.06 128 LYS B N 1
ATOM 3595 C CA . LYS B 1 128 ? 9.656 -17.938 -1.771 1 94.06 128 LYS B CA 1
ATOM 3596 C C . LYS B 1 128 ? 8.82 -16.688 -1.549 1 94.06 128 LYS B C 1
ATOM 3598 O O . LYS B 1 128 ? 8.664 -16.234 -0.414 1 94.06 128 LYS B O 1
ATOM 3603 N N . ILE B 1 129 ? 8.328 -16.172 -2.559 1 95.94 129 ILE B N 1
ATOM 3604 C CA . ILE B 1 129 ? 7.375 -15.062 -2.541 1 95.94 129 ILE B CA 1
ATOM 3605 C C . ILE B 1 129 ? 5.949 -15.602 -2.58 1 95.94 129 ILE B C 1
ATOM 3607 O O . ILE B 1 129 ? 5.34 -15.688 -3.646 1 95.94 129 ILE B O 1
ATOM 3611 N N . TYR B 1 130 ? 5.406 -15.805 -1.498 1 91 130 TYR B N 1
ATOM 3612 C CA . TYR B 1 130 ? 4.227 -16.641 -1.353 1 91 130 TYR B CA 1
ATOM 3613 C C . TYR B 1 130 ? 2.996 -15.969 -1.948 1 91 130 TYR B C 1
ATOM 3615 O O . TYR B 1 130 ? 2.17 -16.625 -2.59 1 91 130 TYR B O 1
ATOM 3623 N N . LYS B 1 131 ? 2.846 -14.727 -1.739 1 92.69 131 LYS B N 1
ATOM 3624 C CA . LYS B 1 131 ? 1.685 -14.039 -2.295 1 92.69 131 LYS B CA 1
ATOM 3625 C C . LYS B 1 131 ? 1.683 -14.102 -3.82 1 92.69 131 LYS B C 1
ATOM 3627 O O . LYS B 1 131 ? 0.627 -14.258 -4.438 1 92.69 131 LYS B O 1
ATOM 3632 N N . LEU B 1 132 ? 2.811 -13.922 -4.367 1 95.38 132 LEU B N 1
ATOM 3633 C CA . LEU B 1 132 ? 2.924 -14 -5.82 1 95.38 132 LEU B CA 1
ATOM 3634 C C . LEU B 1 132 ? 2.672 -15.422 -6.309 1 95.38 132 LEU B C 1
ATOM 3636 O O . LEU B 1 132 ? 2.076 -15.617 -7.371 1 95.38 132 LEU B O 1
ATOM 3640 N N . ILE B 1 133 ? 3.152 -16.406 -5.574 1 91.62 133 ILE B N 1
ATOM 3641 C CA . ILE B 1 133 ? 2.877 -17.797 -5.891 1 91.62 133 ILE B CA 1
ATOM 3642 C C . ILE B 1 133 ? 1.367 -18.031 -5.949 1 91.62 133 ILE B C 1
ATOM 3644 O O . ILE B 1 133 ? 0.851 -18.562 -6.934 1 91.62 133 ILE B O 1
ATOM 3648 N N . ASP B 1 134 ? 0.71 -17.578 -4.965 1 89.31 134 ASP B N 1
ATOM 3649 C CA . ASP B 1 134 ? -0.738 -17.734 -4.902 1 89.31 134 ASP B CA 1
ATOM 3650 C C . ASP B 1 134 ? -1.421 -17.031 -6.074 1 89.31 134 ASP B C 1
ATOM 3652 O O . ASP B 1 134 ? -2.381 -17.562 -6.645 1 89.31 134 ASP B O 1
ATOM 3656 N N . GLU B 1 135 ? -0.952 -15.906 -6.383 1 92.62 135 GLU B N 1
ATOM 3657 C CA . GLU B 1 135 ? -1.524 -15.156 -7.496 1 92.62 135 GLU B CA 1
ATOM 3658 C C . GLU B 1 135 ? -1.336 -15.891 -8.812 1 92.62 135 GLU B C 1
ATOM 3660 O O . GLU B 1 135 ? -2.24 -15.922 -9.656 1 92.62 135 GLU B O 1
ATOM 3665 N N . CYS B 1 136 ? -0.199 -16.391 -9.047 1 93.88 136 CYS B N 1
ATOM 3666 C CA . CYS B 1 136 ? 0.076 -17.141 -10.266 1 93.88 136 CYS B CA 1
ATOM 3667 C C . CYS B 1 136 ? -0.823 -18.359 -10.375 1 93.88 136 CYS B C 1
ATOM 3669 O O . CYS B 1 136 ? -1.372 -18.641 -11.438 1 93.88 136 CYS B O 1
ATOM 3671 N N . PHE B 1 137 ? -1.001 -19.031 -9.258 1 88.94 137 PHE B N 1
ATOM 3672 C CA . PHE B 1 137 ? -1.88 -20.203 -9.266 1 88.94 137 PHE B CA 1
ATOM 3673 C C . PHE B 1 137 ? -3.32 -19.781 -9.547 1 88.94 137 PHE B C 1
ATOM 3675 O O . PHE B 1 137 ? -4.047 -20.5 -10.242 1 88.94 137 PHE B O 1
ATOM 3682 N N . SER B 1 138 ? -3.699 -18.703 -9.039 1 90.56 138 SER B N 1
ATOM 3683 C CA . SER B 1 138 ? -5.035 -18.172 -9.32 1 90.56 138 SER B CA 1
ATOM 3684 C C . SER B 1 138 ? -5.207 -17.859 -10.797 1 90.56 138 SER B C 1
ATOM 3686 O O . SER B 1 138 ? -6.262 -18.109 -11.375 1 90.56 138 SER B O 1
ATOM 3688 N N . LEU B 1 139 ? -4.246 -17.312 -11.375 1 92.12 139 LEU B N 1
ATOM 3689 C CA . LEU B 1 139 ? -4.289 -16.969 -12.789 1 92.12 139 LEU B CA 1
ATOM 3690 C C . LEU B 1 139 ? -4.355 -18.234 -13.648 1 92.12 139 LEU B C 1
ATOM 3692 O O . LEU B 1 139 ? -5.113 -18.297 -14.617 1 92.12 139 LEU B O 1
ATOM 3696 N N . LEU B 1 140 ? -3.602 -19.172 -13.266 1 89.56 140 LEU B N 1
ATOM 3697 C CA . LEU B 1 140 ? -3.539 -20.422 -14.023 1 89.56 140 LEU B CA 1
ATOM 3698 C C . LEU B 1 140 ? -4.887 -21.125 -14.008 1 89.56 140 LEU B C 1
ATOM 3700 O O . LEU B 1 140 ? -5.258 -21.781 -14.984 1 89.56 140 LEU B O 1
ATOM 3704 N N . GLN B 1 141 ? -5.605 -20.938 -12.914 1 88.31 141 GLN B N 1
ATOM 3705 C CA . GLN B 1 141 ? -6.926 -21.547 -12.797 1 88.31 141 GLN B CA 1
ATOM 3706 C C . GLN B 1 141 ? -7.875 -21.016 -13.867 1 88.31 141 GLN B C 1
ATOM 3708 O O . GLN B 1 141 ? -8.766 -21.734 -14.328 1 88.31 141 GLN B O 1
ATOM 3713 N N . GLY B 1 142 ? -7.672 -19.828 -14.266 1 89.06 142 GLY B N 1
ATOM 3714 C CA . GLY B 1 142 ? -8.531 -19.203 -15.258 1 89.06 142 GLY B CA 1
ATOM 3715 C C . GLY B 1 142 ? -8.203 -19.625 -16.672 1 89.06 142 GLY B C 1
ATOM 3716 O O . GLY B 1 142 ? -8.969 -19.359 -17.609 1 89.06 142 GLY B O 1
ATOM 3717 N N . TYR B 1 143 ? -7.168 -20.344 -16.844 1 88.12 143 TYR B N 1
ATOM 3718 C CA . TYR B 1 143 ? -6.727 -20.688 -18.203 1 88.12 143 TYR B CA 1
ATOM 3719 C C . TYR B 1 143 ? -6.887 -22.172 -18.469 1 88.12 143 TYR B C 1
ATOM 3721 O O . TYR B 1 143 ? -6.34 -22.703 -19.438 1 88.12 143 TYR B O 1
ATOM 3729 N N . ILE B 1 144 ? -7.637 -22.812 -17.641 1 92.31 144 ILE B N 1
ATOM 3730 C CA . ILE B 1 144 ? -7.836 -24.234 -17.828 1 92.31 144 ILE B CA 1
ATOM 3731 C C . ILE B 1 144 ? -8.75 -24.484 -19.016 1 92.31 144 ILE B C 1
ATOM 3733 O O . ILE B 1 144 ? -9.844 -23.922 -19.094 1 92.31 144 ILE B O 1
ATOM 3737 N N . ASN B 1 145 ? -8.383 -25.172 -19.922 1 94.12 145 ASN B N 1
ATOM 3738 C CA . ASN B 1 145 ? -9.141 -25.656 -21.078 1 94.12 145 ASN B CA 1
ATOM 3739 C C . ASN B 1 145 ? -8.594 -26.984 -21.578 1 94.12 145 ASN B C 1
ATOM 3741 O O . ASN B 1 145 ? -7.676 -27.547 -21 1 94.12 145 ASN B O 1
ATOM 3745 N N . ASP B 1 146 ? -9.172 -27.516 -22.641 1 95.56 146 ASP B N 1
ATOM 3746 C CA . ASP B 1 146 ? -8.812 -28.844 -23.141 1 95.56 146 ASP B CA 1
ATOM 3747 C C . ASP B 1 146 ? -7.328 -28.906 -23.5 1 95.56 146 ASP B C 1
ATOM 3749 O O . ASP B 1 146 ? -6.652 -29.891 -23.203 1 95.56 146 ASP B O 1
ATOM 3753 N N . ASP B 1 147 ? -6.855 -27.875 -24.031 1 94.25 147 ASP B N 1
ATOM 3754 C CA . ASP B 1 147 ? -5.492 -27.859 -24.562 1 94.25 147 ASP B CA 1
ATOM 3755 C C . ASP B 1 147 ? -4.484 -27.562 -23.453 1 94.25 147 ASP B C 1
ATOM 3757 O O . ASP B 1 147 ? -3.322 -27.969 -23.531 1 94.25 147 ASP B O 1
ATOM 3761 N N . SER B 1 148 ? -4.973 -26.922 -22.391 1 92.31 148 SER B N 1
ATOM 3762 C CA . SER B 1 148 ? -4.012 -26.438 -21.406 1 92.31 148 SER B CA 1
ATOM 3763 C C . SER B 1 148 ? -4.023 -27.297 -20.156 1 92.31 148 SER B C 1
ATOM 3765 O O . SER B 1 148 ? -3.074 -27.281 -19.375 1 92.31 148 SER B O 1
ATOM 3767 N N . VAL B 1 149 ? -5.035 -28.062 -19.938 1 95.88 149 VAL B N 1
ATOM 3768 C CA . VAL B 1 149 ? -5.305 -28.719 -18.656 1 95.88 149 VAL B CA 1
ATOM 3769 C C . VAL B 1 149 ? -4.172 -29.688 -18.312 1 95.88 149 VAL B C 1
ATOM 3771 O O . VAL B 1 149 ? -3.744 -29.781 -17.156 1 95.88 149 VAL B O 1
ATOM 3774 N N . CYS B 1 150 ? -3.666 -30.391 -19.266 1 95.44 150 CYS B N 1
ATOM 3775 C CA . CYS B 1 150 ? -2.619 -31.359 -19 1 95.44 150 CYS B CA 1
ATOM 3776 C C . CYS B 1 150 ? -1.318 -30.672 -18.594 1 95.44 150 CYS B C 1
ATOM 3778 O O . CYS B 1 150 ? -0.64 -31.109 -17.672 1 95.44 150 CYS B O 1
ATOM 3780 N N . ALA B 1 151 ? -1.062 -29.625 -19.312 1 91.62 151 ALA B N 1
ATOM 3781 C CA . ALA B 1 151 ? 0.126 -28.859 -18.969 1 91.62 151 ALA B CA 1
ATOM 3782 C C . ALA B 1 151 ? -0.008 -28.234 -17.578 1 91.62 151 ALA B C 1
ATOM 3784 O O . ALA B 1 151 ? 0.959 -28.188 -16.812 1 91.62 151 ALA B O 1
ATOM 3785 N N . LEU B 1 152 ? -1.139 -27.734 -17.312 1 92.5 152 LEU B N 1
ATOM 3786 C CA . LEU B 1 152 ? -1.406 -27.141 -16 1 92.5 152 LEU B CA 1
ATOM 3787 C C . LEU B 1 152 ? -1.312 -28.188 -14.898 1 92.5 152 LEU B C 1
ATOM 3789 O O . LEU B 1 152 ? -0.807 -27.891 -13.812 1 92.5 152 LEU B O 1
ATOM 3793 N N . LEU B 1 153 ? -1.772 -29.375 -15.195 1 94.56 153 LEU B N 1
ATOM 3794 C CA . LEU B 1 153 ? -1.668 -30.469 -14.227 1 94.56 153 LEU B CA 1
ATOM 3795 C C . LEU B 1 153 ? -0.208 -30.781 -13.922 1 94.56 153 LEU B C 1
ATOM 3797 O O . LEU B 1 153 ? 0.156 -30.984 -12.758 1 94.56 153 LEU B O 1
ATOM 3801 N N . GLU B 1 154 ? 0.593 -30.781 -14.953 1 91.38 154 GLU B N 1
ATOM 3802 C CA . GLU B 1 154 ? 2.023 -31 -14.758 1 91.38 154 GLU B CA 1
ATOM 3803 C C . GLU B 1 154 ? 2.619 -29.969 -13.805 1 91.38 154 GLU B C 1
ATOM 3805 O O . GLU B 1 154 ? 3.406 -30.312 -12.922 1 91.38 154 GLU B O 1
ATOM 3810 N N . GLN B 1 155 ? 2.203 -28.734 -13.992 1 84.88 155 GLN B N 1
ATOM 3811 C CA . GLN B 1 155 ? 2.695 -27.656 -13.156 1 84.88 155 GLN B CA 1
ATOM 3812 C C . GLN B 1 155 ? 2.184 -27.781 -11.727 1 84.88 155 GLN B C 1
ATOM 3814 O O . GLN B 1 155 ? 2.936 -27.594 -10.766 1 84.88 155 GLN B O 1
ATOM 3819 N N . ALA B 1 156 ? 0.947 -28.125 -11.586 1 89 156 ALA B N 1
ATOM 3820 C CA . ALA B 1 156 ? 0.332 -28.266 -10.266 1 89 156 ALA B CA 1
ATOM 3821 C C . ALA B 1 156 ? 1.03 -29.344 -9.445 1 89 156 ALA B C 1
ATOM 3823 O O . ALA B 1 156 ? 1.282 -29.156 -8.258 1 89 156 ALA B O 1
ATOM 3824 N N . VAL B 1 157 ? 1.341 -30.453 -10.133 1 88.81 157 VAL B N 1
ATOM 3825 C CA . VAL B 1 157 ? 2.01 -31.562 -9.461 1 88.81 157 VAL B CA 1
ATOM 3826 C C . VAL B 1 157 ? 3.441 -31.156 -9.109 1 88.81 157 VAL B C 1
ATOM 3828 O O . VAL B 1 157 ? 3.908 -31.406 -7.996 1 88.81 157 VAL B O 1
ATOM 3831 N N . ARG B 1 158 ? 4.113 -30.531 -10.023 1 82.44 158 ARG B N 1
ATOM 3832 C CA . ARG B 1 158 ? 5.492 -30.109 -9.82 1 82.44 158 ARG B CA 1
ATOM 3833 C C . ARG B 1 158 ? 5.609 -29.172 -8.617 1 82.44 158 ARG B C 1
ATOM 3835 O O . ARG B 1 158 ? 6.562 -29.266 -7.844 1 82.44 158 ARG B O 1
ATOM 3842 N N . PHE B 1 159 ? 4.633 -28.422 -8.477 1 78.75 159 PHE B N 1
ATOM 3843 C CA . PHE B 1 159 ? 4.707 -27.406 -7.434 1 78.75 159 PHE B CA 1
ATOM 3844 C C . PHE B 1 159 ? 3.82 -27.781 -6.254 1 78.75 159 PHE B C 1
ATOM 3846 O O . PHE B 1 159 ? 3.559 -26.953 -5.379 1 78.75 159 PHE B O 1
ATOM 3853 N N . GLN B 1 160 ? 3.281 -28.953 -6.332 1 81.81 160 GLN B N 1
ATOM 3854 C CA . GLN B 1 160 ? 2.488 -29.516 -5.246 1 81.81 160 GLN B CA 1
ATOM 3855 C C . GLN B 1 160 ? 1.343 -28.594 -4.852 1 81.81 160 GLN B C 1
ATOM 3857 O O . GLN B 1 160 ? 1.12 -28.344 -3.666 1 81.81 160 GLN B O 1
ATOM 3862 N N . ASN B 1 161 ? 0.79 -27.953 -5.777 1 87.19 161 ASN B N 1
ATOM 3863 C CA . ASN B 1 161 ? -0.416 -27.172 -5.543 1 87.19 161 ASN B CA 1
ATOM 3864 C C . ASN B 1 161 ? -1.672 -28.031 -5.613 1 87.19 161 ASN B C 1
ATOM 3866 O O . ASN B 1 161 ? -2.199 -28.281 -6.695 1 87.19 161 ASN B O 1
ATOM 3870 N N . GLU B 1 162 ? -2.195 -28.359 -4.547 1 89.06 162 GLU B N 1
ATOM 3871 C CA . GLU B 1 162 ? -3.303 -29.312 -4.461 1 89.06 162 GLU B CA 1
ATOM 3872 C C . GLU B 1 162 ? -4.578 -28.719 -5.066 1 89.06 162 GLU B C 1
ATOM 3874 O O . GLU B 1 162 ? -5.355 -29.438 -5.699 1 89.06 162 GLU B O 1
ATOM 3879 N N . ARG B 1 163 ? -4.699 -27.547 -4.824 1 89 163 ARG B N 1
ATOM 3880 C CA . ARG B 1 163 ? -5.91 -26.906 -5.316 1 89 163 ARG B CA 1
ATOM 3881 C C . ARG B 1 163 ? -5.961 -26.922 -6.84 1 89 163 ARG B C 1
ATOM 3883 O O . ARG B 1 163 ? -6.969 -27.328 -7.426 1 89 163 ARG B O 1
ATOM 3890 N N . LEU B 1 164 ? -4.984 -26.516 -7.43 1 91.12 164 LEU B N 1
ATOM 3891 C CA . LEU B 1 164 ? -4.922 -26.5 -8.891 1 91.12 164 LEU B CA 1
ATOM 3892 C C . LEU B 1 164 ? -4.977 -27.922 -9.445 1 91.12 164 LEU B C 1
ATOM 3894 O O . LEU B 1 164 ? -5.613 -28.172 -10.469 1 91.12 164 LEU B O 1
ATOM 3898 N N . MET B 1 165 ? -4.305 -28.812 -8.742 1 94 165 MET B N 1
ATOM 3899 C CA . MET B 1 165 ? -4.344 -30.219 -9.141 1 94 165 MET B CA 1
ATOM 3900 C C . MET B 1 165 ? -5.777 -30.734 -9.164 1 94 165 MET B C 1
ATOM 3902 O O . MET B 1 165 ? -6.203 -31.359 -10.133 1 94 165 MET B O 1
ATOM 3906 N N . GLY B 1 166 ? -6.434 -30.453 -8.117 1 94.38 166 GLY B N 1
ATOM 3907 C CA . GLY B 1 166 ? -7.816 -30.875 -8.016 1 94.38 166 GLY B CA 1
ATOM 3908 C C . GLY B 1 166 ? -8.695 -30.328 -9.125 1 94.38 166 GLY B C 1
ATOM 3909 O O . GLY B 1 166 ? -9.5 -31.062 -9.703 1 94.38 166 GLY B O 1
ATOM 3910 N N . LYS B 1 167 ? -8.508 -29.141 -9.375 1 94.5 167 LYS B N 1
ATOM 3911 C CA . LYS B 1 167 ? -9.312 -28.5 -10.422 1 94.5 167 LYS B CA 1
ATOM 3912 C C . LYS B 1 167 ? -9.008 -29.094 -11.789 1 94.5 167 LYS B C 1
ATOM 3914 O O . LYS B 1 167 ? -9.914 -29.312 -12.602 1 94.5 167 LYS B O 1
ATOM 3919 N N . CYS B 1 168 ? -7.785 -29.312 -12.07 1 96.38 168 CYS B N 1
ATOM 3920 C CA . CYS B 1 168 ? -7.387 -29.906 -13.344 1 96.38 168 CYS B CA 1
ATOM 3921 C C . CYS B 1 168 ? -7.965 -31.312 -13.492 1 96.38 168 CYS B C 1
ATOM 3923 O O . CYS B 1 168 ? -8.531 -31.641 -14.539 1 96.38 168 CYS B O 1
ATOM 3925 N N . LEU B 1 169 ? -7.863 -32.062 -12.438 1 96.31 169 LEU B N 1
ATOM 3926 C CA . LEU B 1 169 ? -8.359 -33.438 -12.492 1 96.31 169 LEU B CA 1
ATOM 3927 C C . LEU B 1 169 ? -9.875 -33.469 -12.648 1 96.31 169 LEU B C 1
ATOM 3929 O O . LEU B 1 169 ? -10.406 -34.281 -13.391 1 96.31 169 LEU B O 1
ATOM 3933 N N . ARG B 1 170 ? -10.492 -32.625 -11.992 1 95.06 170 ARG B N 1
ATOM 3934 C CA . ARG B 1 170 ? -11.945 -32.531 -12.148 1 95.06 170 ARG B CA 1
ATOM 3935 C C . ARG B 1 170 ? -12.32 -32.156 -13.57 1 95.06 170 ARG B C 1
ATOM 3937 O O . ARG B 1 170 ? -13.289 -32.656 -14.125 1 95.06 170 ARG B O 1
ATOM 3944 N N . TYR B 1 171 ? -11.609 -31.25 -14.094 1 96.25 171 TYR B N 1
ATOM 3945 C CA . TYR B 1 171 ? -11.867 -30.859 -15.484 1 96.25 171 TYR B CA 1
ATOM 3946 C C . TYR B 1 171 ? -11.656 -32.031 -16.422 1 96.25 171 TYR B C 1
ATOM 3948 O O . TYR B 1 171 ? -12.453 -32.25 -17.328 1 96.25 171 TYR B O 1
ATOM 3956 N N . ILE B 1 172 ? -10.625 -32.75 -16.203 1 96.62 172 ILE B N 1
ATOM 3957 C CA . ILE B 1 172 ? -10.305 -33.875 -17.047 1 96.62 172 ILE B CA 1
ATOM 3958 C C . ILE B 1 172 ? -11.406 -34.938 -16.922 1 96.62 172 ILE B C 1
ATOM 3960 O O . ILE B 1 172 ? -11.789 -35.562 -17.906 1 96.62 172 ILE B O 1
ATOM 3964 N N . ASP B 1 173 ? -11.875 -35.094 -15.742 1 94.25 173 ASP B N 1
ATOM 3965 C CA . ASP B 1 173 ? -12.977 -36.031 -15.523 1 94.25 173 ASP B CA 1
ATOM 3966 C C . ASP B 1 173 ? -14.156 -35.719 -16.438 1 94.25 173 ASP B C 1
ATOM 3968 O O . ASP B 1 173 ? -14.75 -36.625 -17.031 1 94.25 173 ASP B O 1
ATOM 3972 N N . LYS B 1 174 ? -14.438 -34.5 -16.516 1 93.12 174 LYS B N 1
ATOM 3973 C CA . LYS B 1 174 ? -15.625 -34.062 -17.234 1 93.12 174 LYS B CA 1
ATOM 3974 C C . LYS B 1 174 ? -15.383 -34.062 -18.75 1 93.12 174 LYS B C 1
ATOM 3976 O O . LYS B 1 174 ? -16.281 -34.406 -19.531 1 93.12 174 LYS B O 1
ATOM 3981 N N . GLU B 1 175 ? -14.188 -33.688 -19.141 1 95 175 GLU B N 1
ATOM 3982 C CA . GLU B 1 175 ? -13.898 -33.5 -20.547 1 95 175 GLU B CA 1
ATOM 3983 C C . GLU B 1 175 ? -12.875 -34.531 -21.031 1 95 175 GLU B C 1
ATOM 3985 O O . GLU B 1 175 ? -12.008 -34.219 -21.859 1 95 175 GLU B O 1
ATOM 3990 N N . THR B 1 176 ? -12.992 -35.719 -20.547 1 94.62 176 THR B N 1
ATOM 3991 C CA . THR B 1 176 ? -11.977 -36.75 -20.797 1 94.62 176 THR B CA 1
ATOM 3992 C C . THR B 1 176 ? -11.805 -37 -22.297 1 94.62 176 THR B C 1
ATOM 3994 O O . THR B 1 176 ? -10.68 -37 -22.797 1 94.62 176 THR B O 1
ATOM 3997 N N . ALA B 1 177 ? -12.867 -37.125 -23 1 93.06 177 ALA B N 1
ATOM 3998 C CA . ALA B 1 177 ? -12.836 -37.5 -24.406 1 93.06 177 ALA B CA 1
ATOM 3999 C C . ALA B 1 177 ? -12.141 -36.438 -25.25 1 93.06 177 ALA B C 1
ATOM 4001 O O . ALA B 1 177 ? -11.398 -36.75 -26.172 1 93.06 177 ALA B O 1
ATOM 4002 N N . SER B 1 178 ? -12.375 -35.219 -24.875 1 95.75 178 SER B N 1
ATOM 4003 C CA . SER B 1 178 ? -11.773 -34.125 -25.625 1 95.75 178 SER B CA 1
ATOM 4004 C C . SER B 1 178 ? -10.312 -33.938 -25.234 1 95.75 178 SER B C 1
ATOM 4006 O O . SER B 1 178 ? -9.469 -33.656 -26.094 1 95.75 178 SER B O 1
ATOM 4008 N N . VAL B 1 179 ? -9.992 -34.094 -24.016 1 97.19 179 VAL B N 1
ATOM 4009 C CA . VAL B 1 179 ? -8.656 -33.812 -23.484 1 97.19 179 VAL B CA 1
ATOM 4010 C C . VAL B 1 179 ? -7.668 -34.875 -24 1 97.19 179 VAL B C 1
ATOM 4012 O O . VAL B 1 179 ? -6.527 -34.531 -24.328 1 97.19 179 VAL B O 1
ATOM 4015 N N . ILE B 1 180 ? -8.102 -36.094 -24.125 1 95.88 180 ILE B N 1
ATOM 4016 C CA . ILE B 1 180 ? -7.219 -37.188 -24.5 1 95.88 180 ILE B CA 1
ATOM 4017 C C . ILE B 1 180 ? -6.758 -37 -25.953 1 95.88 180 ILE B C 1
ATOM 4019 O O . ILE B 1 180 ? -5.723 -37.562 -26.344 1 95.88 180 ILE B O 1
ATOM 4023 N N . LYS B 1 181 ? -7.441 -36.219 -26.688 1 95 181 LYS B N 1
ATOM 4024 C CA . LYS B 1 181 ? -7.133 -36.031 -28.094 1 95 181 LYS B CA 1
ATOM 4025 C C . LYS B 1 181 ? -6.211 -34.844 -28.312 1 95 181 LYS B C 1
ATOM 4027 O O . LYS B 1 181 ? -5.746 -34.594 -29.422 1 95 181 LYS B O 1
ATOM 4032 N N . THR B 1 182 ? -5.973 -34.188 -27.328 1 95.75 182 THR B N 1
ATOM 4033 C CA . THR B 1 182 ? -5.184 -32.969 -27.438 1 95.75 182 THR B CA 1
ATOM 4034 C C . THR B 1 182 ? -3.693 -33.281 -27.516 1 95.75 182 THR B C 1
ATOM 4036 O O . THR B 1 182 ? -3.264 -34.375 -27.094 1 95.75 182 THR B O 1
ATOM 4039 N N . LYS B 1 183 ? -2.924 -32.344 -28 1 94.06 183 LYS B N 1
ATOM 4040 C CA . LYS B 1 183 ? -1.471 -32.469 -28.062 1 94.06 183 LYS B CA 1
ATOM 4041 C C . LYS B 1 183 ? -0.86 -32.438 -26.672 1 94.06 183 LYS B C 1
ATOM 4043 O O . LYS B 1 183 ? 0.134 -33.125 -26.406 1 94.06 183 LYS B O 1
ATOM 4048 N N . SER B 1 184 ? -1.511 -31.734 -25.859 1 92.94 184 SER B N 1
ATOM 4049 C CA . SER B 1 184 ? -1.007 -31.609 -24.5 1 92.94 184 SER B CA 1
ATOM 4050 C C . SER B 1 184 ? -1.067 -32.938 -23.75 1 92.94 184 SER B C 1
ATOM 4052 O O . SER B 1 184 ? -0.199 -33.25 -22.938 1 92.94 184 SER B O 1
ATOM 4054 N N . PHE B 1 185 ? -2.027 -33.719 -24.094 1 96.31 185 PHE B N 1
ATOM 4055 C CA . PHE B 1 185 ? -2.145 -35.031 -23.438 1 96.31 185 PHE B CA 1
ATOM 4056 C C . PHE B 1 185 ? -0.978 -35.938 -23.828 1 96.31 185 PHE B C 1
ATOM 4058 O O . PHE B 1 185 ? -0.477 -36.688 -23 1 96.31 185 PHE B O 1
ATOM 4065 N N . LYS B 1 186 ? -0.507 -35.75 -24.984 1 95.25 186 LYS B N 1
ATOM 4066 C CA . LYS B 1 186 ? 0.567 -36.594 -25.516 1 95.25 186 LYS B CA 1
ATOM 4067 C C . LYS B 1 186 ? 1.896 -36.281 -24.828 1 95.25 186 LYS B C 1
ATOM 4069 O O . LYS B 1 186 ? 2.846 -37.031 -24.922 1 95.25 186 LYS B O 1
ATOM 4074 N N . GLN B 1 187 ? 1.896 -35.188 -24.125 1 94.06 187 GLN B N 1
ATOM 4075 C CA . GLN B 1 187 ? 3.145 -34.75 -23.516 1 94.06 187 GLN B CA 1
ATOM 4076 C C . GLN B 1 187 ? 3.123 -34.938 -22 1 94.06 187 GLN B C 1
ATOM 4078 O O . GLN B 1 187 ? 4.102 -34.625 -21.328 1 94.06 187 GLN B O 1
ATOM 4083 N N . VAL B 1 188 ? 2.121 -35.5 -21.516 1 95.56 188 VAL B N 1
ATOM 4084 C CA . VAL B 1 188 ? 1.951 -35.656 -20.078 1 95.56 188 VAL B CA 1
ATOM 4085 C C . VAL B 1 188 ? 2.926 -36.719 -19.562 1 95.56 188 VAL B C 1
ATOM 4087 O O . VAL B 1 188 ? 3.252 -37.656 -20.266 1 95.56 188 VAL B O 1
ATOM 4090 N N . SER B 1 189 ? 3.402 -36.5 -18.406 1 95.62 189 SER B N 1
ATOM 4091 C CA . SER B 1 189 ? 4.305 -37.469 -17.781 1 95.62 189 SER B CA 1
ATOM 4092 C C . SER B 1 189 ? 3.562 -38.719 -17.375 1 95.62 189 SER B C 1
ATOM 4094 O O . SER B 1 189 ? 2.344 -38.719 -17.188 1 95.62 189 SER B O 1
ATOM 4096 N N . LEU B 1 190 ? 4.328 -39.812 -17.266 1 96.06 190 LEU B N 1
ATOM 4097 C CA . LEU B 1 190 ? 3.74 -41.094 -16.859 1 96.06 190 LEU B CA 1
ATOM 4098 C C . LEU B 1 190 ? 3.098 -41 -15.484 1 96.06 190 LEU B C 1
ATOM 4100 O O . LEU B 1 190 ? 2.055 -41.594 -15.234 1 96.06 190 LEU B O 1
ATOM 4104 N N . GLU B 1 191 ? 3.758 -40.219 -14.672 1 95.62 191 GLU B N 1
ATOM 4105 C CA . GLU B 1 191 ? 3.23 -40.031 -13.328 1 95.62 191 GLU B CA 1
ATOM 4106 C C . GLU B 1 191 ? 1.823 -39.438 -13.367 1 95.62 191 GLU B C 1
ATOM 4108 O O . GLU B 1 191 ? 0.935 -39.875 -12.641 1 95.62 191 GLU B O 1
ATOM 4113 N N . ASN B 1 192 ? 1.667 -38.5 -14.211 1 96.5 192 ASN B N 1
ATOM 4114 C CA . ASN B 1 192 ? 0.369 -37.844 -14.281 1 96.5 192 ASN B CA 1
ATOM 4115 C C . ASN B 1 192 ? -0.634 -38.656 -15.086 1 96.5 192 ASN B C 1
ATOM 4117 O O . ASN B 1 192 ? -1.835 -38.625 -14.812 1 96.5 192 ASN B O 1
ATOM 4121 N N . ILE B 1 193 ? -0.158 -39.438 -16.047 1 97.56 193 ILE B N 1
ATOM 4122 C CA . ILE B 1 193 ? -1.031 -40.375 -16.75 1 97.56 193 ILE B CA 1
ATOM 4123 C C . ILE B 1 193 ? -1.634 -41.375 -15.742 1 97.56 193 ILE B C 1
ATOM 4125 O O . ILE B 1 193 ? -2.834 -41.656 -15.789 1 97.56 193 ILE B O 1
ATOM 4129 N N . LEU B 1 194 ? -0.808 -41.812 -14.875 1 96.75 194 LEU B N 1
ATOM 4130 C CA . LEU B 1 194 ? -1.268 -42.719 -13.836 1 96.75 194 LEU B CA 1
ATOM 4131 C C . LEU B 1 194 ? -2.336 -42.094 -12.969 1 96.75 194 LEU B C 1
ATOM 4133 O O . LEU B 1 194 ? -3.336 -42.719 -12.625 1 96.75 194 LEU B O 1
ATOM 4137 N N . LYS B 1 195 ? -2.123 -40.844 -12.68 1 95.75 195 LYS B N 1
ATOM 4138 C CA . LYS B 1 195 ? -3.078 -40.125 -11.852 1 95.75 195 LYS B CA 1
ATOM 4139 C C . LYS B 1 195 ? -4.418 -39.969 -12.57 1 95.75 195 LYS B C 1
ATOM 4141 O O . LYS B 1 195 ? -5.473 -39.969 -11.922 1 95.75 195 LYS B O 1
ATOM 4146 N N . ILE B 1 196 ? -4.379 -39.812 -13.836 1 96.94 196 ILE B N 1
ATOM 4147 C CA . ILE B 1 196 ? -5.586 -39.625 -14.625 1 96.94 196 ILE B CA 1
ATOM 4148 C C . ILE B 1 196 ? -6.328 -40.938 -14.805 1 96.94 196 ILE B C 1
ATOM 4150 O O . ILE B 1 196 ? -7.508 -41.031 -14.461 1 96.94 196 ILE B O 1
ATOM 4154 N N . VAL B 1 197 ? -5.648 -42 -15.227 1 96.06 197 VAL B N 1
ATOM 4155 C CA . VAL B 1 197 ? -6.297 -43.219 -15.664 1 96.06 197 VAL B CA 1
ATOM 4156 C C . VAL B 1 197 ? -6.75 -44.031 -14.445 1 96.06 197 VAL B C 1
ATOM 4158 O O . VAL B 1 197 ? -7.598 -44.906 -14.562 1 96.06 197 VAL B O 1
ATOM 4161 N N . SER B 1 198 ? -6.184 -43.75 -13.305 1 95.38 198 SER B N 1
ATOM 4162 C CA . SER B 1 198 ? -6.562 -44.469 -12.094 1 95.38 198 SER B CA 1
ATOM 4163 C C . SER B 1 198 ? -7.902 -44 -11.555 1 95.38 198 SER B C 1
ATOM 4165 O O . SER B 1 198 ? -8.5 -44.625 -10.688 1 95.38 198 SER B O 1
ATOM 4167 N N . ARG B 1 199 ? -8.328 -42.969 -12.109 1 94.25 199 ARG B N 1
ATOM 4168 C CA . ARG B 1 199 ? -9.547 -42.375 -11.586 1 94.25 199 ARG B CA 1
ATOM 4169 C C . ARG B 1 199 ? -10.789 -43.125 -12.07 1 94.25 199 ARG B C 1
ATOM 4171 O O . ARG B 1 199 ? -10.844 -43.562 -13.219 1 94.25 199 ARG B O 1
ATOM 4178 N N . ASP B 1 200 ? -11.812 -43.125 -11.227 1 93.5 200 ASP B N 1
ATOM 4179 C CA . ASP B 1 200 ? -13.07 -43.781 -11.555 1 93.5 200 ASP B CA 1
ATOM 4180 C C . ASP B 1 200 ? -14.055 -42.812 -12.188 1 93.5 200 ASP B C 1
ATOM 4182 O O . ASP B 1 200 ? -15.07 -43.219 -12.75 1 93.5 200 ASP B O 1
ATOM 4186 N N . SER B 1 201 ? -13.711 -41.625 -12.164 1 92.44 201 SER B N 1
ATOM 4187 C CA . SER B 1 201 ? -14.68 -40.594 -12.516 1 92.44 201 SER B CA 1
ATOM 4188 C C . SER B 1 201 ? -14.523 -40.156 -13.969 1 92.44 201 SER B C 1
ATOM 4190 O O . SER B 1 201 ? -15.266 -39.312 -14.445 1 92.44 201 SER B O 1
ATOM 4192 N N . LEU B 1 202 ? -13.57 -40.812 -14.695 1 94.12 202 LEU B N 1
ATOM 4193 C CA . LEU B 1 202 ? -13.383 -40.438 -16.094 1 94.12 202 LEU B CA 1
ATOM 4194 C C . LEU B 1 202 ? -14.641 -40.719 -16.906 1 94.12 202 LEU B C 1
ATOM 4196 O O . LEU B 1 202 ? -15.242 -41.781 -16.766 1 94.12 202 LEU B O 1
ATOM 4200 N N . ILE B 1 203 ? -15.055 -39.75 -17.703 1 91.19 203 ILE B N 1
ATOM 4201 C CA . ILE B 1 203 ? -16.219 -39.938 -18.562 1 91.19 203 ILE B CA 1
ATOM 4202 C C . ILE B 1 203 ? -15.766 -40.25 -19.984 1 91.19 203 ILE B C 1
ATOM 4204 O O . ILE B 1 203 ? -15.734 -39.375 -20.844 1 91.19 203 ILE B O 1
ATOM 4208 N N . ILE B 1 204 ? -15.547 -41.531 -20.25 1 92.12 204 ILE B N 1
ATOM 4209 C CA . ILE B 1 204 ? -15.055 -41.969 -21.547 1 92.12 204 ILE B CA 1
ATOM 4210 C C . ILE B 1 204 ? -15.258 -43.469 -21.688 1 92.12 204 ILE B C 1
ATOM 4212 O O . ILE B 1 204 ? -15.297 -44.188 -20.703 1 92.12 204 ILE B O 1
ATOM 4216 N N . ARG B 1 205 ? -15.469 -43.875 -22.938 1 89.88 205 ARG B N 1
ATOM 4217 C CA . ARG B 1 205 ? -15.453 -45.312 -23.219 1 89.88 205 ARG B CA 1
ATOM 4218 C C . ARG B 1 205 ? -14.031 -45.875 -23.125 1 89.88 205 ARG B C 1
ATOM 4220 O O . ARG B 1 205 ? -13.078 -45.219 -23.562 1 89.88 205 ARG B O 1
ATOM 4227 N N . GLU B 1 206 ? -13.922 -47.094 -22.656 1 92.75 206 GLU B N 1
ATOM 4228 C CA . GLU B 1 206 ? -12.602 -47.688 -22.453 1 92.75 206 GLU B CA 1
ATOM 4229 C C . GLU B 1 206 ? -11.867 -47.844 -23.781 1 92.75 206 GLU B C 1
ATOM 4231 O O . GLU B 1 206 ? -10.641 -47.75 -23.828 1 92.75 206 GLU B O 1
ATOM 4236 N N . ASP B 1 207 ? -12.68 -48.031 -24.844 1 91.12 207 ASP B N 1
ATOM 4237 C CA . ASP B 1 207 ? -12.07 -48.125 -26.172 1 91.12 207 ASP B CA 1
ATOM 4238 C C . ASP B 1 207 ? -11.367 -46.844 -26.562 1 91.12 207 ASP B C 1
ATOM 4240 O O . ASP B 1 207 ? -10.258 -46.875 -27.094 1 91.12 207 ASP B O 1
ATOM 4244 N N . ASP B 1 208 ? -12.078 -45.812 -26.328 1 92.56 208 ASP B N 1
ATOM 4245 C CA . ASP B 1 208 ? -11.531 -44.5 -26.672 1 92.56 208 ASP B CA 1
ATOM 4246 C C . ASP B 1 208 ? -10.344 -44.156 -25.766 1 92.56 208 ASP B C 1
ATOM 4248 O O . ASP B 1 208 ? -9.375 -43.531 -26.234 1 92.56 208 ASP B O 1
ATOM 4252 N N . LEU B 1 209 ? -10.469 -44.531 -24.531 1 95 209 LEU B N 1
ATOM 4253 C CA . LEU B 1 209 ? -9.367 -44.312 -23.594 1 95 209 LEU B CA 1
ATOM 4254 C C . LEU B 1 209 ? -8.117 -45.062 -24.062 1 95 209 LEU B C 1
ATOM 4256 O O . LEU B 1 209 ? -7.016 -44.5 -24.016 1 95 209 LEU B O 1
ATOM 4260 N N . PHE B 1 210 ? -8.336 -46.281 -24.5 1 95.06 210 PHE B N 1
ATOM 4261 C CA . PHE B 1 210 ? -7.234 -47.094 -24.984 1 95.06 210 PHE B CA 1
ATOM 4262 C C . PHE B 1 210 ? -6.559 -46.438 -26.172 1 95.06 210 PHE B C 1
ATOM 4264 O O . PHE B 1 210 ? -5.328 -46.344 -26.234 1 95.06 210 PHE B O 1
ATOM 4271 N N . ASP B 1 211 ? -7.352 -45.906 -27.062 1 93.94 211 ASP B N 1
ATOM 4272 C CA . ASP B 1 211 ? -6.809 -45.25 -28.234 1 93.94 211 ASP B CA 1
ATOM 4273 C C . ASP B 1 211 ? -5.953 -44.031 -27.844 1 93.94 211 ASP B C 1
ATOM 4275 O O . ASP B 1 211 ? -4.875 -43.844 -28.406 1 93.94 211 ASP B O 1
ATOM 4279 N N . GLY B 1 212 ? -6.484 -43.312 -26.953 1 95.44 212 GLY B N 1
ATOM 4280 C CA . GLY B 1 212 ? -5.754 -42.125 -26.484 1 95.44 212 GLY B CA 1
ATOM 4281 C C . GLY B 1 212 ? -4.434 -42.469 -25.812 1 95.44 212 GLY B C 1
ATOM 4282 O O . GLY B 1 212 ? -3.416 -41.844 -26.062 1 95.44 212 GLY B O 1
ATOM 4283 N N . LEU B 1 213 ? -4.418 -43.531 -24.984 1 96.81 213 LEU B N 1
ATOM 4284 C CA . LEU B 1 213 ? -3.219 -43.969 -24.266 1 96.81 213 LEU B CA 1
ATOM 4285 C C . LEU B 1 213 ? -2.197 -44.562 -25.234 1 96.81 213 LEU B C 1
ATOM 4287 O O . LEU B 1 213 ? -0.99 -44.406 -25.031 1 96.81 213 LEU B O 1
ATOM 4291 N N . LEU B 1 214 ? -2.754 -45.188 -26.203 1 95.44 214 LEU B N 1
ATOM 4292 C CA . LEU B 1 214 ? -1.868 -45.75 -27.234 1 95.44 214 LEU B CA 1
ATOM 4293 C C . LEU B 1 214 ? -1.135 -44.625 -27.953 1 95.44 214 LEU B C 1
ATOM 4295 O O . LEU B 1 214 ? 0.072 -44.719 -28.203 1 95.44 214 LEU B O 1
ATOM 4299 N N . GLU B 1 215 ? -1.864 -43.625 -28.297 1 95.88 215 GLU B N 1
ATOM 4300 C CA . GLU B 1 215 ? -1.257 -42.469 -28.953 1 95.88 215 GLU B CA 1
ATOM 4301 C C . GLU B 1 215 ? -0.218 -41.812 -28.047 1 95.88 215 GLU B C 1
ATOM 4303 O O . GLU B 1 215 ? 0.833 -41.375 -28.531 1 95.88 215 GLU B O 1
ATOM 4308 N N . TRP B 1 216 ? -0.583 -41.656 -26.859 1 97.5 216 TRP B N 1
ATOM 4309 C CA . TRP B 1 216 ? 0.358 -41.094 -25.891 1 97.5 216 TRP B CA 1
ATOM 4310 C C . TRP B 1 216 ? 1.631 -41.938 -25.844 1 97.5 216 TRP B C 1
ATOM 4312 O O . TRP B 1 216 ? 2.738 -41.406 -25.828 1 97.5 216 TRP B O 1
ATOM 4322 N N . ALA B 1 217 ? 1.579 -43.25 -25.781 1 97.19 217 ALA B N 1
ATOM 4323 C CA . ALA B 1 217 ? 2.717 -44.156 -25.703 1 97.19 217 ALA B CA 1
ATOM 4324 C C . ALA B 1 217 ? 3.598 -44.062 -26.938 1 97.19 217 ALA B C 1
ATOM 4326 O O . ALA B 1 217 ? 4.828 -44.062 -26.844 1 97.19 217 ALA B O 1
ATOM 4327 N N . TYR B 1 218 ? 2.93 -43.969 -28.016 1 96.44 218 TYR B N 1
ATOM 4328 C CA . TYR B 1 218 ? 3.682 -43.812 -29.266 1 96.44 218 TYR B CA 1
ATOM 4329 C C . TYR B 1 218 ? 4.441 -42.5 -29.281 1 96.44 218 TYR B C 1
ATOM 4331 O O . TYR B 1 218 ? 5.574 -42.438 -29.766 1 96.44 218 TYR B O 1
ATOM 4339 N N . ALA B 1 219 ? 3.809 -41.438 -28.844 1 96.5 219 ALA B N 1
ATOM 4340 C CA . ALA B 1 219 ? 4.484 -40.156 -28.734 1 96.5 219 ALA B CA 1
ATOM 4341 C C . ALA B 1 219 ? 5.699 -40.25 -27.828 1 96.5 219 ALA B C 1
ATOM 4343 O O . ALA B 1 219 ? 6.746 -39.656 -28.109 1 96.5 219 ALA B O 1
ATOM 4344 N N . LYS B 1 220 ? 5.555 -40.969 -26.75 1 96.25 220 LYS B N 1
ATOM 4345 C CA . LYS B 1 220 ? 6.656 -41.188 -25.812 1 96.25 220 LYS B CA 1
ATOM 4346 C C . LYS B 1 220 ? 7.785 -41.969 -26.469 1 96.25 220 LYS B C 1
ATOM 4348 O O . LYS B 1 220 ? 8.961 -41.688 -26.25 1 96.25 220 LYS B O 1
ATOM 4353 N N . CYS B 1 221 ? 7.422 -42.969 -27.219 1 96.44 221 CYS B N 1
ATOM 4354 C CA . CYS B 1 221 ? 8.414 -43.719 -27.953 1 96.44 221 CYS B CA 1
ATOM 4355 C C . CYS B 1 221 ? 9.203 -42.844 -28.906 1 96.44 221 CYS B C 1
ATOM 4357 O O . CYS B 1 221 ? 10.43 -42.938 -29 1 96.44 221 CYS B O 1
ATOM 4359 N N . GLN B 1 222 ? 8.477 -41.938 -29.5 1 95.81 222 GLN B N 1
ATOM 4360 C CA . GLN B 1 222 ? 9.109 -41 -30.422 1 95.81 222 GLN B CA 1
ATOM 4361 C C . GLN B 1 222 ? 10.086 -40.094 -29.719 1 95.81 222 GLN B C 1
ATOM 4363 O O . GLN B 1 222 ? 11.195 -39.844 -30.203 1 95.81 222 GLN B O 1
ATOM 4368 N N . THR B 1 223 ? 9.68 -39.656 -28.641 1 94.44 223 THR B N 1
ATOM 4369 C CA . THR B 1 223 ? 10.516 -38.719 -27.859 1 94.44 223 THR B CA 1
ATOM 4370 C C . THR B 1 223 ? 11.781 -39.438 -27.375 1 94.44 223 THR B C 1
ATOM 4372 O O . THR B 1 223 ? 12.844 -38.812 -27.281 1 94.44 223 THR B O 1
ATOM 4375 N N . LEU B 1 224 ? 11.672 -40.781 -27.125 1 94.69 224 LEU B N 1
ATOM 4376 C CA . LEU B 1 224 ? 12.797 -41.562 -26.625 1 94.69 224 LEU B CA 1
ATOM 4377 C C . LEU B 1 224 ? 13.531 -42.25 -27.75 1 94.69 224 LEU B C 1
ATOM 4379 O O . LEU B 1 224 ? 14.406 -43.094 -27.516 1 94.69 224 LEU B O 1
ATOM 4383 N N . SER B 1 225 ? 13.188 -42 -28.969 1 95.12 225 SER B N 1
ATOM 4384 C CA . SER B 1 225 ? 13.812 -42.562 -30.172 1 95.12 225 SER B CA 1
ATOM 4385 C C . SER B 1 225 ? 13.711 -44.094 -30.172 1 95.12 225 SER B C 1
ATOM 4387 O O . SER B 1 225 ? 14.695 -44.781 -30.438 1 95.12 225 SER B O 1
ATOM 4389 N N . GLN B 1 226 ? 12.625 -44.531 -29.734 1 95.44 226 GLN B N 1
ATOM 4390 C CA . GLN B 1 226 ? 12.305 -45.938 -29.781 1 95.44 226 GLN B CA 1
ATOM 4391 C C . GLN B 1 226 ? 11.281 -46.25 -30.875 1 95.44 226 GLN B C 1
ATOM 4393 O O . GLN B 1 226 ? 10.469 -45.375 -31.219 1 95.44 226 GLN B O 1
ATOM 4398 N N . PRO B 1 227 ? 11.297 -47.438 -31.453 1 95.88 227 PRO B N 1
ATOM 4399 C CA . PRO B 1 227 ? 10.297 -47.75 -32.469 1 95.88 227 PRO B CA 1
ATOM 4400 C C . PRO B 1 227 ? 8.875 -47.75 -31.922 1 95.88 227 PRO B C 1
ATOM 4402 O O . PRO B 1 227 ? 8.648 -48.219 -30.781 1 95.88 227 PRO B O 1
ATOM 4405 N N . LYS B 1 228 ? 8.078 -47.312 -32.75 1 94.38 228 LYS B N 1
ATOM 4406 C CA . LYS B 1 228 ? 6.664 -47.281 -32.406 1 94.38 228 LYS B CA 1
ATOM 4407 C C . LYS B 1 228 ? 6.023 -48.656 -32.562 1 94.38 228 LYS B C 1
ATOM 4409 O O . LYS B 1 228 ? 5.316 -48.906 -33.562 1 94.38 228 LYS B O 1
ATOM 4414 N N . THR B 1 229 ? 6.227 -49.469 -31.656 1 94.31 229 THR B N 1
ATOM 4415 C CA . THR B 1 229 ? 5.633 -50.812 -31.656 1 94.31 229 THR B CA 1
ATOM 4416 C C . THR B 1 229 ? 4.703 -50.969 -30.453 1 94.31 229 THR B C 1
ATOM 4418 O O . THR B 1 229 ? 4.859 -50.312 -29.438 1 94.31 229 THR B O 1
ATOM 4421 N N . PRO B 1 230 ? 3.773 -51.812 -30.641 1 93.19 230 PRO B N 1
ATOM 4422 C CA . PRO B 1 230 ? 2.857 -52.031 -29.516 1 93.19 230 PRO B CA 1
ATOM 4423 C C . PRO B 1 230 ? 3.572 -52.562 -28.266 1 93.19 230 PRO B C 1
ATOM 4425 O O . PRO B 1 230 ? 3.172 -52.219 -27.141 1 93.19 230 PRO B O 1
ATOM 4428 N N . GLN B 1 231 ? 4.559 -53.312 -28.453 1 93.25 231 GLN B N 1
ATOM 4429 C CA . GLN B 1 231 ? 5.324 -53.812 -27.312 1 93.25 231 GLN B CA 1
ATOM 4430 C C . GLN B 1 231 ? 6.004 -52.688 -26.562 1 93.25 231 GLN B C 1
ATOM 4432 O O . GLN B 1 231 ? 5.988 -52.625 -25.328 1 93.25 231 GLN B O 1
ATOM 4437 N N . ASN B 1 232 ? 6.566 -51.844 -27.344 1 96.06 232 ASN B N 1
ATOM 4438 C CA . ASN B 1 232 ? 7.195 -50.688 -26.734 1 96.06 232 ASN B CA 1
ATOM 4439 C C . ASN B 1 232 ? 6.168 -49.75 -26.078 1 96.06 232 ASN B C 1
ATOM 4441 O O . ASN B 1 232 ? 6.441 -49.156 -25.047 1 96.06 232 ASN B O 1
ATOM 4445 N N . ALA B 1 233 ? 5.074 -49.656 -26.75 1 96.31 233 ALA B N 1
ATOM 4446 C CA . ALA B 1 233 ? 3.998 -48.812 -26.203 1 96.31 233 ALA B CA 1
ATOM 4447 C C . ALA B 1 233 ? 3.561 -49.344 -24.828 1 96.31 233 ALA B C 1
ATOM 4449 O O . ALA B 1 233 ? 3.33 -48.562 -23.906 1 96.31 233 ALA B O 1
ATOM 4450 N N . ARG B 1 234 ? 3.371 -50.625 -24.734 1 95.44 234 ARG B N 1
ATOM 4451 C CA . ARG B 1 234 ? 3.027 -51.219 -23.438 1 95.44 234 ARG B CA 1
ATOM 4452 C C . ARG B 1 234 ? 4.09 -50.938 -22.391 1 95.44 234 ARG B C 1
ATOM 4454 O O . ARG B 1 234 ? 3.766 -50.625 -21.234 1 95.44 234 ARG B O 1
ATOM 4461 N N . LYS B 1 235 ? 5.293 -51.062 -22.812 1 96.06 235 LYS B N 1
ATOM 4462 C CA . LYS B 1 235 ? 6.402 -50.75 -21.922 1 96.06 235 LYS B CA 1
ATOM 4463 C C . LYS B 1 235 ? 6.352 -49.312 -21.422 1 96.06 235 LYS B C 1
ATOM 4465 O O . LYS B 1 235 ? 6.617 -49.062 -20.25 1 96.06 235 LYS B O 1
ATOM 4470 N N . MET B 1 236 ? 6.07 -48.406 -22.344 1 96.69 236 MET B N 1
ATOM 4471 C CA . MET B 1 236 ? 5.992 -47 -22 1 96.69 236 MET B CA 1
ATOM 4472 C C . MET B 1 236 ? 4.875 -46.75 -20.984 1 96.69 236 MET B C 1
ATOM 4474 O O . MET B 1 236 ? 5.02 -45.906 -20.094 1 96.69 236 MET B O 1
ATOM 4478 N N . LEU B 1 237 ? 3.76 -47.406 -21.109 1 96.5 237 LEU B N 1
ATOM 4479 C CA . LEU B 1 237 ? 2.609 -47.25 -20.234 1 96.5 237 LEU B CA 1
ATOM 4480 C C . LEU B 1 237 ? 2.873 -47.844 -18.859 1 96.5 237 LEU B C 1
ATOM 4482 O O . LEU B 1 237 ? 2.33 -47.375 -17.859 1 96.5 237 LEU B O 1
ATOM 4486 N N . GLY B 1 238 ? 3.633 -48.875 -18.812 1 94.75 238 GLY B N 1
ATOM 4487 C CA . GLY B 1 238 ? 3.967 -49.5 -17.547 1 94.75 238 GLY B CA 1
ATOM 4488 C C . GLY B 1 238 ? 2.748 -49.875 -16.719 1 94.75 238 GLY B C 1
ATOM 4489 O O . GLY B 1 238 ? 1.839 -50.531 -17.203 1 94.75 238 GLY B O 1
ATOM 4490 N N . GLU B 1 239 ? 2.693 -49.344 -15.492 1 95.5 239 GLU B N 1
ATOM 4491 C CA . GLU B 1 239 ? 1.608 -49.656 -14.562 1 95.5 239 GLU B CA 1
ATOM 4492 C C . GLU B 1 239 ? 0.289 -49.031 -15.047 1 95.5 239 GLU B C 1
ATOM 4494 O O . GLU B 1 239 ? -0.785 -49.562 -14.711 1 95.5 239 GLU B O 1
ATOM 4499 N N . ALA B 1 240 ? 0.382 -48.062 -15.828 1 96.56 240 ALA B N 1
ATOM 4500 C CA . ALA B 1 240 ? -0.818 -47.375 -16.297 1 96.56 240 ALA B CA 1
ATOM 4501 C C . ALA B 1 240 ? -1.656 -48.281 -17.188 1 96.56 240 ALA B C 1
ATOM 4503 O O . ALA B 1 240 ? -2.877 -48.125 -17.281 1 96.56 240 ALA B O 1
ATOM 4504 N N . PHE B 1 241 ? -1.002 -49.25 -17.828 1 96.25 241 PHE B N 1
ATOM 4505 C CA . PHE B 1 241 ? -1.661 -50.188 -18.719 1 96.25 241 PHE B CA 1
ATOM 4506 C C . PHE B 1 241 ? -2.723 -50.969 -17.984 1 96.25 241 PHE B C 1
ATOM 4508 O O . PHE B 1 241 ? -3.771 -51.312 -18.547 1 96.25 241 PHE B O 1
ATOM 4515 N N . TYR B 1 242 ? -2.508 -51.156 -16.766 1 95.31 242 TYR B N 1
ATOM 4516 C CA . TYR B 1 242 ? -3.367 -52.031 -15.984 1 95.31 242 TYR B CA 1
ATOM 4517 C C . TYR B 1 242 ? -4.598 -51.281 -15.477 1 95.31 242 TYR B C 1
ATOM 4519 O O . TYR B 1 242 ? -5.52 -51.906 -14.938 1 95.31 242 TYR B O 1
ATOM 4527 N N . TYR B 1 243 ? -4.617 -50.031 -15.719 1 95.62 243 TYR B N 1
ATOM 4528 C CA . TYR B 1 243 ? -5.785 -49.281 -15.32 1 95.62 243 TYR B CA 1
ATOM 4529 C C . TYR B 1 243 ? -6.789 -49.156 -16.453 1 95.62 243 TYR B C 1
ATOM 4531 O O . TYR B 1 243 ? -7.898 -48.656 -16.266 1 95.62 243 TYR B O 1
ATOM 4539 N N . ILE B 1 244 ? -6.367 -49.625 -17.609 1 95.19 244 ILE B N 1
ATOM 4540 C CA . ILE B 1 244 ? -7.352 -49.75 -18.672 1 95.19 244 ILE B CA 1
ATOM 4541 C C . ILE B 1 244 ? -8.305 -50.906 -18.359 1 95.19 244 ILE B C 1
ATOM 4543 O O . ILE B 1 244 ? -7.871 -52 -18.047 1 95.19 244 ILE B O 1
ATOM 4547 N N . ARG B 1 245 ? -9.5 -50.625 -18.438 1 94.56 245 ARG B N 1
ATOM 4548 C CA . ARG B 1 245 ? -10.492 -51.656 -18.078 1 94.56 245 ARG B CA 1
ATOM 4549 C C . ARG B 1 245 ? -10.984 -52.375 -19.312 1 94.56 245 ARG B C 1
ATOM 4551 O O . ARG B 1 245 ? -12.133 -52.219 -19.734 1 94.56 245 ARG B O 1
ATOM 4558 N N . PHE B 1 246 ? -10.227 -53.281 -19.766 1 94.38 246 PHE B N 1
ATOM 4559 C CA . PHE B 1 246 ? -10.492 -54.062 -20.984 1 94.38 246 PHE B CA 1
ATOM 4560 C C . PHE B 1 246 ? -11.797 -54.812 -20.875 1 94.38 246 PHE B C 1
ATOM 4562 O O . PHE B 1 246 ? -12.578 -54.875 -21.828 1 94.38 246 PHE B O 1
ATOM 4569 N N . PRO B 1 247 ? -12.008 -55.375 -19.656 1 92.81 247 PRO B N 1
ATOM 4570 C CA . PRO B 1 247 ? -13.242 -56.156 -19.5 1 92.81 247 PRO B CA 1
ATOM 4571 C C . PRO B 1 247 ? -14.5 -55.312 -19.703 1 92.81 247 PRO B C 1
ATOM 4573 O O . PRO B 1 247 ? -15.578 -55.844 -19.953 1 92.81 247 PRO B O 1
ATOM 4576 N N . MET B 1 248 ? -14.336 -54.031 -19.516 1 91.75 248 MET B N 1
ATOM 4577 C CA . MET B 1 248 ? -15.484 -53.156 -19.625 1 91.75 248 MET B CA 1
ATOM 4578 C C . MET B 1 248 ? -15.648 -52.625 -21.047 1 91.75 248 MET B C 1
ATOM 4580 O O . MET B 1 248 ? -16.578 -51.875 -21.344 1 91.75 248 MET B O 1
ATOM 4584 N N . MET B 1 249 ? -14.883 -53.125 -21.953 1 91.75 249 MET B N 1
ATOM 4585 C CA . MET B 1 249 ? -14.992 -52.75 -23.359 1 91.75 249 MET B CA 1
ATOM 4586 C C . MET B 1 249 ? -16.078 -53.594 -24.062 1 91.75 249 MET B C 1
ATOM 4588 O O . MET B 1 249 ? -16.5 -54.625 -23.547 1 91.75 249 MET B O 1
ATOM 4592 N N . ASN B 1 250 ? -16.453 -53 -25.219 1 89.56 250 ASN B N 1
ATOM 4593 C CA . ASN B 1 250 ? -17.312 -53.781 -26.094 1 89.56 250 ASN 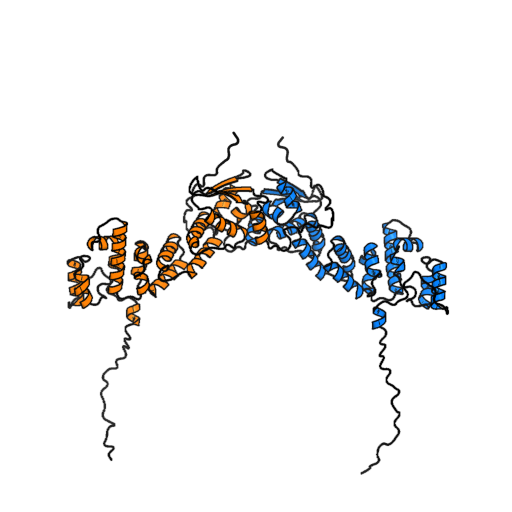B CA 1
ATOM 4594 C C . ASN B 1 250 ? -16.562 -55.031 -26.625 1 89.56 250 ASN B C 1
ATOM 4596 O O . ASN B 1 250 ? -15.523 -54.875 -27.266 1 89.56 250 ASN B O 1
ATOM 4600 N N . PRO B 1 251 ? -17.172 -56.219 -26.391 1 91.12 251 PRO B N 1
ATOM 4601 C CA . PRO B 1 251 ? -16.469 -57.438 -26.766 1 91.12 251 PRO B CA 1
ATOM 4602 C C . PRO B 1 251 ? -16.172 -57.5 -28.266 1 91.12 251 PRO B C 1
ATOM 4604 O O . PRO B 1 251 ? -15.109 -57.969 -28.672 1 91.12 251 PRO B O 1
ATOM 4607 N N . GLN B 1 252 ? -17.078 -57.031 -29.047 1 91.38 252 GLN B N 1
ATOM 4608 C CA . GLN B 1 252 ? -16.875 -57.062 -30.5 1 91.38 252 GLN B CA 1
ATOM 4609 C C . GLN B 1 252 ? -15.734 -56.156 -30.906 1 91.38 252 GLN B C 1
ATOM 4611 O O . GLN B 1 252 ? -14.906 -56.531 -31.734 1 91.38 252 GLN B O 1
ATOM 4616 N N . ASN B 1 253 ? -15.781 -55.031 -30.328 1 88.88 253 ASN B N 1
ATOM 4617 C CA . ASN B 1 253 ? -14.727 -54.062 -30.625 1 88.88 253 ASN B CA 1
ATOM 4618 C C . ASN B 1 253 ? -13.367 -54.562 -30.141 1 88.88 253 ASN B C 1
ATOM 4620 O O . ASN B 1 253 ? -12.359 -54.406 -30.844 1 88.88 253 ASN B O 1
ATOM 4624 N N . PHE B 1 254 ? -13.359 -55.125 -28.953 1 92.25 254 PHE B N 1
ATOM 4625 C CA . PHE B 1 254 ? -12.133 -55.688 -28.406 1 92.25 254 PHE B CA 1
ATOM 4626 C C . PHE B 1 254 ? -11.562 -56.75 -29.344 1 92.25 254 PHE B C 1
ATOM 4628 O O . PHE B 1 254 ? -10.367 -56.75 -29.656 1 92.25 254 PHE B O 1
ATOM 4635 N N . THR B 1 255 ? -12.367 -57.594 -29.844 1 90.12 255 THR B N 1
ATOM 4636 C CA . THR B 1 255 ? -11.961 -58.719 -30.688 1 90.12 255 THR B CA 1
ATOM 4637 C C . THR B 1 255 ? -11.43 -58.219 -32.031 1 90.12 255 THR B C 1
ATOM 4639 O O . THR B 1 255 ? -10.422 -58.719 -32.531 1 90.12 255 THR B O 1
ATOM 4642 N N . ASN B 1 256 ? -12.047 -57.219 -32.562 1 88.5 256 ASN B N 1
ATOM 4643 C CA . ASN B 1 256 ? -11.75 -56.781 -33.906 1 88.5 256 ASN B CA 1
ATOM 4644 C C . ASN B 1 256 ? -10.562 -55.812 -33.938 1 88.5 256 ASN B C 1
ATOM 4646 O O . ASN B 1 256 ? -9.797 -55.781 -34.906 1 88.5 256 ASN B O 1
ATOM 4650 N N . LYS B 1 257 ? -10.414 -55.125 -32.938 1 85.69 257 LYS B N 1
ATOM 4651 C CA . LYS B 1 257 ? -9.445 -54.031 -33 1 85.69 257 LYS B CA 1
ATOM 4652 C C . LYS B 1 257 ? -8.32 -54.25 -32 1 85.69 257 LYS B C 1
ATOM 4654 O O . LYS B 1 257 ? -7.145 -54.281 -32.375 1 85.69 257 LYS B O 1
ATOM 4659 N N . ILE B 1 258 ? -8.586 -54.531 -30.797 1 86.69 258 ILE B N 1
ATOM 4660 C CA . ILE B 1 258 ? -7.625 -54.469 -29.703 1 86.69 258 ILE B CA 1
ATOM 4661 C C . ILE B 1 258 ? -6.887 -55.812 -29.609 1 86.69 258 ILE B C 1
ATOM 4663 O O . ILE B 1 258 ? -5.68 -55.844 -29.344 1 86.69 258 ILE B O 1
ATOM 4667 N N . ALA B 1 259 ? -7.605 -56.875 -29.844 1 86.69 259 ALA B N 1
ATOM 4668 C CA . ALA B 1 259 ? -7.016 -58.188 -29.719 1 86.69 259 ALA B CA 1
ATOM 4669 C C . ALA B 1 259 ? -5.898 -58.406 -30.734 1 86.69 259 ALA B C 1
ATOM 4671 O O . ALA B 1 259 ? -4.992 -59.188 -30.516 1 86.69 259 ALA B O 1
ATOM 4672 N N . ASN B 1 260 ? -5.965 -57.594 -31.75 1 85.19 260 ASN B N 1
ATOM 4673 C CA . ASN B 1 260 ? -4.988 -57.781 -32.812 1 85.19 260 ASN B CA 1
ATOM 4674 C C . ASN B 1 260 ? -3.732 -56.938 -32.594 1 85.19 260 ASN B C 1
ATOM 4676 O O . ASN B 1 260 ? -2.738 -57.094 -33.312 1 85.19 260 ASN B O 1
ATOM 4680 N N . ILE B 1 261 ? -3.902 -56.125 -31.609 1 85.06 261 ILE B N 1
ATOM 4681 C CA . ILE B 1 261 ? -2.744 -55.312 -31.281 1 85.06 261 ILE B CA 1
ATOM 4682 C C . ILE B 1 261 ? -1.841 -56.062 -30.297 1 85.06 261 ILE B C 1
ATOM 4684 O O . ILE B 1 261 ? -2.316 -56.625 -29.312 1 85.06 261 ILE B O 1
ATOM 4688 N N . SER B 1 262 ? -0.654 -56.188 -30.516 1 86 262 SER B N 1
ATOM 4689 C CA . SER B 1 262 ? 0.308 -56.969 -29.75 1 86 262 SER B CA 1
ATOM 4690 C C . SER B 1 262 ? 0.688 -56.281 -28.453 1 86 262 SER B C 1
ATO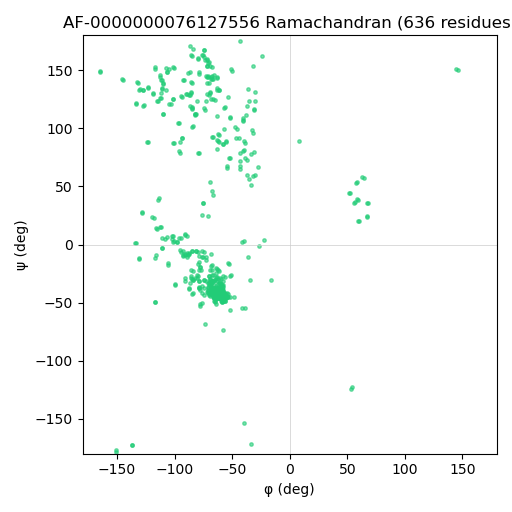M 4692 O O . SER B 1 262 ? 1.85 -56.312 -28.047 1 86 262 SER B O 1
ATOM 4694 N N . MET B 1 263 ? -0.234 -55.625 -27.844 1 91.5 263 MET B N 1
ATOM 4695 C CA . MET B 1 263 ? 0.024 -55.031 -26.547 1 91.5 263 MET B CA 1
ATOM 4696 C C . MET B 1 263 ? -0.335 -55.969 -25.422 1 91.5 263 MET B C 1
ATOM 4698 O O . MET B 1 263 ? 0.263 -55.938 -24.344 1 91.5 263 MET B O 1
ATOM 4702 N N . LEU B 1 264 ? -1.27 -56.75 -25.75 1 93.06 264 LEU B N 1
ATOM 4703 C CA . LEU B 1 264 ? -1.682 -57.781 -24.797 1 93.06 264 LEU B CA 1
ATOM 4704 C C . LEU B 1 264 ? -0.932 -59.094 -25.047 1 93.06 264 LEU B C 1
ATOM 4706 O O . LEU B 1 264 ? -0.696 -59.469 -26.188 1 93.06 264 LEU B O 1
ATOM 4710 N N . THR B 1 265 ? -0.591 -59.719 -24 1 91.69 265 THR B N 1
ATOM 4711 C CA . THR B 1 265 ? -0.012 -61.062 -24.141 1 91.69 265 THR B CA 1
ATOM 4712 C C . THR B 1 265 ? -1.078 -62.062 -24.547 1 91.69 265 THR B C 1
ATOM 4714 O O . THR B 1 265 ? -2.273 -61.812 -24.375 1 91.69 265 THR B O 1
ATOM 4717 N N . ASP B 1 266 ? -0.601 -63.125 -25.078 1 91.75 266 ASP B N 1
ATOM 4718 C CA . ASP B 1 266 ? -1.533 -64.188 -25.484 1 91.75 266 ASP B CA 1
ATOM 4719 C C . ASP B 1 266 ? -2.354 -64.688 -24.312 1 91.75 266 ASP B C 1
ATOM 4721 O O . ASP B 1 266 ? -3.555 -64.938 -24.438 1 91.75 266 ASP B O 1
ATOM 4725 N N . SER B 1 267 ? -1.686 -64.812 -23.203 1 93.19 267 SER B N 1
ATOM 4726 C CA . SER B 1 267 ? -2.387 -65.25 -22 1 93.19 267 SER B CA 1
ATOM 4727 C C . SER B 1 267 ? -3.469 -64.25 -21.594 1 93.19 267 SER B C 1
ATOM 4729 O O . SER B 1 267 ? -4.578 -64.688 -21.219 1 93.19 267 SER B O 1
ATOM 4731 N N . GLU B 1 268 ? -3.154 -63.031 -21.688 1 93.38 268 GLU B N 1
ATOM 4732 C CA . GLU B 1 268 ? -4.113 -62 -21.328 1 93.38 268 GLU B CA 1
ATOM 4733 C C . GLU B 1 268 ? -5.301 -61.969 -22.297 1 93.38 268 GLU B C 1
ATOM 4735 O O . GLU B 1 268 ? -6.445 -61.812 -21.875 1 93.38 268 GLU B O 1
ATOM 4740 N N . LYS B 1 269 ? -5.062 -62.125 -23.594 1 93.06 269 LYS B N 1
ATOM 4741 C CA . LYS B 1 269 ? -6.125 -62.188 -24.594 1 93.06 269 LYS B CA 1
ATOM 4742 C C . LYS B 1 269 ? -7.094 -63.312 -24.297 1 93.06 269 LYS B C 1
ATOM 4744 O O . LYS B 1 269 ? -8.312 -63.125 -24.312 1 93.06 269 LYS B O 1
ATOM 4749 N N . ILE B 1 270 ? -6.477 -64.438 -24.047 1 92.31 270 ILE B N 1
ATOM 4750 C CA . ILE B 1 270 ? -7.277 -65.625 -23.781 1 92.31 270 ILE B CA 1
ATOM 4751 C C . ILE B 1 270 ? -8.156 -65.375 -22.547 1 92.31 270 ILE B C 1
ATOM 4753 O O . ILE B 1 270 ? -9.359 -65.688 -22.578 1 92.31 270 ILE B O 1
ATOM 4757 N N . ASP B 1 271 ? -7.555 -64.875 -21.562 1 93.69 271 ASP B N 1
ATOM 4758 C CA . ASP B 1 271 ? -8.289 -64.625 -20.328 1 93.69 271 ASP B CA 1
ATOM 4759 C C . ASP B 1 271 ? -9.43 -63.625 -20.562 1 93.69 271 ASP B C 1
ATOM 4761 O O . ASP B 1 271 ? -10.516 -63.781 -19.984 1 93.69 271 ASP B O 1
ATOM 4765 N N . LEU B 1 272 ? -9.211 -62.688 -21.344 1 94 272 LEU B N 1
ATOM 4766 C CA . LEU B 1 272 ? -10.234 -61.688 -21.625 1 94 272 LEU B CA 1
ATOM 4767 C C . LEU B 1 272 ? -11.359 -62.281 -22.469 1 94 272 LEU B C 1
ATOM 4769 O O . LEU B 1 272 ? -12.531 -62 -22.25 1 94 272 LEU B O 1
ATOM 4773 N N . PHE B 1 273 ? -11 -63.125 -23.422 1 92.94 273 PHE B N 1
ATOM 4774 C CA . PHE B 1 273 ? -12.023 -63.812 -24.203 1 92.94 273 PHE B CA 1
ATOM 4775 C C . PHE B 1 273 ? -12.875 -64.688 -23.297 1 92.94 273 PHE B C 1
ATOM 4777 O O . PHE B 1 273 ? -14.094 -64.75 -23.453 1 92.94 273 PHE B O 1
ATOM 4784 N N . ARG B 1 274 ? -12.133 -65.375 -22.422 1 93.94 274 ARG B N 1
ATOM 4785 C CA . ARG B 1 274 ? -12.867 -66.188 -21.453 1 93.94 274 ARG B CA 1
ATOM 4786 C C . ARG B 1 274 ? -13.805 -65.375 -20.609 1 93.94 274 ARG B C 1
ATOM 4788 O O . ARG B 1 274 ? -14.906 -65.812 -20.266 1 93.94 274 ARG B O 1
ATOM 4795 N N . TYR B 1 275 ? -13.406 -64.25 -20.297 1 93.62 275 TYR B N 1
ATOM 4796 C CA . TYR B 1 275 ? -14.219 -63.312 -19.5 1 93.62 275 TYR B CA 1
ATOM 4797 C C . TYR B 1 275 ? -15.461 -62.875 -20.266 1 93.62 275 TYR B C 1
ATOM 4799 O O . TYR B 1 275 ? -16.562 -62.844 -19.719 1 93.62 275 TYR B O 1
ATOM 4807 N N . PHE B 1 276 ? -15.312 -62.594 -21.547 1 92 276 PHE B N 1
ATOM 4808 C CA . PHE B 1 276 ? -16.391 -62.062 -22.359 1 92 276 PHE B CA 1
ATOM 4809 C C . PHE B 1 276 ? -17.391 -63.156 -22.719 1 92 276 PHE B C 1
ATOM 4811 O O . PHE B 1 276 ? -18.594 -62.938 -22.703 1 92 276 PHE B O 1
ATOM 4818 N N . TYR B 1 277 ? -16.797 -64.25 -23.031 1 89.12 277 TYR B N 1
ATOM 4819 C CA . TYR B 1 277 ? -17.641 -65.25 -23.703 1 89.12 277 TYR B CA 1
ATOM 4820 C C . TYR B 1 277 ? -17.75 -66.5 -22.875 1 89.12 277 TYR B C 1
ATOM 4822 O O . TYR B 1 277 ? -18.562 -67.375 -23.172 1 89.12 277 TYR B O 1
ATOM 4830 N N . GLY B 1 278 ? -16.938 -66.625 -21.844 1 88.38 278 GLY B N 1
ATOM 4831 C CA . GLY B 1 278 ? -16.969 -67.812 -21.016 1 88.38 278 GLY B CA 1
ATOM 4832 C C . GLY B 1 278 ? -18.031 -67.75 -19.938 1 88.38 278 GLY B C 1
ATOM 4833 O O . GLY B 1 278 ? -18.609 -66.688 -19.656 1 88.38 278 GLY B O 1
ATOM 4834 N N . SER B 1 279 ? -18.25 -68.938 -19.312 1 87.62 279 SER B N 1
ATOM 4835 C CA . SER B 1 279 ? -19.234 -69.062 -18.25 1 87.62 279 SER B CA 1
ATOM 4836 C C . SER B 1 279 ? -18.656 -68.688 -16.891 1 87.62 279 SER B C 1
ATOM 4838 O O . SER B 1 279 ? -19.359 -68.188 -16.031 1 87.62 279 SER B O 1
ATOM 4840 N N . GLU B 1 280 ? -17.359 -68.875 -16.781 1 87.75 280 GLU B N 1
ATOM 4841 C CA . GLU B 1 280 ? -16.672 -68.562 -15.547 1 87.75 280 GLU B CA 1
ATOM 4842 C C . GLU B 1 280 ? -15.75 -67.375 -15.758 1 87.75 280 GLU B C 1
ATOM 4844 O O . GLU B 1 280 ? -15.023 -67.312 -16.75 1 87.75 280 GLU B O 1
ATOM 4849 N N . LYS B 1 281 ? -15.859 -66.5 -14.93 1 88 281 LYS B N 1
ATOM 4850 C CA . LYS B 1 281 ? -15.016 -65.25 -15.031 1 88 281 LYS B CA 1
ATOM 4851 C C . LYS B 1 281 ? -13.656 -65.5 -14.383 1 88 281 LYS B C 1
ATOM 4853 O O . LYS B 1 281 ? -13.578 -65.812 -13.188 1 88 281 LYS B O 1
ATOM 4858 N N . PRO B 1 282 ? -12.672 -65.375 -15.211 1 90.75 282 PRO B N 1
ATOM 4859 C CA . PRO B 1 282 ? -11.328 -65.562 -14.648 1 90.75 282 PRO B CA 1
ATOM 4860 C C . PRO B 1 282 ? -10.859 -64.375 -13.828 1 90.75 282 PRO B C 1
ATOM 4862 O O . PRO B 1 282 ? -11.469 -63.312 -13.898 1 90.75 282 PRO B O 1
ATOM 4865 N N . ASN B 1 283 ? -9.828 -64.688 -13.031 1 90.56 283 ASN B N 1
ATOM 4866 C CA . ASN B 1 283 ? -9.148 -63.625 -12.367 1 90.56 283 ASN B CA 1
ATOM 4867 C C . ASN B 1 283 ? -8.273 -62.812 -13.336 1 90.56 283 ASN B C 1
ATOM 4869 O O . ASN B 1 283 ? -7.418 -63.375 -14.008 1 90.56 283 ASN B O 1
ATOM 4873 N N . LEU B 1 284 ? -8.57 -61.594 -13.539 1 91.56 284 LEU B N 1
ATOM 4874 C CA . LEU B 1 284 ? -7.859 -60.75 -14.484 1 91.56 284 LEU B CA 1
ATOM 4875 C C . LEU B 1 284 ? -6.977 -59.75 -13.75 1 91.56 284 LEU B C 1
ATOM 4877 O O . LEU B 1 284 ? -7.293 -59.344 -12.633 1 91.56 284 LEU B O 1
ATOM 4881 N N . PRO B 1 285 ? -5.863 -59.375 -14.328 1 92.94 285 PRO B N 1
ATOM 4882 C CA . PRO B 1 285 ? -5.051 -58.312 -13.766 1 92.94 285 PRO B CA 1
ATOM 4883 C C . PRO B 1 285 ? -5.648 -56.906 -14.031 1 92.94 285 PRO B C 1
ATOM 4885 O O . PRO B 1 285 ? -5.148 -55.906 -13.516 1 92.94 285 PRO B O 1
ATOM 4888 N N . PHE B 1 286 ? -6.672 -56.906 -14.789 1 94.88 286 PHE B N 1
ATOM 4889 C CA . PHE B 1 286 ? -7.34 -55.656 -15.156 1 94.88 286 PHE B CA 1
ATOM 4890 C C . PHE B 1 286 ? -8.602 -55.469 -14.32 1 94.88 286 PHE B C 1
ATOM 4892 O O . PHE B 1 286 ? -9.219 -56.438 -13.875 1 94.88 286 PHE B O 1
ATOM 4899 N N . LEU B 1 287 ? -8.938 -54.219 -14.156 1 91.94 287 LEU B N 1
ATOM 4900 C CA . LEU B 1 287 ? -10.156 -53.906 -13.422 1 91.94 287 LEU B CA 1
ATOM 4901 C C . LEU B 1 287 ? -11.398 -54.25 -14.227 1 91.94 287 LEU B C 1
ATOM 4903 O O . LEU B 1 287 ? -11.43 -54.062 -15.445 1 91.94 287 LEU B O 1
ATOM 4907 N N . ASP B 1 288 ? -12.375 -54.812 -13.547 1 90.12 288 ASP B N 1
ATOM 4908 C CA . ASP B 1 288 ? -13.578 -55.25 -14.234 1 90.12 288 ASP B CA 1
ATOM 4909 C C . ASP B 1 288 ? -14.812 -54.5 -13.727 1 90.12 288 ASP B C 1
ATOM 4911 O O . ASP B 1 288 ? -15.93 -55.031 -13.797 1 90.12 288 ASP B O 1
ATOM 4915 N N . ARG B 1 289 ? -14.625 -53.375 -13.172 1 89.44 289 ARG B N 1
ATOM 4916 C CA . ARG B 1 289 ? -15.727 -52.531 -12.766 1 89.44 289 ARG B CA 1
ATOM 4917 C C . ARG B 1 289 ? -15.812 -51.281 -13.656 1 89.44 289 ARG B C 1
ATOM 4919 O O . ARG B 1 289 ? -14.781 -50.719 -14.039 1 89.44 289 ARG B O 1
ATOM 4926 N N . PRO B 1 290 ? -17 -50.938 -14.016 1 88.56 290 PRO B N 1
ATOM 4927 C CA . PRO B 1 290 ? -17.141 -49.75 -14.867 1 88.56 290 PRO B CA 1
ATOM 4928 C C . PRO B 1 290 ? -16.781 -48.469 -14.141 1 88.56 290 PRO B C 1
ATOM 4930 O O . PRO B 1 290 ? -16.844 -48.406 -12.906 1 88.56 290 PRO B O 1
ATOM 4933 N N . ARG B 1 291 ? -16.359 -47.5 -14.836 1 89.06 291 ARG B N 1
ATOM 4934 C CA . ARG B 1 291 ? -16.172 -46.188 -14.273 1 89.06 291 ARG B CA 1
ATOM 4935 C C . ARG B 1 291 ? -17.5 -45.469 -14.008 1 89.06 291 ARG B C 1
ATOM 4937 O O . ARG B 1 291 ? -18.562 -46 -14.398 1 89.06 291 ARG B O 1
ATOM 4944 N N . GLN B 1 292 ? -17.562 -44.469 -13.141 1 73.5 292 GLN B N 1
ATOM 4945 C CA . GLN B 1 292 ? -18.797 -43.844 -12.703 1 73.5 292 GLN B CA 1
ATOM 4946 C C . GLN B 1 292 ? -19.609 -43.312 -13.891 1 73.5 292 GLN B C 1
ATOM 4948 O O . GLN B 1 292 ? -20.828 -43.156 -13.789 1 73.5 292 GLN B O 1
ATOM 4953 N N . TRP B 1 293 ? -19.031 -42.906 -15.078 1 58.34 293 TRP B N 1
ATOM 4954 C CA . TRP B 1 293 ? -19.797 -42.469 -16.234 1 58.34 293 TRP B CA 1
ATOM 4955 C C . TRP B 1 293 ? -20.875 -43.5 -16.594 1 58.34 293 TRP B C 1
ATOM 4957 O O . TRP B 1 293 ? -22 -43.125 -16.953 1 58.34 293 TRP B O 1
ATOM 4967 N N . ASN B 1 294 ? -20.469 -44.812 -16.594 1 54.97 294 ASN B N 1
ATOM 4968 C CA . ASN B 1 294 ? -21.359 -45.875 -17.062 1 54.97 294 ASN B CA 1
ATOM 4969 C C . ASN B 1 294 ? -22.594 -45.969 -16.172 1 54.97 294 ASN B C 1
ATOM 4971 O O . ASN B 1 294 ? -23.656 -46.406 -16.625 1 54.97 294 ASN B O 1
ATOM 4975 N N . LYS B 1 295 ? -22.453 -45.594 -14.945 1 52.25 295 LYS B N 1
ATOM 4976 C CA . LYS B 1 295 ? -23.656 -45.594 -14.109 1 52.25 295 LYS B CA 1
ATOM 4977 C C . LYS B 1 295 ? -24.672 -44.562 -14.57 1 52.25 295 LYS B C 1
ATOM 4979 O O . LYS B 1 295 ? -25.875 -44.812 -14.516 1 52.25 295 LYS B O 1
ATOM 4984 N N . ARG B 1 296 ? -24.188 -43.438 -14.945 1 47.75 296 ARG B N 1
ATOM 4985 C CA . ARG B 1 296 ? -25.156 -42.406 -15.344 1 47.75 296 ARG B CA 1
ATOM 4986 C C . ARG B 1 296 ? -25.703 -42.719 -16.734 1 47.75 296 ARG B C 1
ATOM 4988 O O . ARG B 1 296 ? -26.859 -42.375 -17.047 1 47.75 296 ARG B O 1
ATOM 4995 N N . ALA B 1 297 ? -24.953 -43.25 -17.656 1 42.81 297 ALA B N 1
ATOM 4996 C CA . ALA B 1 297 ? -25.5 -43.594 -18.984 1 42.81 297 ALA B CA 1
ATOM 4997 C C . ALA B 1 297 ? -26.562 -44.688 -18.875 1 42.81 297 ALA B C 1
ATOM 4999 O O . ALA B 1 297 ? -27.453 -44.75 -19.719 1 42.81 297 ALA B O 1
ATOM 5000 N N . SER B 1 298 ? -26.328 -45.875 -18.078 1 36.81 298 SER B N 1
ATOM 5001 C CA . SER B 1 298 ? -27.484 -46.75 -17.922 1 36.81 298 SER B CA 1
ATOM 5002 C C . SER B 1 298 ? -28.641 -46.062 -17.219 1 36.81 298 SER B C 1
ATOM 5004 O O . SER B 1 298 ? -28.453 -45.469 -16.172 1 36.81 298 SER B O 1
ATOM 5006 N N . GLY B 1 299 ? -29.562 -45.375 -17.781 1 37.44 299 GLY B N 1
ATOM 5007 C CA . GLY B 1 299 ? -30.969 -45.281 -17.406 1 37.44 299 GLY B CA 1
ATOM 5008 C C . GLY B 1 299 ? -31.469 -46.531 -16.672 1 37.44 299 GLY B C 1
ATOM 5009 O O . GLY B 1 299 ? -32.688 -46.75 -16.609 1 37.44 299 GLY B O 1
ATOM 5010 N N . ILE B 1 300 ? -30.797 -47.594 -16.406 1 33.88 300 ILE B N 1
ATOM 5011 C CA . ILE B 1 300 ? -31.484 -48.594 -15.57 1 33.88 300 ILE B CA 1
ATOM 5012 C C . ILE B 1 300 ? -32.281 -47.875 -14.484 1 33.88 300 ILE B C 1
ATOM 5014 O O . ILE B 1 300 ? -31.703 -47.219 -13.602 1 33.88 300 ILE B O 1
ATOM 5018 N N . LEU B 1 301 ? -33.562 -47.375 -14.938 1 31.67 301 LEU B N 1
ATOM 5019 C CA . LEU B 1 301 ? -34.906 -47.656 -14.461 1 31.67 301 LEU B CA 1
ATOM 5020 C C . LEU B 1 301 ? -35.031 -49.094 -14.016 1 31.67 301 LEU B C 1
ATOM 5022 O O . LEU B 1 301 ? -35.094 -50 -14.844 1 31.67 301 LEU B O 1
ATOM 5026 N N . PHE B 1 302 ? -34.375 -49.75 -13.172 1 28.27 302 PHE B N 1
ATOM 5027 C CA . PHE B 1 302 ? -34.688 -50.969 -12.438 1 28.27 302 PHE B CA 1
ATOM 5028 C C . PHE B 1 302 ? -36.188 -51 -12.07 1 28.27 302 PHE B C 1
ATOM 5030 O O . PHE B 1 302 ? -36.625 -51.875 -11.344 1 28.27 302 PHE B O 1
ATOM 5037 N N . ASN B 1 303 ? -37.125 -50.062 -12.148 1 26.12 303 ASN B N 1
ATOM 5038 C CA . ASN B 1 303 ? -38.5 -50.469 -11.93 1 26.12 303 ASN B CA 1
ATOM 5039 C C . ASN B 1 303 ? -39.031 -51.312 -13.078 1 26.12 303 ASN B C 1
ATOM 5041 O O . ASN B 1 303 ? -39.656 -50.812 -14.008 1 26.12 303 ASN B O 1
ATOM 5045 N N . LYS B 1 304 ? -38.406 -52.031 -13.922 1 24.88 304 LYS B N 1
ATOM 5046 C CA . LYS B 1 304 ? -39.438 -52.875 -14.531 1 24.88 304 LYS B CA 1
ATOM 5047 C C . LYS B 1 304 ? -40.188 -53.688 -13.477 1 24.88 304 LYS B C 1
ATOM 5049 O O . LYS B 1 304 ? -39.594 -54.406 -12.703 1 24.88 304 LYS B O 1
ATOM 5054 N N . PRO B 1 305 ? -41.469 -53.219 -13.016 1 23.86 305 PRO B N 1
ATOM 5055 C CA . PRO B 1 305 ? -42.562 -54 -12.414 1 23.86 305 PRO B CA 1
ATOM 5056 C C . PRO B 1 305 ? -42.688 -55.406 -13.055 1 23.86 305 PRO B C 1
ATOM 5058 O O . PRO B 1 305 ? -42.25 -55.594 -14.195 1 23.86 305 PRO B O 1
ATOM 5061 N N . HIS B 1 306 ? -42.812 -56.312 -12.367 1 22.55 306 HIS B N 1
ATOM 5062 C CA . HIS B 1 306 ? -43.375 -57.656 -12.516 1 22.55 306 HIS B CA 1
ATOM 5063 C C . HIS B 1 306 ? -44.594 -57.625 -13.445 1 22.55 306 HIS B C 1
ATOM 5065 O O . HIS B 1 306 ? -45.312 -56.656 -13.508 1 22.55 306 HIS B O 1
ATOM 5071 N N . PRO B 1 307 ? -44.688 -58.375 -14.562 1 23.78 307 PRO B N 1
ATOM 5072 C CA . PRO B 1 307 ? -46 -58.844 -15.023 1 23.78 307 PRO B CA 1
ATOM 5073 C C . PRO B 1 307 ? -46.938 -59.219 -13.875 1 23.78 307 PRO B C 1
ATOM 5075 O O . PRO B 1 307 ? -46.688 -60.188 -13.172 1 23.78 307 PRO B O 1
ATOM 5078 N N . ASP B 1 308 ? -47.375 -58.375 -12.859 1 20.39 308 ASP B N 1
ATOM 5079 C CA . ASP B 1 308 ? -48.812 -58.344 -12.57 1 20.39 308 ASP B CA 1
ATOM 5080 C C . ASP B 1 308 ? -49.625 -58.469 -13.852 1 20.39 308 ASP B C 1
ATOM 5082 O O . ASP B 1 308 ? -49.312 -57.781 -14.844 1 20.39 308 ASP B O 1
ATOM 5086 N N . ILE B 1 309 ? -50.438 -59.469 -14.031 1 22.52 309 ILE B N 1
ATOM 5087 C CA . ILE B 1 309 ? -51.594 -60.312 -14.203 1 22.52 309 ILE B CA 1
ATOM 5088 C C . ILE B 1 309 ? -52.844 -59.438 -14.328 1 22.52 309 ILE B C 1
ATOM 5090 O O . ILE B 1 309 ? -53.188 -58.688 -13.406 1 22.52 309 ILE B O 1
ATOM 5094 N N . PHE B 1 310 ? -53.094 -59.094 -15.641 1 20.64 310 PHE B N 1
ATOM 5095 C CA . PHE B 1 310 ? -54.406 -58.594 -16.109 1 20.64 310 PHE B CA 1
ATOM 5096 C C . PHE B 1 310 ? -55.531 -59.312 -15.383 1 20.64 310 PHE B C 1
ATOM 5098 O O . PHE B 1 310 ? -55.719 -60.531 -15.516 1 20.64 310 PHE B O 1
ATOM 5105 N N . THR B 1 311 ? -55.844 -59.094 -14.117 1 19.89 311 THR B N 1
ATOM 5106 C CA . THR B 1 311 ? -57.219 -59.469 -13.836 1 19.89 311 THR B CA 1
ATOM 5107 C C . THR B 1 311 ? -58.156 -59 -14.93 1 19.89 311 THR B C 1
ATOM 5109 O O . THR B 1 311 ? -57.812 -58.094 -15.688 1 19.89 311 THR B O 1
ATOM 5112 N N . GLN B 1 312 ? -59.469 -59.406 -14.805 1 20.12 312 GLN B N 1
ATOM 5113 C CA . GLN B 1 312 ? -60.781 -59.562 -15.422 1 20.12 312 GLN B CA 1
ATOM 5114 C C . GLN B 1 312 ? -61.281 -58.281 -16.062 1 20.12 312 GLN B C 1
ATOM 5116 O O . GLN B 1 312 ? -61.844 -58.312 -17.156 1 20.12 312 GLN B O 1
ATOM 5121 N N . GLY B 1 313 ? -61.375 -57.188 -15.289 1 19.66 313 GLY B N 1
ATOM 5122 C CA . GLY B 1 313 ? -62.688 -56.594 -15.43 1 19.66 313 GLY B CA 1
ATOM 5123 C C . GLY B 1 313 ? -62.875 -55.875 -16.75 1 19.66 313 GLY B C 1
ATOM 5124 O O . GLY B 1 313 ? -63.906 -56 -17.391 1 19.66 313 GLY B O 1
ATOM 5125 N N . ASN B 1 314 ? -62.25 -54.688 -17.203 1 17.22 314 ASN B N 1
ATOM 5126 C CA . ASN B 1 314 ? -63.219 -53.781 -17.797 1 17.22 314 ASN B CA 1
ATOM 5127 C C . ASN B 1 314 ? -63.406 -54.031 -19.297 1 17.22 314 ASN B C 1
ATOM 5129 O O . ASN B 1 314 ? -63.906 -53.156 -20.016 1 17.22 314 ASN B O 1
ATOM 5133 N N . PHE B 1 315 ? -63.031 -54.906 -20.203 1 18.84 315 PHE B N 1
ATOM 5134 C CA . PHE B 1 315 ? -63.656 -54.344 -21.391 1 18.84 315 PHE B CA 1
ATOM 5135 C C . PHE B 1 315 ? -65.125 -54.625 -21.391 1 18.84 315 PHE B C 1
ATOM 5137 O O . PHE B 1 315 ? -65.812 -54.438 -22.391 1 18.84 315 PHE B O 1
ATOM 5144 N N . GLY B 1 316 ? -66.062 -54.875 -20.422 1 19.5 316 GLY B N 1
ATOM 5145 C CA . GLY B 1 316 ? -67.125 -55.5 -21.234 1 19.5 316 GLY B CA 1
ATOM 5146 C C . GLY B 1 316 ? -67.312 -54.844 -22.578 1 19.5 316 GLY B C 1
ATOM 5147 O O . GLY B 1 316 ? -66.625 -53.875 -22.906 1 19.5 316 GLY B O 1
ATOM 5148 N N . SER B 1 317 ? -68.5 -54.906 -23.172 1 19.59 317 SER B N 1
ATOM 5149 C CA . SER B 1 317 ? -69.5 -54.812 -24.219 1 19.59 317 SER B CA 1
ATOM 5150 C C . SER B 1 317 ? -69.75 -53.375 -24.625 1 19.59 317 SER B C 1
ATOM 5152 O O . SER B 1 317 ? -70.625 -53.094 -25.484 1 19.59 317 SER B O 1
ATOM 5154 N N . ASN B 1 318 ? -69.188 -52.188 -23.906 1 18.66 318 ASN B N 1
ATOM 5155 C CA . ASN B 1 318 ? -70.125 -51.188 -24.484 1 18.66 318 ASN B CA 1
ATOM 5156 C C . ASN B 1 318 ? -69.938 -51.094 -26 1 18.66 318 ASN B C 1
ATOM 5158 O O . ASN B 1 318 ? -68.812 -50.938 -26.484 1 18.66 318 ASN B O 1
ATOM 5162 N N . MET B 1 319 ? -70.938 -51.562 -26.594 1 18.22 319 MET B N 1
ATOM 5163 C CA . MET B 1 319 ? -71.875 -51.5 -27.75 1 18.22 319 MET B CA 1
ATOM 5164 C C . MET B 1 319 ? -71.875 -50.062 -28.312 1 18.22 319 MET B C 1
ATOM 5166 O O . MET B 1 319 ? -71.625 -49.094 -27.594 1 18.22 319 MET B O 1
ATOM 5170 N N . PHE B 1 320 ? -72.375 -50.219 -29.484 1 16.91 320 PHE B N 1
ATOM 5171 C CA . PHE B 1 320 ? -73.438 -49.375 -30.047 1 16.91 320 PHE B CA 1
ATOM 5172 C C . PHE B 1 320 ? -74.625 -49.219 -29.062 1 16.91 320 PHE B C 1
ATOM 5174 O O . PHE B 1 320 ? -74.812 -50.062 -28.203 1 16.91 320 PHE B O 1
#

InterPro domains:
  IPR000210 BTB/POZ domain [PF00651] (38-141)
  IPR000210 BTB/POZ domain [PS50097] (44-114)
  IPR000210 BTB/POZ domain [SM00225] (44-144)
  IPR011333 SKP1/BTB/POZ domain superfamily [G3DSA:3.30.710.10] (24-173)
  IPR011333 SKP1/BTB/POZ domain superfamily [SSF54695] (30-141)
  IPR011705 BTB/Kelch-associated [PF07707] (150-256)
  IPR011705 BTB/Kelch-associated [SM00875] (149-259)